Protein 5OY3 (pdb70)

Nearest PDB structures (foldseek):
  5oy3-assembly1_A  TM=1.002E+00  e=7.715E-104  Homo sapiens
  2xue-assembly1_A  TM=9.873E-01  e=1.152E-90  Homo sapiens
  2xue-assembly2_B  TM=9.806E-01  e=2.370E-90  Homo sapiens
  4ask-assembly1_A  TM=9.839E-01  e=1.200E-89  Homo sapiens
  5fp3-assembly2_B  TM=9.809E-01  e=2.420E-88  Homo sapiens

InterPro domains:
  IPR003347 JmjC domain [PF02373] (1377-1485)
  IPR003347 JmjC domain [PS51184] (1339-1502)
  IPR003347 JmjC domain [SM00558] (1339-1502)
  IPR046941 Lysine-specific demethylase 6, GATA-like domain superfamily [G3DSA:2.10.110.20] (1557-1623)
  IPR048560 Lysine-specific demethylase 6A/B-like, GATA-like [PF21326] (1564-1623)
  IPR048562 Lysine-specific demethylase 6A/B-like, C-terminal helical domain [PF21322] (1492-1547)
  IPR051630 Transcriptional Corepressor and Histone Demethylase [PTHR14017] (1-1637)

Secondary structure (DSSP, 8-state):
--S--GGG--PPP--SSSPPPHHHHSPPPPEEE--SHHHHT-HHHHHHHH-TT--EEEEETHHHHHT--GGGGSHHHHHHH--S-EEEEEEEE---TT--B-TTSSSB-SB---EEEEEEHHHHHHHHHHHHTT--EEEEEEEEE---TTTTHHHHHHGGGS-GGGSSS-TTBGGGGS-S-EETTTS-EEEEE-TT-EEEEEPPGGG-EEEEEE-SSS-EEEEEE-GGGHHHHHHHHHHTT--TTTS-B---HHHHHHTT---EEEEE-TTPEEEE-TT-EEEEEESSSEEEEEEEE-BS-HHHHHHHHHHHHHHHHHT---SS-HHHHHHHHHHH-----HHHHHHHHHHHHHHHHHHHHHHHHHHHTT---EE----TTPPP-B-TTT--B--SEEEEE----SSEEEEE-HHHHHHH-TT-TT-EEEESS-HHHHHHHHHH--PPP-/--EE--PPEE-------

B-factor: mean 42.0, std 16.37, range [16.26, 171.32]

Sequence (467 aa):
ESYLSPAQSVKPKINTEEKLPREKLNPPTPSSIYLESKRDAFSPVLLQFCTDPRNPITVIRGLAGSLRLNLGLFSTKTLVEASGEHTVEVRTQVQQPSDENWDLTGTRQIWPCESSRSHTTIAKYAQYQASSFQESHIIKFGTNIDLSDAKRWKPQLQELLKLPAFMRVTSTGNMLSHVGHTILGMNTVQLYMKVPGSRTPGHQENNNFCSVNINIGPGDCEWFAVHEHYWETISAFCDRHGVDYLTGSWWPILDDLYASNIPVYRFVQRPGDLVWINAGTVHWVQATGWCNNIAWNVGPLTAYQYQLALERYEWNEVKNVKSIVPMIHVSWNVARTVKISDPDLFKMIKFCLLQSMKHHCQVQRESLVRAGKKIAYQGRVKDEPAYYCNECDVEVFNILFVTSEGSRNTYLVHCEGCARRRSAGLQGVVVLEQYRTEELAQAYDAFTLAPARKQLMTKAARKSAPATG

Solvent-accessible surface area: 21462 Å² total; per-residue (Å²): 174,54,36,34,26,123,103,45,57,43,77,20,179,55,94,50,148,93,183,40,73,171,136,109,7,83,24,117,19,40,65,35,156,11,139,39,122,194,45,0,74,34,94,100,11,56,115,86,0,10,64,38,142,13,6,0,0,0,0,61,31,2,9,40,37,14,188,14,78,26,40,40,1,38,29,150,39,0,45,122,35,20,14,132,113,96,15,9,4,2,32,6,60,73,17,73,15,71,51,8,103,12,157,97,43,98,141,59,34,0,44,6,105,1,37,104,46,112,30,34,9,31,129,5,9,114,67,13,59,43,30,113,130,161,119,164,101,8,82,2,0,1,4,4,43,1,44,67,72,184,90,9,121,65,2,44,94,17,4,115,89,0,2,43,29,0,56,23,98,18,108,33,5,3,1,42,25,0,50,40,73,0,41,0,0,23,20,2,0,0,19,0,7,1,19,3,1,3,27,2,2,47,18,15,51,2,3,1,1,6,0,14,3,0,15,8,106,14,45,0,27,4,0,0,0,16,8,66,13,31,118,60,0,22,39,15,0,106,159,74,71,20,67,15,46,79,16,4,0,3,3,39,38,110,37,0,91,85,34,21,2,20,11,33,104,19,54,0,146,58,6,6,0,0,0,1,4,3,2,2,0,6,1,8,11,1,83,14,66,1,2,0,0,6,0,0,1,0,7,47,35,8,8,1,4,8,0,0,1,53,13,15,42,94,9,96,98,94,131,44,44,9,19,0,0,0,3,11,1,1,16,18,3,14,160,77,20,170,5,47,58,68,58,2,29,106,10,2,38,61,0,0,56,32,2,18,108,79,8,79,100,15,70,116,49,2,87,226,86,67,54,154,32,32,87,11,13,66,66,193,122,11,36,4,11,25,0,48,85,54,42,38,23,12,26,6,2,0,1,0,13,34,139,100,52,186,105,40,33,72,1,0,24,42,43,10,1,76,189,131,30,85,70,4,156,62,3,53,2,3,6,4,40,115,48,105,68,8,39,120,35,37,102,77,5,87,83,11,124,136,180,63,108,18,87,62,110,98,7,87,27,44,15,32,40,79,64

Radius of gyration: 23.14 Å; Cα contacts (8 Å, |Δi|>4): 969; chains: 2; bounding box: 72×55×53 Å

Organism: Homo sapiens (NCBI:txid9606)

Structure (mmCIF, N/CA/C/O backbone):
data_5OY3
#
_entry.id   5OY3
#
_cell.length_a   68.908
_cell.length_b   68.908
_cell.length_c   228.476
_cell.angle_alpha   90.00
_cell.angle_beta   90.00
_cell.angle_gamma   90.00
#
_symmetry.space_group_name_H-M   'P 41 21 2'
#
loop_
_entity.id
_entity.type
_entity.pdbx_description
1 polymer 'Lysine-specific demethylase 6B'
2 polymer 'Histone 3 peptide H3(17-33)A21M'
3 non-polymer 'FE (III) ION'
4 non-polymer 'ZINC ION'
5 non-polymer '2-OXOGLUTARIC ACID'
6 non-polymer 1,2-ETHANEDIOL
7 non-polymer 'TERTIARY-BUTYL ALCOHOL'
8 water water
#
loop_
_atom_site.group_PDB
_atom_site.id
_atom_site.type_symbol
_atom_site.label_atom_id
_atom_site.label_alt_id
_atom_site.label_comp_id
_atom_site.label_asym_id
_atom_site.label_entity_id
_atom_site.label_seq_id
_atom_site.pdbx_PDB_ins_code
_atom_site.Cartn_x
_atom_site.Cartn_y
_atom_site.Cartn_z
_atom_site.occupancy
_atom_site.B_iso_or_equiv
_atom_site.auth_seq_id
_atom_site.auth_comp_id
_atom_site.auth_asym_id
_atom_site.auth_atom_id
_atom_site.pdbx_PDB_model_num
ATOM 1 N N . GLU A 1 17 ? 108.258 5.918 19.371 1.00 51.61 1157 GLU A N 1
ATOM 2 C CA . GLU A 1 17 ? 107.983 4.524 19.735 1.00 59.50 1157 GLU A CA 1
ATOM 3 C C . GLU A 1 17 ? 106.558 4.058 19.318 1.00 57.88 1157 GLU A C 1
ATOM 4 O O . GLU A 1 17 ? 106.316 2.846 19.237 1.00 61.88 1157 GLU A O 1
ATOM 15 N N . SER A 1 18 ? 105.629 4.987 19.056 1.00 41.24 1158 SER A N 1
ATOM 16 C CA . SER A 1 18 ? 104.314 4.615 18.521 1.00 48.19 1158 SER A CA 1
ATOM 17 C C . SER A 1 18 ? 104.404 4.101 17.083 1.00 43.73 1158 SER A C 1
ATOM 18 O O . SER A 1 18 ? 105.201 4.592 16.278 1.00 42.04 1158 SER A O 1
ATOM 26 N N . TYR A 1 19 ? 103.560 3.111 16.750 1.00 38.62 1159 TYR A N 1
ATOM 27 C CA . TYR A 1 19 ? 103.498 2.595 15.388 1.00 34.31 1159 TYR A CA 1
ATOM 28 C C . TYR A 1 19 ? 102.624 3.454 14.474 1.00 31.62 1159 TYR A C 1
ATOM 29 O O . TYR A 1 19 ? 102.480 3.134 13.289 1.00 33.85 1159 TYR A O 1
ATOM 47 N N . LEU A 1 20 ? 102.066 4.548 14.981 1.00 34.31 1160 LEU A N 1
ATOM 48 C CA . LEU A 1 20 ? 101.167 5.406 14.226 1.00 36.52 1160 LEU A CA 1
ATOM 49 C C . LEU A 1 20 ? 101.754 6.807 14.107 1.00 35.61 1160 LEU A C 1
ATOM 50 O O . LEU A 1 20 ? 102.434 7.289 15.017 1.00 31.16 1160 LEU A O 1
ATOM 66 N N . SER A 1 21 ? 101.452 7.475 12.998 1.00 35.79 1161 SER A N 1
ATOM 67 C CA . SER A 1 21 ? 101.756 8.899 12.847 1.00 36.87 1161 SER A CA 1
ATOM 68 C C . SER A 1 21 ? 100.471 9.724 12.870 1.00 40.94 1161 SER A C 1
ATOM 69 O O . SER A 1 21 ? 99.636 9.592 11.957 1.00 35.77 1161 SER A O 1
ATOM 77 N N . PRO A 1 22 ? 100.252 10.562 13.890 1.00 41.51 1162 PRO A N 1
ATOM 78 C CA . PRO A 1 22 ? 99.012 11.361 13.939 1.00 40.30 1162 PRO A CA 1
ATOM 79 C C . PRO A 1 22 ? 98.765 12.204 12.709 1.00 40.25 1162 PRO A C 1
ATOM 80 O O . PRO A 1 22 ? 97.606 12.397 12.327 1.00 43.43 1162 PRO A O 1
ATOM 91 N N . ALA A 1 23 ? 99.814 12.726 12.078 1.00 36.75 1163 ALA A N 1
ATOM 92 C CA . ALA A 1 23 ? 99.637 13.454 10.829 1.00 40.79 1163 ALA A CA 1
ATOM 93 C C . ALA A 1 23 ? 98.902 12.649 9.778 1.00 41.47 1163 ALA A C 1
ATOM 94 O O . ALA A 1 23 ? 98.337 13.251 8.864 1.00 44.92 1163 ALA A O 1
ATOM 101 N N . GLN A 1 24 ? 98.900 11.312 9.870 1.00 38.01 1164 GLN A N 1
ATOM 102 C CA . GLN A 1 24 ? 98.312 10.491 8.823 1.00 29.25 1164 GLN A CA 1
ATOM 103 C C . GLN A 1 24 ? 96.848 10.155 9.059 1.00 30.91 1164 GLN A C 1
ATOM 104 O O . GLN A 1 24 ? 96.269 9.445 8.235 1.00 33.24 1164 GLN A O 1
ATOM 118 N N . SER A 1 25 ? 96.221 10.669 10.118 1.00 34.27 1165 SER A N 1
ATOM 119 C CA . SER A 1 25 ? 94.871 10.229 10.464 1.00 34.08 1165 SER A CA 1
ATOM 120 C C . SER A 1 25 ? 93.900 10.514 9.329 1.00 39.43 1165 SER A C 1
ATOM 121 O O . SER A 1 25 ? 94.008 11.528 8.640 1.00 34.82 1165 SER A O 1
ATOM 129 N N . VAL A 1 26 ? 92.956 9.588 9.119 1.00 40.38 1166 VAL A N 1
ATOM 130 C CA . VAL A 1 26 ? 91.876 9.759 8.160 1.00 29.40 1166 VAL A CA 1
ATOM 131 C C . VAL A 1 26 ? 90.518 9.751 8.840 1.00 32.72 1166 VAL A C 1
ATOM 132 O O . VAL A 1 26 ? 89.495 9.649 8.166 1.00 36.70 1166 VAL A O 1
ATOM 145 N N . LYS A 1 27 ? 90.484 9.880 10.167 1.00 33.06 1167 LYS A N 1
ATOM 146 C CA . LYS A 1 27 ? 89.203 9.905 10.860 1.00 34.38 1167 LYS A CA 1
ATOM 147 C C . LYS A 1 27 ? 88.379 11.091 10.369 1.00 32.05 1167 LYS A C 1
ATOM 148 O O . LYS A 1 27 ? 88.926 12.177 10.148 1.00 38.94 1167 LYS A O 1
ATOM 167 N N . PRO A 1 28 ? 87.075 10.919 10.169 1.00 29.17 1168 PRO A N 1
ATOM 168 C CA . PRO A 1 28 ? 86.237 12.059 9.787 1.00 41.67 1168 PRO A CA 1
ATOM 169 C C . PRO A 1 28 ? 86.140 13.083 10.914 1.00 42.74 1168 PRO A C 1
ATOM 170 O O . PRO A 1 28 ? 86.043 12.726 12.091 1.00 35.08 1168 PRO A O 1
ATOM 181 N N . LYS A 1 29 ? 86.163 14.370 10.554 1.00 46.82 1169 LYS A N 1
ATOM 182 C CA . LYS A 1 29 ? 86.019 15.425 11.554 1.00 49.73 1169 LYS A CA 1
ATOM 183 C C . LYS A 1 29 ? 84.542 15.610 11.897 1.00 53.76 1169 LYS A C 1
ATOM 184 O O . LYS A 1 29 ? 83.703 15.789 11.010 1.00 47.92 1169 LYS A O 1
ATOM 203 N N . ILE A 1 30 ? 84.231 15.515 13.187 1.00 48.79 1170 ILE A N 1
ATOM 204 C CA . ILE A 1 30 ? 82.879 15.609 13.716 1.00 50.18 1170 ILE A CA 1
ATOM 205 C C . ILE A 1 30 ? 82.941 16.569 14.899 1.00 58.42 1170 ILE A C 1
ATOM 206 O O . ILE A 1 30 ? 83.887 16.521 15.690 1.00 66.43 1170 ILE A O 1
ATOM 222 N N . ASN A 1 31 ? 81.932 17.435 15.026 1.00 69.74 1171 ASN A N 1
ATOM 223 C CA . ASN A 1 31 ? 81.972 18.537 15.992 1.00 71.68 1171 ASN A CA 1
ATOM 224 C C . ASN A 1 31 ? 81.734 18.064 17.431 1.00 73.82 1171 ASN A C 1
ATOM 225 O O . ASN A 1 31 ? 82.589 18.240 18.308 1.00 71.28 1171 ASN A O 1
ATOM 236 N N . THR A 1 32 ? 80.561 17.477 17.689 1.00 80.92 1172 THR A N 1
ATOM 237 C CA . THR A 1 32 ? 80.059 17.141 19.027 1.00 83.77 1172 THR A CA 1
ATOM 238 C C . THR A 1 32 ? 79.738 18.396 19.837 1.00 79.77 1172 THR A C 1
ATOM 239 O O . THR A 1 32 ? 78.828 18.368 20.672 1.00 76.45 1172 THR A O 1
ATOM 250 N N . GLU A 1 33 ? 80.472 19.495 19.612 1.00 78.63 1173 GLU A N 1
ATOM 251 C CA . GLU A 1 33 ? 80.097 20.769 20.216 1.00 78.07 1173 GLU A CA 1
ATOM 252 C C . GLU A 1 33 ? 78.804 21.301 19.612 1.00 64.42 1173 GLU A C 1
ATOM 253 O O . GLU A 1 33 ? 77.946 21.819 20.335 1.00 74.39 1173 GLU A O 1
ATOM 265 N N . GLU A 1 34 ? 78.631 21.165 18.302 1.00 57.20 1174 GLU A N 1
ATOM 266 C CA . GLU A 1 34 ? 77.347 21.479 17.692 1.00 59.84 1174 GLU A CA 1
ATOM 267 C C . GLU A 1 34 ? 76.238 20.638 18.322 1.00 62.38 1174 GLU A C 1
ATOM 268 O O . GLU A 1 34 ? 76.228 19.411 18.184 1.00 70.00 1174 GLU A O 1
ATOM 280 N N . LYS A 1 35 ? 75.293 21.297 18.990 1.00 55.19 1175 LYS A N 1
ATOM 281 C CA . LYS A 1 35 ? 74.105 20.612 19.480 1.00 59.61 1175 LYS A CA 1
ATOM 282 C C . LYS A 1 35 ? 73.276 20.079 18.322 1.00 58.62 1175 LYS A C 1
ATOM 283 O O . LYS A 1 35 ? 73.027 20.778 17.337 1.00 62.65 1175 LYS A O 1
ATOM 302 N N . LEU A 1 36 ? 72.841 18.817 18.452 1.00 57.19 1176 LEU A N 1
ATOM 303 C CA . LEU A 1 36 ? 72.085 18.156 17.399 1.00 63.79 1176 LEU A CA 1
ATOM 304 C C . LEU A 1 36 ? 70.599 18.188 17.722 1.00 49.17 1176 LEU A C 1
ATOM 305 O O . LEU A 1 36 ? 70.224 17.892 18.858 1.00 50.16 1176 LEU A O 1
ATOM 321 N N . PRO A 1 37 ? 69.727 18.518 16.775 1.00 46.73 1177 PRO A N 1
ATOM 322 C CA . PRO A 1 37 ? 68.290 18.331 16.996 1.00 55.02 1177 PRO A CA 1
ATOM 323 C C . PRO A 1 37 ? 67.935 16.863 17.148 1.00 52.45 1177 PRO A C 1
ATOM 324 O O . PRO A 1 37 ? 68.725 15.957 16.879 1.00 49.87 1177 PRO A O 1
ATOM 335 N N . ARG A 1 38 ? 66.687 16.641 17.549 1.00 46.53 1178 ARG A N 1
ATOM 336 C CA . ARG A 1 38 ? 66.233 15.298 17.894 1.00 56.02 1178 ARG A CA 1
ATOM 337 C C . ARG A 1 38 ? 66.440 14.316 16.747 1.00 52.41 1178 ARG A C 1
ATOM 338 O O . ARG A 1 38 ? 66.888 13.189 16.975 1.00 52.01 1178 ARG A O 1
ATOM 359 N N . GLU A 1 39 ? 66.098 14.713 15.513 1.00 55.50 1179 GLU A N 1
ATOM 360 C CA . GLU A 1 39 ? 66.105 13.774 14.391 1.00 51.57 1179 GLU A CA 1
ATOM 361 C C . GLU A 1 39 ? 67.516 13.333 14.032 1.00 50.54 1179 GLU A C 1
ATOM 362 O O . GLU A 1 39 ? 67.703 12.239 13.471 1.00 43.37 1179 GLU A O 1
ATOM 374 N N . LYS A 1 40 ? 68.515 14.167 14.333 1.00 48.28 1180 LYS A N 1
ATOM 375 C CA . LYS A 1 40 ? 69.893 13.779 14.099 1.00 40.55 1180 LYS A CA 1
ATOM 376 C C . LYS A 1 40 ? 70.420 12.863 15.194 1.00 32.79 1180 LYS A C 1
ATOM 377 O O . LYS A 1 40 ? 71.404 12.164 14.963 1.00 32.88 1180 LYS A O 1
ATOM 396 N N . LEU A 1 41 ? 69.754 12.802 16.342 1.00 29.71 1181 LEU A N 1
ATOM 397 C CA . LEU A 1 41 ? 70.110 11.852 17.384 1.00 31.97 1181 LEU A CA 1
ATOM 398 C C . LEU A 1 41 ? 69.496 10.474 17.153 1.00 28.82 1181 LEU A C 1
ATOM 399 O O . LEU A 1 41 ? 69.903 9.505 17.808 1.00 29.87 1181 LEU A O 1
ATOM 415 N N . ASN A 1 42 ? 68.570 10.357 16.208 1.00 27.02 1182 ASN A N 1
ATOM 416 C CA . ASN A 1 42 ? 67.955 9.082 15.835 1.00 32.61 1182 ASN A CA 1
ATOM 417 C C . ASN A 1 42 ? 68.097 8.927 14.329 1.00 34.04 1182 ASN A C 1
ATOM 418 O O . ASN A 1 42 ? 67.107 8.914 13.598 1.00 35.10 1182 ASN A O 1
ATOM 429 N N . PRO A 1 43 ? 69.333 8.858 13.826 1.00 32.82 1183 PRO A N 1
ATOM 430 C CA . PRO A 1 43 ? 69.539 8.795 12.382 1.00 32.79 1183 PRO A CA 1
ATOM 431 C C . PRO A 1 43 ? 69.010 7.485 11.833 1.00 35.82 1183 PRO A C 1
ATOM 432 O O . PRO A 1 43 ? 68.823 6.512 12.582 1.00 33.83 1183 PRO A O 1
ATOM 443 N N . PRO A 1 44 ? 68.696 7.440 10.551 1.00 33.85 1184 PRO A N 1
ATOM 444 C CA . PRO A 1 44 ? 68.244 6.192 9.952 1.00 33.44 1184 PRO A CA 1
ATOM 445 C C . PRO A 1 44 ? 69.420 5.315 9.572 1.00 27.59 1184 PRO A C 1
ATOM 446 O O . PRO A 1 44 ? 70.520 5.798 9.291 1.00 28.92 1184 PRO A O 1
ATOM 457 N N . THR A 1 45 ? 69.168 4.022 9.527 1.00 25.67 1185 THR A N 1
ATOM 458 C CA . THR A 1 45 ? 70.277 3.114 9.200 1.00 28.04 1185 THR A CA 1
ATOM 459 C C . THR A 1 45 ? 70.288 2.855 7.695 1.00 27.77 1185 THR A C 1
ATOM 460 O O . THR A 1 45 ? 69.234 2.567 7.117 1.00 30.41 1185 THR A O 1
ATOM 471 N N . PRO A 1 46 ? 71.427 3.001 7.021 1.00 26.95 1186 PRO A N 1
ATOM 472 C CA . PRO A 1 46 ? 71.464 2.655 5.603 1.00 29.45 1186 PRO A CA 1
ATOM 473 C C . PRO A 1 46 ? 71.011 1.238 5.404 1.00 35.66 1186 PRO A C 1
ATOM 474 O O . PRO A 1 46 ? 71.588 0.292 5.960 1.00 27.89 1186 PRO A O 1
ATOM 485 N N A SER A 1 47 ? 70.018 1.092 4.532 0.42 28.22 1187 SER A N 1
ATOM 486 N N B SER A 1 47 ? 69.951 1.094 4.615 0.58 28.11 1187 SER A N 1
ATOM 487 C CA A SER A 1 47 ? 69.270 -0.142 4.332 0.42 29.79 1187 SER A CA 1
ATOM 488 C CA B SER A 1 47 ? 69.308 -0.183 4.341 0.58 29.68 1187 SER A CA 1
ATOM 489 C C A SER A 1 47 ? 69.238 -0.424 2.826 0.42 31.15 1187 SER A C 1
ATOM 490 C C B SER A 1 47 ? 69.285 -0.404 2.833 0.58 31.14 1187 SER A C 1
ATOM 491 O O A SER A 1 47 ? 68.491 0.222 2.083 0.42 32.14 1187 SER A O 1
ATOM 492 O O B SER A 1 47 ? 68.567 0.293 2.104 0.58 32.14 1187 SER A O 1
ATOM 507 N N . ILE A 1 48 ? 70.037 -1.401 2.389 1.00 27.82 1188 ILE A N 1
ATOM 508 C CA . ILE A 1 48 ? 70.321 -1.671 0.982 1.00 28.74 1188 ILE A CA 1
ATOM 509 C C . ILE A 1 48 ? 69.626 -2.942 0.553 1.00 29.93 1188 ILE A C 1
ATOM 510 O O . ILE A 1 48 ? 69.586 -3.925 1.292 1.00 25.77 1188 ILE A O 1
ATOM 526 N N . TYR A 1 49 ? 69.206 -2.967 -0.700 1.00 28.72 1189 TYR A N 1
ATOM 527 C CA . TYR A 1 49 ? 68.602 -4.138 -1.326 1.00 32.21 1189 TYR A CA 1
ATOM 528 C C . TYR A 1 49 ? 69.416 -4.492 -2.563 1.00 37.15 1189 TYR A C 1
ATOM 529 O O . TYR A 1 49 ? 69.722 -3.612 -3.373 1.00 34.19 1189 TYR A O 1
ATOM 547 N N . LEU A 1 50 ? 69.766 -5.767 -2.709 1.00 29.61 1190 LEU A N 1
ATOM 548 C CA . LEU A 1 50 ? 70.600 -6.237 -3.805 1.00 35.23 1190 LEU A CA 1
ATOM 549 C C . LEU A 1 50 ? 69.749 -6.994 -4.816 1.00 40.78 1190 LEU A C 1
ATOM 550 O O . LEU A 1 50 ? 69.127 -8.011 -4.485 1.00 36.63 1190 LEU A O 1
ATOM 566 N N . GLU A 1 51 ? 69.733 -6.502 -6.049 1.00 46.68 1191 GLU A N 1
ATOM 567 C CA . GLU A 1 51 ? 68.894 -7.095 -7.076 1.00 56.64 1191 GLU A CA 1
ATOM 568 C C . GLU A 1 51 ? 69.553 -8.261 -7.803 1.00 60.93 1191 GLU A C 1
ATOM 569 O O . GLU A 1 51 ? 68.846 -9.058 -8.428 1.00 67.66 1191 GLU A O 1
ATOM 581 N N . SER A 1 52 ? 70.872 -8.400 -7.720 1.00 59.50 1192 SER A N 1
ATOM 582 C CA . SER A 1 52 ? 71.599 -9.351 -8.548 1.00 59.59 1192 SER A CA 1
ATOM 583 C C . SER A 1 52 ? 72.901 -9.705 -7.854 1.00 50.46 1192 SER A C 1
ATOM 584 O O . SER A 1 52 ? 73.429 -8.923 -7.066 1.00 41.65 1192 SER A O 1
ATOM 592 N N . LYS A 1 53 ? 73.427 -10.884 -8.179 1.00 48.95 1193 LYS A N 1
ATOM 593 C CA . LYS A 1 53 ? 74.800 -11.190 -7.805 1.00 57.36 1193 LYS A CA 1
ATOM 594 C C . LYS A 1 53 ? 75.739 -10.078 -8.258 1.00 47.41 1193 LYS A C 1
ATOM 595 O O . LYS A 1 53 ? 76.601 -9.636 -7.491 1.00 48.78 1193 LYS A O 1
ATOM 614 N N . ARG A 1 54 ? 75.569 -9.597 -9.496 1.00 52.11 1194 ARG A N 1
ATOM 615 C CA . ARG A 1 54 ? 76.421 -8.535 -10.036 1.00 48.45 1194 ARG A CA 1
ATOM 616 C C . ARG A 1 54 ? 76.510 -7.359 -9.072 1.00 51.56 1194 ARG A C 1
ATOM 617 O O . ARG A 1 54 ? 77.603 -6.849 -8.794 1.00 48.40 1194 ARG A O 1
ATOM 638 N N . ASP A 1 55 ? 75.358 -6.904 -8.564 1.00 48.91 1195 ASP A N 1
ATOM 639 C CA . ASP A 1 55 ? 75.357 -5.799 -7.611 1.00 45.33 1195 ASP A CA 1
ATOM 640 C C . ASP A 1 55 ? 76.054 -6.193 -6.305 1.00 38.96 1195 ASP A C 1
ATOM 641 O O . ASP A 1 55 ? 76.766 -5.380 -5.698 1.00 40.20 1195 ASP A O 1
ATOM 650 N N . ALA A 1 56 ? 75.901 -7.443 -5.871 1.00 38.22 1196 ALA A N 1
ATOM 651 C CA . ALA A 1 56 ? 76.530 -7.864 -4.627 1.00 41.88 1196 ALA A CA 1
ATOM 652 C C . ALA A 1 56 ? 78.050 -7.839 -4.713 1.00 40.29 1196 ALA A C 1
ATOM 653 O O . ALA A 1 56 ? 78.714 -7.600 -3.699 1.00 40.92 1196 ALA A O 1
ATOM 660 N N . PHE A 1 57 ? 78.620 -8.102 -5.890 1.00 37.76 1197 PHE A N 1
ATOM 661 C CA . PHE A 1 57 ? 80.064 -8.289 -6.036 1.00 44.25 1197 PHE A CA 1
ATOM 662 C C . PHE A 1 57 ? 80.761 -7.037 -6.557 1.00 37.42 1197 PHE A C 1
ATOM 663 O O . PHE A 1 57 ? 81.973 -7.064 -6.787 1.00 39.44 1197 PHE A O 1
ATOM 680 N N . SER A 1 58 ? 80.030 -5.948 -6.714 1.00 34.40 1198 SER A N 1
ATOM 681 C CA . SER A 1 58 ? 80.596 -4.686 -7.175 1.00 36.89 1198 SER A CA 1
ATOM 682 C C . SER A 1 58 ? 81.529 -4.072 -6.132 1.00 35.70 1198 SER A C 1
ATOM 683 O O . SER A 1 58 ? 81.218 -4.093 -4.941 1.00 36.81 1198 SER A O 1
ATOM 691 N N . PRO A 1 59 ? 82.666 -3.496 -6.551 1.00 36.70 1199 PRO A N 1
ATOM 692 C CA . PRO A 1 59 ? 83.481 -2.694 -5.614 1.00 37.40 1199 PRO A CA 1
ATOM 693 C C . PRO A 1 59 ? 82.737 -1.500 -5.010 1.00 34.90 1199 PRO A C 1
ATOM 694 O O . PRO A 1 59 ? 83.165 -0.976 -3.973 1.00 29.44 1199 PRO A O 1
ATOM 705 N N . VAL A 1 60 ? 81.619 -1.089 -5.603 1.00 32.82 1200 VAL A N 1
ATOM 706 C CA . VAL A 1 60 ? 80.868 0.037 -5.084 1.00 28.72 1200 VAL A CA 1
ATOM 707 C C . VAL A 1 60 ? 80.233 -0.312 -3.744 1.00 29.72 1200 VAL A C 1
ATOM 708 O O . VAL A 1 60 ? 80.126 0.552 -2.855 1.00 29.16 1200 VAL A O 1
ATOM 721 N N . LEU A 1 61 ? 79.822 -1.570 -3.559 1.00 30.28 1201 LEU A N 1
ATOM 722 C CA . LEU A 1 61 ? 79.246 -1.972 -2.276 1.00 31.47 1201 LEU A CA 1
ATOM 723 C C . LEU A 1 61 ? 80.320 -1.983 -1.202 1.00 29.18 1201 LEU A C 1
ATOM 724 O O . LEU A 1 61 ? 80.093 -1.528 -0.069 1.00 27.11 1201 LEU A O 1
ATOM 740 N N . LEU A 1 62 ? 81.514 -2.441 -1.561 1.00 28.51 1202 LEU A N 1
ATOM 741 C CA . LEU A 1 62 ? 82.633 -2.387 -0.627 1.00 28.92 1202 LEU A CA 1
ATOM 742 C C . LEU A 1 62 ? 82.912 -0.948 -0.185 1.00 28.12 1202 LEU A C 1
ATOM 743 O O . LEU A 1 62 ? 83.069 -0.682 1.009 1.00 27.04 1202 LEU A O 1
ATOM 759 N N . GLN A 1 63 ? 82.978 -0.006 -1.141 1.00 28.90 1203 GLN A N 1
ATOM 760 C CA . GLN A 1 63 ? 83.216 1.402 -0.811 1.00 29.39 1203 GLN A CA 1
ATOM 761 C C . GLN A 1 63 ? 82.140 1.946 0.111 1.00 27.73 1203 GLN A C 1
ATOM 762 O O . GLN A 1 63 ? 82.444 2.650 1.077 1.00 31.81 1203 GLN A O 1
ATOM 776 N N . PHE A 1 64 ? 80.870 1.644 -0.193 1.00 29.30 1204 PHE A N 1
ATOM 777 C CA . PHE A 1 64 ? 79.757 2.116 0.622 1.00 26.89 1204 PHE A CA 1
ATOM 778 C C . PHE A 1 64 ? 79.856 1.609 2.061 1.00 31.94 1204 PHE A C 1
ATOM 779 O O . PHE A 1 64 ? 79.702 2.381 3.008 1.00 28.30 1204 PHE A O 1
ATOM 796 N N . CYS A 1 65 ? 80.083 0.301 2.240 1.00 26.26 1205 CYS A N 1
ATOM 797 C CA . CYS A 1 65 ? 80.051 -0.298 3.578 1.00 26.16 1205 CYS A CA 1
ATOM 798 C C . CYS A 1 65 ? 81.229 0.157 4.445 1.00 29.38 1205 CYS A C 1
ATOM 799 O O . CYS A 1 65 ? 81.071 0.310 5.664 1.00 27.32 1205 CYS A O 1
ATOM 807 N N . THR A 1 66 ? 82.411 0.384 3.859 1.00 27.15 1206 THR A N 1
ATOM 808 C CA . THR A 1 66 ? 83.570 0.784 4.649 1.00 25.56 1206 THR A CA 1
ATOM 809 C C . THR A 1 66 ? 83.781 2.299 4.716 1.00 30.89 1206 THR A C 1
ATOM 810 O O . THR A 1 66 ? 84.763 2.747 5.318 1.00 29.77 1206 THR A O 1
ATOM 821 N N . ASP A 1 67 ? 82.906 3.094 4.126 1.00 22.74 1207 ASP A N 1
ATOM 822 C CA . ASP A 1 67 ? 83.037 4.546 4.207 1.00 27.47 1207 ASP A CA 1
ATOM 823 C C . ASP A 1 67 ? 83.076 4.973 5.678 1.00 25.07 1207 ASP A C 1
ATOM 824 O O . ASP A 1 67 ? 82.180 4.601 6.442 1.00 29.19 1207 ASP A O 1
ATOM 833 N N . PRO A 1 68 ? 84.068 5.758 6.102 1.00 25.95 1208 PRO A N 1
ATOM 834 C CA . PRO A 1 68 ? 84.188 6.090 7.535 1.00 23.43 1208 PRO A CA 1
ATOM 835 C C . PRO A 1 68 ? 83.021 6.857 8.107 1.00 29.77 1208 PRO A C 1
ATOM 836 O O . PRO A 1 68 ? 82.896 6.927 9.338 1.00 29.91 1208 PRO A O 1
ATOM 847 N N . ARG A 1 69 ? 82.166 7.428 7.267 1.00 34.60 1209 ARG A N 1
ATOM 848 C CA . ARG A 1 69 ? 80.975 8.133 7.714 1.00 38.09 1209 ARG A CA 1
ATOM 849 C C . ARG A 1 69 ? 79.783 7.207 7.845 1.00 37.80 1209 ARG A C 1
ATOM 850 O O . ARG A 1 69 ? 78.681 7.666 8.182 1.00 34.36 1209 ARG A O 1
ATOM 871 N N . ASN A 1 70 ? 79.985 5.916 7.584 1.00 34.78 1210 ASN A N 1
ATOM 872 C CA . ASN A 1 70 ? 78.929 4.911 7.577 1.00 27.18 1210 ASN A CA 1
ATOM 873 C C . ASN A 1 70 ? 79.221 3.831 8.617 1.00 34.35 1210 ASN A C 1
ATOM 874 O O . ASN A 1 70 ? 79.833 2.797 8.288 1.00 24.95 1210 ASN A O 1
ATOM 885 N N . PRO A 1 71 ? 78.754 3.997 9.872 1.00 23.30 1211 PRO A N 1
ATOM 886 C CA . PRO A 1 71 ? 79.158 3.052 10.938 1.00 25.22 1211 PRO A CA 1
ATOM 887 C C . PRO A 1 71 ? 78.539 1.674 10.807 1.00 26.14 1211 PRO A C 1
ATOM 888 O O . PRO A 1 71 ? 79.148 0.696 11.235 1.00 21.51 1211 PRO A O 1
ATOM 899 N N . ILE A 1 72 ? 77.354 1.555 10.228 1.00 22.78 1212 ILE A N 1
ATOM 900 C CA . ILE A 1 72 ? 76.652 0.286 10.214 1.00 22.96 1212 ILE A CA 1
ATOM 901 C C . ILE A 1 72 ? 75.706 0.283 9.012 1.00 27.38 1212 ILE A C 1
ATOM 902 O O . ILE A 1 72 ? 75.138 1.316 8.653 1.00 29.41 1212 ILE A O 1
ATOM 918 N N . THR A 1 73 ? 75.584 -0.877 8.360 1.00 21.43 1213 THR A N 1
ATOM 919 C CA . THR A 1 73 ? 74.768 -1.011 7.155 1.00 26.41 1213 THR A CA 1
ATOM 920 C C . THR A 1 73 ? 74.016 -2.325 7.201 1.00 30.55 1213 THR A C 1
ATOM 921 O O . THR A 1 73 ? 74.608 -3.358 7.540 1.00 26.34 1213 THR A O 1
ATOM 932 N N . VAL A 1 74 ? 72.727 -2.305 6.843 1.00 25.15 1214 VAL A N 1
ATOM 933 C CA . VAL A 1 74 ? 71.941 -3.538 6.739 1.00 21.15 1214 VAL A CA 1
ATOM 934 C C . VAL A 1 74 ? 71.594 -3.811 5.286 1.00 24.33 1214 VAL A C 1
ATOM 935 O O . VAL A 1 74 ? 71.129 -2.924 4.566 1.00 28.46 1214 VAL A O 1
ATOM 948 N N . ILE A 1 75 ? 71.891 -5.033 4.840 1.00 28.79 1215 ILE A N 1
ATOM 949 C CA . ILE A 1 75 ? 71.682 -5.465 3.467 1.00 24.54 1215 ILE A CA 1
ATOM 950 C C . ILE A 1 75 ? 70.517 -6.454 3.490 1.00 35.03 1215 ILE A C 1
ATOM 951 O O . ILE A 1 75 ? 70.663 -7.607 3.941 1.00 25.86 1215 ILE A O 1
ATOM 967 N N . ARG A 1 76 ? 69.351 -5.965 3.041 1.00 33.26 1216 ARG A N 1
ATOM 968 C CA . ARG A 1 76 ? 68.059 -6.628 3.226 1.00 43.69 1216 ARG A CA 1
ATOM 969 C C . ARG A 1 76 ? 67.925 -7.781 2.236 1.00 43.98 1216 ARG A C 1
ATOM 970 O O . ARG A 1 76 ? 68.451 -7.723 1.121 1.00 39.37 1216 ARG A O 1
ATOM 991 N N . GLY A 1 77 ? 67.276 -8.861 2.683 1.00 47.26 1217 GLY A N 1
ATOM 992 C CA . GLY A 1 77 ? 67.216 -10.114 1.941 1.00 44.60 1217 GLY A CA 1
ATOM 993 C C . GLY A 1 77 ? 68.466 -10.537 1.172 1.00 45.07 1217 GLY A C 1
ATOM 994 O O . GLY A 1 77 ? 68.348 -11.110 0.092 1.00 48.77 1217 GLY A O 1
ATOM 998 N N . LEU A 1 78 ? 69.669 -10.305 1.707 1.00 51.92 1218 LEU A N 1
ATOM 999 C CA . LEU A 1 78 ? 70.875 -10.774 1.023 1.00 54.72 1218 LEU A CA 1
ATOM 1000 C C . LEU A 1 78 ? 70.864 -12.294 0.836 1.00 48.13 1218 LEU A C 1
ATOM 1001 O O . LEU A 1 78 ? 71.338 -12.812 -0.184 1.00 44.71 1218 LEU A O 1
ATOM 1017 N N . ALA A 1 79 ? 70.333 -13.029 1.815 1.00 54.94 1219 ALA A N 1
ATOM 1018 C CA . ALA A 1 79 ? 70.330 -14.489 1.730 1.00 54.42 1219 ALA A CA 1
ATOM 1019 C C . ALA A 1 79 ? 69.662 -14.960 0.444 1.00 46.05 1219 ALA A C 1
ATOM 1020 O O . ALA A 1 79 ? 70.254 -15.710 -0.344 1.00 48.13 1219 ALA A O 1
ATOM 1027 N N . GLY A 1 80 ? 68.413 -14.535 0.227 1.00 55.03 1220 GLY A N 1
ATOM 1028 C CA . GLY A 1 80 ? 67.720 -14.861 -1.013 1.00 57.01 1220 GLY A CA 1
ATOM 1029 C C . GLY A 1 80 ? 68.490 -14.428 -2.238 1.00 44.26 1220 GLY A C 1
ATOM 1030 O O . GLY A 1 80 ? 68.640 -15.185 -3.193 1.00 52.90 1220 GLY A O 1
ATOM 1034 N N . SER A 1 81 ? 69.018 -13.205 -2.213 1.00 60.36 1221 SER A N 1
ATOM 1035 C CA . SER A 1 81 ? 69.719 -12.661 -3.374 1.00 63.03 1221 SER A CA 1
ATOM 1036 C C . SER A 1 81 ? 70.761 -13.624 -3.944 1.00 62.04 1221 SER A C 1
ATOM 1037 O O . SER A 1 81 ? 70.771 -13.883 -5.153 1.00 52.97 1221 SER A O 1
ATOM 1045 N N . LEU A 1 82 ? 71.673 -14.137 -3.100 1.00 56.88 1222 LEU A N 1
ATOM 1046 C CA . LEU A 1 82 ? 72.788 -14.970 -3.566 1.00 56.84 1222 LEU A CA 1
ATOM 1047 C C . LEU A 1 82 ? 72.521 -16.473 -3.429 1.00 55.10 1222 LEU A C 1
ATOM 1048 O O . LEU A 1 82 ? 73.441 -17.285 -3.617 1.00 46.06 1222 LEU A O 1
ATOM 1064 N N . ARG A 1 83 ? 71.285 -16.864 -3.097 1.00 57.78 1223 ARG A N 1
ATOM 1065 C CA . ARG A 1 83 ? 70.902 -18.276 -3.052 1.00 55.18 1223 ARG A CA 1
ATOM 1066 C C . ARG A 1 83 ? 71.697 -19.004 -1.975 1.00 49.76 1223 ARG A C 1
ATOM 1067 O O . ARG A 1 83 ? 72.253 -20.084 -2.188 1.00 39.95 1223 ARG A O 1
ATOM 1088 N N . LEU A 1 84 ? 71.746 -18.379 -0.803 1.00 42.69 1224 LEU A N 1
ATOM 1089 C CA . LEU A 1 84 ? 72.310 -18.997 0.372 1.00 38.86 1224 LEU A CA 1
ATOM 1090 C C . LEU A 1 84 ? 71.231 -19.833 1.013 1.00 43.10 1224 LEU A C 1
ATOM 1091 O O . LEU A 1 84 ? 70.149 -19.323 1.338 1.00 38.39 1224 LEU A O 1
ATOM 1107 N N . ASN A 1 85 ? 71.548 -21.098 1.243 1.00 35.63 1225 ASN A N 1
ATOM 1108 C CA . ASN A 1 85 ? 70.653 -21.958 1.996 1.00 33.54 1225 ASN A CA 1
ATOM 1109 C C . ASN A 1 85 ? 70.874 -21.730 3.494 1.00 40.37 1225 ASN A C 1
ATOM 1110 O O . ASN A 1 85 ? 71.658 -22.423 4.146 1.00 33.38 1225 ASN A O 1
ATOM 1121 N N . LEU A 1 86 ? 70.145 -20.764 4.062 1.00 37.75 1226 LEU A N 1
ATOM 1122 C CA . LEU A 1 86 ? 70.185 -20.543 5.505 1.00 38.54 1226 LEU A CA 1
ATOM 1123 C C . LEU A 1 86 ? 69.592 -21.698 6.296 1.00 41.03 1226 LEU A C 1
ATOM 1124 O O . LEU A 1 86 ? 69.814 -21.778 7.512 1.00 38.65 1226 LEU A O 1
ATOM 1140 N N . GLY A 1 87 ? 68.838 -22.583 5.645 1.00 34.26 1227 GLY A N 1
ATOM 1141 C CA . GLY A 1 87 ? 68.307 -23.754 6.334 1.00 38.44 1227 GLY A CA 1
ATOM 1142 C C . GLY A 1 87 ? 69.391 -24.668 6.868 1.00 29.79 1227 GLY A C 1
ATOM 1143 O O . GLY A 1 87 ? 69.169 -25.402 7.829 1.00 32.68 1227 GLY A O 1
ATOM 1147 N N . LEU A 1 88 ? 70.585 -24.618 6.267 1.00 34.90 1228 LEU A N 1
ATOM 1148 C CA . LEU A 1 88 ? 71.714 -25.352 6.808 1.00 32.20 1228 LEU A CA 1
ATOM 1149 C C . LEU A 1 88 ? 72.161 -24.827 8.163 1.00 34.43 1228 LEU A C 1
ATOM 1150 O O . LEU A 1 88 ? 73.019 -25.462 8.780 1.00 31.96 1228 LEU A O 1
ATOM 1166 N N . PHE A 1 89 ? 71.617 -23.697 8.633 1.00 26.12 1229 PHE A N 1
ATOM 1167 C CA . PHE A 1 89 ? 71.903 -23.195 9.970 1.00 23.96 1229 PHE A CA 1
ATOM 1168 C C . PHE A 1 89 ? 70.687 -23.211 10.892 1.00 33.34 1229 PHE A C 1
ATOM 1169 O O . PHE A 1 89 ? 70.725 -22.565 11.949 1.00 36.84 1229 PHE A O 1
ATOM 1186 N N . SER A 1 90 ? 69.589 -23.869 10.508 1.00 24.05 1230 SER A N 1
ATOM 1187 C CA . SER A 1 90 ? 68.479 -24.064 11.427 1.00 28.49 1230 SER A CA 1
ATOM 1188 C C . SER A 1 90 ? 68.946 -24.850 12.642 1.00 28.47 1230 SER A C 1
ATOM 1189 O O . SER A 1 90 ? 69.862 -25.661 12.557 1.00 22.14 1230 SER A O 1
ATOM 1197 N N . THR A 1 91 ? 68.261 -24.656 13.774 1.00 26.80 1231 THR A N 1
ATOM 1198 C CA . THR A 1 91 ? 68.625 -25.433 14.955 1.00 31.78 1231 THR A CA 1
ATOM 1199 C C . THR A 1 91 ? 68.550 -26.935 14.659 1.00 36.02 1231 THR A C 1
ATOM 1200 O O . THR A 1 91 ? 69.446 -27.694 15.050 1.00 29.60 1231 THR A O 1
ATOM 1211 N N . LYS A 1 92 ? 67.541 -27.369 13.892 1.00 34.38 1232 LYS A N 1
ATOM 1212 C CA . LYS A 1 92 ? 67.418 -28.787 13.545 1.00 37.27 1232 LYS A CA 1
ATOM 1213 C C . LYS A 1 92 ? 68.638 -29.306 12.783 1.00 35.05 1232 LYS A C 1
ATOM 1214 O O . LYS A 1 92 ? 69.220 -30.334 13.142 1.00 28.57 1232 LYS A O 1
ATOM 1233 N N . THR A 1 93 ? 68.999 -28.657 11.681 1.00 29.86 1233 THR A N 1
ATOM 1234 C CA . THR A 1 93 ? 70.154 -29.124 10.927 1.00 34.41 1233 THR A CA 1
ATOM 1235 C C . THR A 1 93 ? 71.428 -29.108 11.784 1.00 40.26 1233 THR A C 1
ATOM 1236 O O . THR A 1 93 ? 72.238 -30.041 11.712 1.00 34.00 1233 THR A O 1
ATOM 1247 N N . LEU A 1 94 ? 71.608 -28.079 12.629 1.00 33.97 1234 LEU A N 1
ATOM 1248 C CA . LEU A 1 94 ? 72.847 -27.954 13.404 1.00 28.38 1234 LEU A CA 1
ATOM 1249 C C . LEU A 1 94 ? 72.950 -29.057 14.446 1.00 31.65 1234 LEU A C 1
ATOM 1250 O O . LEU A 1 94 ? 74.034 -29.617 14.665 1.00 30.48 1234 LEU A O 1
ATOM 1266 N N . VAL A 1 95 ? 71.824 -29.393 15.081 1.00 31.50 1235 VAL A N 1
ATOM 1267 C CA . VAL A 1 95 ? 71.805 -30.489 16.045 1.00 29.77 1235 VAL A CA 1
ATOM 1268 C C . VAL A 1 95 ? 72.164 -31.795 15.352 1.00 36.41 1235 VAL A C 1
ATOM 1269 O O . VAL A 1 95 ? 73.031 -32.539 15.818 1.00 37.28 1235 VAL A O 1
ATOM 1282 N N . GLU A 1 96 ? 71.536 -32.073 14.203 1.00 39.39 1236 GLU A N 1
ATOM 1283 C CA . GLU A 1 96 ? 71.814 -33.324 13.507 1.00 38.68 1236 GLU A CA 1
ATOM 1284 C C . GLU A 1 96 ? 73.287 -33.469 13.206 1.00 35.43 1236 GLU A C 1
ATOM 1285 O O . GLU A 1 96 ? 73.818 -34.576 13.272 1.00 36.86 1236 GLU A O 1
ATOM 1297 N N . ALA A 1 97 ? 73.975 -32.363 12.914 1.00 38.72 1237 ALA A N 1
ATOM 1298 C CA . ALA A 1 97 ? 75.381 -32.430 12.562 1.00 31.61 1237 ALA A CA 1
ATOM 1299 C C . ALA A 1 97 ? 76.334 -32.320 13.755 1.00 36.42 1237 ALA A C 1
ATOM 1300 O O . ALA A 1 97 ? 77.504 -32.669 13.616 1.00 42.50 1237 ALA A O 1
ATOM 1307 N N . SER A 1 98 ? 75.872 -31.863 14.914 1.00 37.76 1238 SER A N 1
ATOM 1308 C CA . SER A 1 98 ? 76.772 -31.540 16.015 1.00 37.40 1238 SER A CA 1
ATOM 1309 C C . SER A 1 98 ? 77.388 -32.788 16.628 1.00 43.69 1238 SER A C 1
ATOM 1310 O O . SER A 1 98 ? 76.843 -33.893 16.545 1.00 59.15 1238 SER A O 1
ATOM 1318 N N . GLY A 1 99 ? 78.537 -32.588 17.270 1.00 58.59 1239 GLY A N 1
ATOM 1319 C CA . GLY A 1 99 ? 79.047 -33.514 18.261 1.00 57.53 1239 GLY A CA 1
ATOM 1320 C C . GLY A 1 99 ? 78.588 -33.115 19.653 1.00 59.42 1239 GLY A C 1
ATOM 1321 O O . GLY A 1 99 ? 77.769 -32.211 19.842 1.00 55.81 1239 GLY A O 1
ATOM 1325 N N . GLU A 1 100 ? 79.131 -33.807 20.652 1.00 59.39 1240 GLU A N 1
ATOM 1326 C CA . GLU A 1 100 ? 78.867 -33.439 22.038 1.00 59.29 1240 GLU A CA 1
ATOM 1327 C C . GLU A 1 100 ? 79.827 -32.353 22.553 1.00 45.62 1240 GLU A C 1
ATOM 1328 O O . GLU A 1 100 ? 79.972 -32.194 23.772 1.00 52.54 1240 GLU A O 1
ATOM 1340 N N . HIS A 1 101 ? 80.465 -31.596 21.655 1.00 48.74 1241 HIS A N 1
ATOM 1341 C CA . HIS A 1 101 ? 81.446 -30.608 22.077 1.00 48.22 1241 HIS A CA 1
ATOM 1342 C C . HIS A 1 101 ? 80.774 -29.575 22.960 1.00 48.53 1241 HIS A C 1
ATOM 1343 O O . HIS A 1 101 ? 79.658 -29.116 22.690 1.00 31.22 1241 HIS A O 1
ATOM 1357 N N . THR A 1 102 ? 81.460 -29.240 24.040 1.00 36.79 1242 THR A N 1
ATOM 1358 C CA . THR A 1 102 ? 80.934 -28.277 24.982 1.00 34.22 1242 THR A CA 1
ATOM 1359 C C . THR A 1 102 ? 80.768 -26.917 24.314 1.00 32.66 1242 THR A C 1
ATOM 1360 O O . THR A 1 102 ? 81.661 -26.457 23.598 1.00 30.51 1242 THR A O 1
ATOM 1371 N N . VAL A 1 103 ? 79.636 -26.243 24.572 1.00 29.30 1243 VAL A N 1
ATOM 1372 C CA . VAL A 1 103 ? 79.495 -24.851 24.154 1.00 28.90 1243 VAL A CA 1
ATOM 1373 C C . VAL A 1 103 ? 79.116 -23.975 25.344 1.00 28.59 1243 VAL A C 1
ATOM 1374 O O . VAL A 1 103 ? 78.651 -24.458 26.379 1.00 30.05 1243 VAL A O 1
ATOM 1387 N N . GLU A 1 104 ? 79.366 -22.667 25.211 1.00 27.92 1244 GLU A N 1
ATOM 1388 C CA . GLU A 1 104 ? 79.099 -21.757 26.316 1.00 26.49 1244 GLU A CA 1
ATOM 1389 C C . GLU A 1 104 ? 77.749 -21.039 26.193 1.00 28.31 1244 GLU A C 1
ATOM 1390 O O . GLU A 1 104 ? 77.178 -20.876 25.099 1.00 20.83 1244 GLU A O 1
ATOM 1402 N N . VAL A 1 105 ? 77.216 -20.693 27.377 1.00 22.96 1245 VAL A N 1
ATOM 1403 C CA . VAL A 1 105 ? 75.907 -20.091 27.585 1.00 25.00 1245 VAL A CA 1
ATOM 1404 C C . VAL A 1 105 ? 76.057 -18.834 28.440 1.00 23.64 1245 VAL A C 1
ATOM 1405 O O . VAL A 1 105 ? 76.969 -18.714 29.265 1.00 27.15 1245 VAL A O 1
ATOM 1418 N N . ARG A 1 106 ? 75.161 -17.880 28.231 1.00 21.51 1246 ARG A N 1
ATOM 1419 C CA . ARG A 1 106 ? 74.991 -16.754 29.136 1.00 24.17 1246 ARG A CA 1
ATOM 1420 C C . ARG A 1 106 ? 73.572 -16.795 29.673 1.00 26.90 1246 ARG A C 1
ATOM 1421 O O . ARG A 1 106 ? 72.610 -16.972 28.908 1.00 26.09 1246 ARG A O 1
ATOM 1442 N N . THR A 1 107 ? 73.446 -16.589 30.975 1.00 26.49 1247 THR A N 1
ATOM 1443 C CA . THR A 1 107 ? 72.169 -16.499 31.661 1.00 28.02 1247 THR A CA 1
ATOM 1444 C C . THR A 1 107 ? 71.922 -15.027 31.972 1.00 32.59 1247 THR A C 1
ATOM 1445 O O . THR A 1 107 ? 72.814 -14.354 32.486 1.00 21.08 1247 THR A O 1
ATOM 1456 N N . GLN A 1 108 ? 70.720 -14.533 31.656 1.00 26.07 1248 GLN A N 1
ATOM 1457 C CA . GLN A 1 108 ? 70.434 -13.109 31.694 1.00 27.73 1248 GLN A CA 1
ATOM 1458 C C . GLN A 1 108 ? 68.986 -12.910 32.121 1.00 32.95 1248 GLN A C 1
ATOM 1459 O O . GLN A 1 108 ? 68.171 -13.822 32.057 1.00 28.24 1248 GLN A O 1
ATOM 1473 N N . VAL A 1 109 ? 68.664 -11.695 32.519 1.00 34.68 1249 VAL A N 1
ATOM 1474 C CA . VAL A 1 109 ? 67.293 -11.329 32.839 1.00 36.49 1249 VAL A CA 1
ATOM 1475 C C . VAL A 1 109 ? 66.594 -10.911 31.555 1.00 30.81 1249 VAL A C 1
ATOM 1476 O O . VAL A 1 109 ? 67.145 -10.131 30.762 1.00 28.89 1249 VAL A O 1
ATOM 1489 N N . GLN A 1 110 ? 65.384 -11.431 31.338 1.00 33.16 1250 GLN A N 1
ATOM 1490 C CA . GLN A 1 110 ? 64.630 -11.098 30.137 1.00 33.23 1250 GLN A CA 1
ATOM 1491 C C . GLN A 1 110 ? 63.963 -9.760 30.344 1.00 35.19 1250 GLN A C 1
ATOM 1492 O O . GLN A 1 110 ? 63.167 -9.593 31.269 1.00 32.95 1250 GLN A O 1
ATOM 1506 N N . GLN A 1 111 ? 64.323 -8.791 29.516 1.00 31.78 1251 GLN A N 1
ATOM 1507 C CA . GLN A 1 111 ? 63.751 -7.465 29.640 1.00 32.87 1251 GLN A CA 1
ATOM 1508 C C . GLN A 1 111 ? 63.709 -6.823 28.266 1.00 36.89 1251 GLN A C 1
ATOM 1509 O O . GLN A 1 111 ? 64.418 -7.260 27.349 1.00 32.86 1251 GLN A O 1
ATOM 1523 N N . PRO A 1 112 ? 62.856 -5.813 28.082 1.00 35.44 1252 PRO A N 1
ATOM 1524 C CA . PRO A 1 112 ? 62.790 -5.114 26.791 1.00 37.36 1252 PRO A CA 1
ATOM 1525 C C . PRO A 1 112 ? 64.137 -4.526 26.367 1.00 40.66 1252 PRO A C 1
ATOM 1526 O O . PRO A 1 112 ? 64.994 -4.171 27.189 1.00 32.24 1252 PRO A O 1
ATOM 1537 N N . SER A 1 113 ? 64.312 -4.427 25.047 1.00 28.32 1253 SER A N 1
ATOM 1538 C CA . SER A 1 113 ? 65.623 -4.111 24.489 1.00 36.84 1253 SER A CA 1
ATOM 1539 C C . SER A 1 113 ? 66.123 -2.737 24.917 1.00 33.47 1253 SER A C 1
ATOM 1540 O O . SER A 1 113 ? 67.333 -2.480 24.874 1.00 27.85 1253 SER A O 1
ATOM 1548 N N . ASP A 1 114 ? 65.233 -1.834 25.300 1.00 32.78 1254 ASP A N 1
ATOM 1549 C CA . ASP A 1 114 ? 65.652 -0.494 25.684 1.00 35.43 1254 ASP A CA 1
ATOM 1550 C C . ASP A 1 114 ? 65.724 -0.326 27.190 1.00 37.58 1254 ASP A C 1
ATOM 1551 O O . ASP A 1 114 ? 65.866 0.803 27.662 1.00 31.53 1254 ASP A O 1
ATOM 1560 N N . GLU A 1 115 ? 65.672 -1.431 27.949 1.00 30.60 1255 GLU A N 1
ATOM 1561 C CA . GLU A 1 115 ? 65.678 -1.396 29.404 1.00 36.38 1255 GLU A CA 1
ATOM 1562 C C . GLU A 1 115 ? 66.790 -2.281 29.965 1.00 39.47 1255 GLU A C 1
ATOM 1563 O O . GLU A 1 115 ? 67.207 -3.258 29.340 1.00 29.59 1255 GLU A O 1
ATOM 1575 N N . ASN A 1 116 ? 67.280 -1.905 31.146 1.00 33.38 1256 ASN A N 1
ATOM 1576 C CA . ASN A 1 116 ? 68.206 -2.721 31.923 1.00 31.07 1256 ASN A CA 1
ATOM 1577 C C . ASN A 1 116 ? 67.999 -2.331 33.393 1.00 40.41 1256 ASN A C 1
ATOM 1578 O O . ASN A 1 116 ? 68.523 -1.315 33.856 1.00 33.84 1256 ASN A O 1
ATOM 1589 N N . TRP A 1 117 ? 67.241 -3.134 34.125 1.00 41.28 1257 TRP A N 1
ATOM 1590 C CA . TRP A 1 117 ? 66.805 -2.743 35.462 1.00 51.34 1257 TRP A CA 1
ATOM 1591 C C . TRP A 1 117 ? 67.800 -3.167 36.535 1.00 45.74 1257 TRP A C 1
ATOM 1592 O O . TRP A 1 117 ? 68.461 -4.198 36.426 1.00 38.62 1257 TRP A O 1
ATOM 1613 N N . ASP A 1 118 ? 67.895 -2.352 37.581 1.00 46.99 1258 ASP A N 1
ATOM 1614 C CA . ASP A 1 118 ? 68.621 -2.748 38.778 1.00 53.88 1258 ASP A CA 1
ATOM 1615 C C . ASP A 1 118 ? 67.856 -3.853 39.525 1.00 58.84 1258 ASP A C 1
ATOM 1616 O O . ASP A 1 118 ? 66.694 -4.165 39.224 1.00 51.55 1258 ASP A O 1
ATOM 1625 N N . LEU A 1 119 ? 68.524 -4.431 40.534 1.00 53.22 1259 LEU A N 1
ATOM 1626 C CA . LEU A 1 119 ? 67.949 -5.535 41.307 1.00 58.06 1259 LEU A CA 1
ATOM 1627 C C . LEU A 1 119 ? 66.602 -5.167 41.924 1.00 55.58 1259 LEU A C 1
ATOM 1628 O O . LEU A 1 119 ? 65.732 -6.028 42.070 1.00 58.70 1259 LEU A O 1
ATOM 1644 N N . THR A 1 120 ? 66.416 -3.900 42.284 1.00 57.44 1260 THR A N 1
ATOM 1645 C CA . THR A 1 120 ? 65.158 -3.446 42.869 1.00 51.32 1260 THR A CA 1
ATOM 1646 C C . THR A 1 120 ? 64.018 -3.434 41.855 1.00 61.57 1260 THR A C 1
ATOM 1647 O O . THR A 1 120 ? 62.862 -3.686 42.217 1.00 62.13 1260 THR A O 1
ATOM 1658 N N . GLY A 1 121 ? 64.306 -3.103 40.597 1.00 64.72 1261 GLY A N 1
ATOM 1659 C CA . GLY A 1 121 ? 63.246 -2.898 39.623 1.00 52.59 1261 GLY A CA 1
ATOM 1660 C C .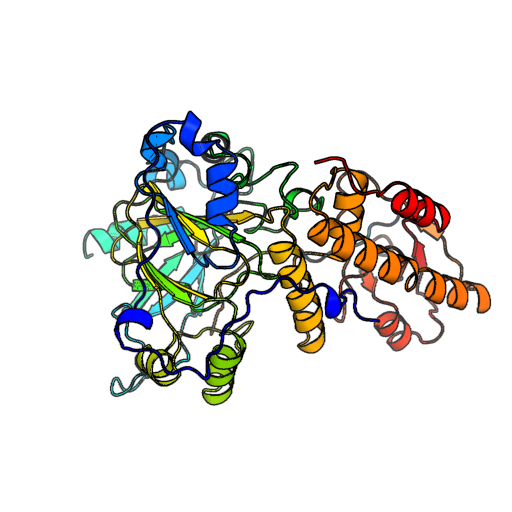 GLY A 1 121 ? 62.675 -1.506 39.661 1.00 52.07 1261 GLY A C 1
ATOM 1661 O O . GLY A 1 121 ? 61.494 -1.313 39.360 1.00 59.46 1261 GLY A O 1
ATOM 1665 N N . THR A 1 122 ? 63.483 -0.520 40.034 1.00 50.54 1262 THR A N 1
ATOM 1666 C CA . THR A 1 122 ? 63.017 0.848 40.138 1.00 57.02 1262 THR A CA 1
ATOM 1667 C C . THR A 1 122 ? 63.830 1.846 39.321 1.00 58.87 1262 THR A C 1
ATOM 1668 O O . THR A 1 122 ? 63.335 2.953 39.076 1.00 49.98 1262 THR A O 1
ATOM 1679 N N . ARG A 1 123 ? 65.027 1.485 38.848 1.00 56.61 1263 ARG A N 1
ATOM 1680 C CA . ARG A 1 123 ? 65.768 2.397 37.982 1.00 60.81 1263 ARG A CA 1
ATOM 1681 C C . ARG A 1 123 ? 66.562 1.647 36.910 1.00 47.79 1263 ARG A C 1
ATOM 1682 O O . ARG A 1 123 ? 66.812 0.438 36.999 1.00 41.01 1263 ARG A O 1
ATOM 1703 N N . GLN A 1 124 ? 66.937 2.407 35.881 1.00 36.09 1264 GLN A N 1
ATOM 1704 C CA . GLN A 1 124 ? 67.851 1.948 34.844 1.00 43.17 1264 GLN A CA 1
ATOM 1705 C C . GLN A 1 124 ? 69.302 2.078 35.301 1.00 40.88 1264 GLN A C 1
ATOM 1706 O O . GLN A 1 124 ? 69.664 3.036 35.994 1.00 39.53 1264 GLN A O 1
ATOM 1720 N N . ILE A 1 125 ? 70.132 1.092 34.915 1.00 36.20 1265 ILE A N 1
ATOM 1721 C CA . ILE A 1 125 ? 71.562 1.068 35.221 1.00 26.51 1265 ILE A CA 1
ATOM 1722 C C . ILE A 1 125 ? 72.342 0.594 33.992 1.00 35.54 1265 ILE A C 1
ATOM 1723 O O . ILE A 1 125 ? 71.776 0.057 33.031 1.00 28.58 1265 ILE A O 1
ATOM 1739 N N . TRP A 1 126 ? 73.682 0.770 34.050 1.00 34.20 1266 TRP A N 1
ATOM 1740 C CA . TRP A 1 126 ? 74.581 0.439 32.945 1.00 27.62 1266 TRP A CA 1
ATOM 1741 C C . TRP A 1 126 ? 75.086 -1.002 33.065 1.00 28.71 1266 TRP A C 1
ATOM 1742 O O . TRP A 1 126 ? 74.982 -1.746 32.092 1.00 28.30 1266 TRP A O 1
ATOM 1763 N N . PRO A 1 127 ? 75.595 -1.459 34.212 1.00 35.20 1267 PRO A N 1
ATOM 1764 C CA . PRO A 1 127 ? 76.039 -2.866 34.293 1.00 33.74 1267 PRO A CA 1
ATOM 1765 C C . PRO A 1 127 ? 74.902 -3.847 34.037 1.00 28.65 1267 PRO A C 1
ATOM 1766 O O . PRO A 1 127 ? 73.757 -3.627 34.441 1.00 30.13 1267 PRO A O 1
ATOM 1777 N N . CYS A 1 128 ? 75.237 -4.949 33.355 1.00 28.09 1268 CYS A N 1
ATOM 1778 C CA . CYS A 1 128 ? 74.248 -5.893 32.836 1.00 33.70 1268 CYS A CA 1
ATOM 1779 C C . CYS A 1 128 ? 74.680 -7.307 33.163 1.00 38.17 1268 CYS A C 1
ATOM 1780 O O . CYS A 1 128 ? 75.732 -7.770 32.686 1.00 33.48 1268 CYS A O 1
ATOM 1788 N N . GLU A 1 129 ? 73.868 -7.987 33.964 1.00 34.61 1269 GLU A N 1
ATOM 1789 C CA . GLU A 1 129 ? 74.236 -9.316 34.447 1.00 41.75 1269 GLU A CA 1
ATOM 1790 C C . GLU A 1 129 ? 74.120 -10.331 33.323 1.00 31.33 1269 GLU A C 1
ATOM 1791 O O . GLU A 1 129 ? 73.136 -10.341 32.579 1.00 28.14 1269 GLU A O 1
ATOM 1803 N N . SER A 1 130 ? 75.163 -11.144 33.177 1.00 26.77 1270 SER A N 1
ATOM 1804 C CA . SER A 1 130 ? 75.278 -12.082 32.065 1.00 31.28 1270 SER A CA 1
ATOM 1805 C C . SER A 1 130 ? 76.324 -13.122 32.494 1.00 28.09 1270 SER A C 1
ATOM 1806 O O . SER A 1 130 ? 77.519 -12.915 32.295 1.00 32.96 1270 SER A O 1
ATOM 1814 N N . SER A 1 131 ? 75.871 -14.223 33.087 1.00 28.54 1271 SER A N 1
ATOM 1815 C CA . SER A 1 131 ? 76.804 -15.187 33.688 1.00 33.46 1271 SER A CA 1
ATOM 1816 C C . SER A 1 131 ? 77.053 -16.417 32.828 1.00 32.30 1271 SER A C 1
ATOM 1817 O O . SER A 1 131 ? 76.169 -16.902 32.118 1.00 26.36 1271 SER A O 1
ATOM 1825 N N . ARG A 1 132 ? 78.247 -16.975 32.980 1.00 30.82 1272 ARG A N 1
ATOM 1826 C CA . ARG A 1 132 ? 78.699 -18.063 32.133 1.00 30.66 1272 ARG A CA 1
ATOM 1827 C C . ARG A 1 132 ? 78.349 -19.450 32.675 1.00 27.99 1272 ARG A C 1
ATOM 1828 O O . ARG A 1 132 ? 78.477 -19.722 33.863 1.00 32.62 1272 ARG A O 1
ATOM 1849 N N . SER A 1 133 ? 77.946 -20.332 31.767 1.00 29.06 1273 SER A N 1
ATOM 1850 C CA . SER A 1 133 ? 77.870 -21.758 32.018 1.00 27.87 1273 SER A CA 1
ATOM 1851 C C . SER A 1 133 ? 78.033 -22.480 30.687 1.00 24.06 1273 SER A C 1
ATOM 1852 O O . SER A 1 133 ? 78.265 -21.863 29.637 1.00 26.70 1273 SER A O 1
ATOM 1860 N N . HIS A 1 134 ? 77.912 -23.799 30.726 1.00 28.40 1274 HIS A N 1
ATOM 1861 C CA . HIS A 1 134 ? 78.227 -24.631 29.568 1.00 26.70 1274 HIS A CA 1
ATOM 1862 C C . HIS A 1 134 ? 77.140 -25.662 29.329 1.00 27.16 1274 HIS A C 1
ATOM 1863 O O . HIS A 1 134 ? 76.429 -26.060 30.250 1.00 29.29 1274 HIS A O 1
ATOM 1877 N N . THR A 1 135 ? 77.016 -26.076 28.069 1.00 22.92 1275 THR A N 1
ATOM 1878 C CA . THR A 1 135 ? 76.059 -27.093 27.667 1.00 29.52 1275 THR A CA 1
ATOM 1879 C C . THR A 1 135 ? 76.574 -27.715 26.368 1.00 24.99 1275 THR A C 1
ATOM 1880 O O . THR A 1 135 ? 77.762 -27.619 26.054 1.00 24.74 1275 THR A O 1
ATOM 1891 N N . THR A 1 136 ? 75.693 -28.368 25.628 1.00 29.54 1276 THR A N 1
ATOM 1892 C CA . THR A 1 136 ? 75.976 -28.852 24.282 1.00 27.42 1276 THR A CA 1
ATOM 1893 C C . THR A 1 136 ? 75.001 -28.177 23.325 1.00 25.40 1276 THR A C 1
ATOM 1894 O O . THR A 1 136 ? 73.962 -27.667 23.743 1.00 29.08 1276 THR A O 1
ATOM 1905 N N . ILE A 1 137 ? 75.312 -28.213 22.026 1.00 22.43 1277 ILE A N 1
ATOM 1906 C CA . ILE A 1 137 ? 74.351 -27.745 21.024 1.00 30.40 1277 ILE A CA 1
ATOM 1907 C C . ILE A 1 137 ? 73.000 -28.432 21.214 1.00 35.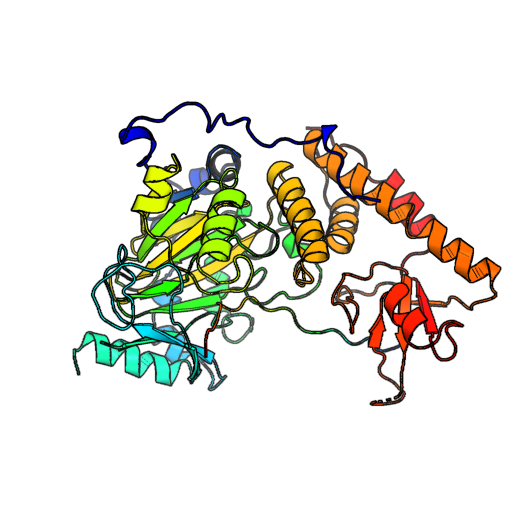16 1277 ILE A C 1
ATOM 1908 O O . ILE A 1 137 ? 71.959 -27.770 21.248 1.00 29.56 1277 ILE A O 1
ATOM 1924 N N . ALA A 1 138 ? 72.994 -29.773 21.326 1.00 31.83 1278 ALA A N 1
ATOM 1925 C CA . ALA A 1 138 ? 71.726 -30.505 21.379 1.00 35.00 1278 ALA A CA 1
ATOM 1926 C C . ALA A 1 138 ? 70.946 -30.123 22.614 1.00 36.09 1278 ALA A C 1
ATOM 1927 O O . ALA A 1 138 ? 69.720 -29.957 22.560 1.00 27.73 1278 ALA A O 1
ATOM 1934 N N . LYS A 1 139 ? 71.639 -29.900 23.724 1.00 28.49 1279 LYS A N 1
ATOM 1935 C CA . LYS A 1 139 ? 70.890 -29.552 24.924 1.00 32.33 1279 LYS A CA 1
ATOM 1936 C C . LYS A 1 139 ? 70.420 -28.091 24.897 1.00 27.14 1279 LYS A C 1
ATOM 1937 O O . LYS A 1 139 ? 69.304 -27.782 25.352 1.00 30.12 1279 LYS A O 1
ATOM 1956 N N . TYR A 1 140 ? 71.188 -27.172 24.320 1.00 30.75 1280 TYR A N 1
ATOM 1957 C CA . TYR A 1 140 ? 70.633 -25.815 24.200 1.00 26.66 1280 TYR A CA 1
ATOM 1958 C C . TYR A 1 140 ? 69.436 -25.824 23.233 1.00 24.32 1280 TYR A C 1
ATOM 1959 O O . TYR A 1 140 ? 68.421 -25.173 23.481 1.00 24.80 1280 TYR A O 1
ATOM 1977 N N . ALA A 1 141 ? 69.499 -26.636 22.167 1.00 27.40 1281 ALA A N 1
ATOM 1978 C CA . ALA A 1 141 ? 68.381 -26.700 21.218 1.00 25.30 1281 ALA A CA 1
ATOM 1979 C C . ALA A 1 141 ? 67.074 -27.097 21.903 1.00 27.53 1281 ALA A C 1
ATOM 1980 O O . ALA A 1 141 ? 66.021 -26.503 21.628 1.00 25.62 1281 ALA A O 1
ATOM 1987 N N . GLN A 1 142 ? 67.112 -28.106 22.794 1.00 31.86 1282 GLN A N 1
ATOM 1988 C CA . GLN A 1 142 ? 65.901 -28.494 23.523 1.00 31.56 1282 GLN A CA 1
ATOM 1989 C C . GLN A 1 142 ? 65.357 -27.336 24.344 1.00 32.73 1282 GLN A C 1
ATOM 1990 O O . GLN A 1 142 ? 64.131 -27.126 24.414 1.00 36.25 1282 GLN A O 1
ATOM 2004 N N . TYR A 1 143 ? 66.251 -26.585 25.004 1.00 28.46 1283 TYR A N 1
ATOM 2005 C CA . TYR A 1 143 ? 65.796 -25.394 25.713 1.00 28.77 1283 TYR A CA 1
ATOM 2006 C C . TYR A 1 143 ? 65.140 -24.404 24.745 1.00 30.07 1283 TYR A C 1
ATOM 2007 O O . TYR A 1 143 ? 64.107 -23.804 25.063 1.00 29.25 1283 TYR A O 1
ATOM 2025 N N . GLN A 1 144 ? 65.738 -24.202 23.563 1.00 31.18 1284 GLN A N 1
ATOM 2026 C CA . GLN A 1 144 ? 65.237 -23.179 22.643 1.00 33.58 1284 GLN A CA 1
ATOM 2027 C C . GLN A 1 144 ? 63.867 -23.572 22.093 1.00 27.60 1284 GLN A C 1
ATOM 2028 O O . GLN A 1 144 ? 62.951 -22.748 22.014 1.00 27.21 1284 GLN A O 1
ATOM 2042 N N . ALA A 1 145 ? 63.726 -24.824 21.687 1.00 28.82 1285 ALA A N 1
ATOM 2043 C CA . ALA A 1 145 ? 62.454 -25.304 21.157 1.00 36.52 1285 ALA A CA 1
ATOM 2044 C C . ALA A 1 145 ? 61.374 -25.373 22.237 1.00 39.41 1285 ALA A C 1
ATOM 2045 O O . ALA A 1 145 ? 60.192 -25.142 21.949 1.00 43.03 1285 ALA A O 1
ATOM 2052 N N . SER A 1 146 ? 61.752 -25.692 23.473 1.00 37.35 1286 SER A N 1
ATOM 2053 C CA . SER A 1 146 ? 60.775 -25.770 24.553 1.00 37.50 1286 SER A CA 1
ATOM 2054 C C . SER A 1 146 ? 60.329 -24.387 25.008 1.00 45.11 1286 SER A C 1
ATOM 2055 O O . SER A 1 146 ? 59.179 -24.208 25.414 1.00 48.65 1286 SER A O 1
ATOM 2063 N N . SER A 1 147 ? 61.233 -23.412 24.973 1.00 38.03 1287 SER A N 1
ATOM 2064 C CA . SER A 1 147 ? 60.857 -22.014 25.167 1.00 41.81 1287 SER A CA 1
ATOM 2065 C C . SER A 1 147 ? 59.835 -21.569 24.127 1.00 40.95 1287 SER A C 1
ATOM 2066 O O . SER A 1 147 ? 58.911 -20.801 24.415 1.00 39.56 1287 SER A O 1
ATOM 2074 N N . PHE A 1 148 ? 60.012 -22.020 22.900 1.00 36.84 1288 PHE A N 1
ATOM 2075 C CA . PHE A 1 148 ? 59.160 -21.578 21.813 1.00 44.26 1288 PHE A CA 1
ATOM 2076 C C . PHE A 1 148 ? 57.749 -22.123 21.973 1.00 53.07 1288 PHE A C 1
ATOM 2077 O O . PHE A 1 148 ? 56.792 -21.494 21.516 1.00 48.53 1288 PHE A O 1
ATOM 2094 N N . GLN A 1 149 ? 57.613 -23.271 22.645 1.00 49.92 1289 GLN A N 1
ATOM 2095 C CA . GLN A 1 149 ? 56.340 -23.907 22.965 1.00 58.69 1289 GLN A CA 1
ATOM 2096 C C . GLN A 1 149 ? 55.783 -23.476 24.309 1.00 56.84 1289 GLN A C 1
ATOM 2097 O O . GLN A 1 149 ? 54.737 -23.980 24.712 1.00 55.16 1289 GLN A O 1
ATOM 2111 N N . GLU A 1 150 ? 56.467 -22.595 25.027 1.00 51.10 1290 GLU A N 1
ATOM 2112 C CA . GLU A 1 150 ? 56.028 -22.168 26.346 1.00 52.09 1290 GLU A CA 1
ATOM 2113 C C . GLU A 1 150 ? 55.774 -23.385 27.240 1.00 60.04 1290 GLU A C 1
ATOM 2114 O O . GLU A 1 150 ? 54.644 -23.708 27.608 1.00 61.54 1290 GLU A O 1
ATOM 2126 N N . SER A 1 151 ? 56.877 -24.052 27.583 1.00 71.04 1291 SER A N 1
ATOM 2127 C CA . SER A 1 151 ? 56.828 -25.264 28.417 1.00 68.06 1291 SER A CA 1
ATOM 2128 C C . SER A 1 151 ? 58.130 -25.495 29.183 1.00 51.21 1291 SER A C 1
ATOM 2129 O O . SER A 1 151 ? 58.797 -24.535 29.602 1.00 64.14 1291 SER A O 1
ATOM 2137 N N . HIS A 1 184 ? 62.132 -12.609 35.265 1.00 46.72 1324 HIS A N 1
ATOM 2138 C CA . HIS A 1 184 ? 62.207 -13.765 34.347 1.00 49.10 1324 HIS A CA 1
ATOM 2139 C C . HIS A 1 184 ? 63.611 -13.964 33.720 1.00 46.82 1324 HIS A C 1
ATOM 2140 O O . HIS A 1 184 ? 64.225 -13.007 33.282 1.00 44.08 1324 HIS A O 1
ATOM 2154 N N . ILE A 1 185 ? 64.073 -15.216 33.647 1.00 42.52 1325 ILE A N 1
ATOM 2155 C CA . ILE A 1 185 ? 65.460 -15.581 33.349 1.00 42.39 1325 ILE A CA 1
ATOM 2156 C C . ILE A 1 185 ? 65.511 -16.366 32.042 1.00 36.77 1325 ILE A C 1
ATOM 2157 O O . ILE A 1 185 ? 64.642 -17.200 31.783 1.00 35.84 1325 ILE A O 1
ATOM 2173 N N . ILE A 1 186 ? 66.557 -16.140 31.235 1.00 36.09 1326 ILE A N 1
ATOM 2174 C CA . ILE A 1 186 ? 66.701 -16.801 29.940 1.00 33.14 1326 ILE A CA 1
ATOM 2175 C C . ILE A 1 186 ? 68.151 -17.191 29.722 1.00 29.28 1326 ILE A C 1
ATOM 2176 O O . ILE A 1 186 ? 69.065 -16.621 30.322 1.00 28.85 1326 ILE A O 1
ATOM 2192 N N . LYS A 1 187 ? 68.353 -18.137 28.803 1.00 29.84 1327 LYS A N 1
ATOM 2193 C CA . LYS A 1 187 ? 69.669 -18.630 28.440 1.00 32.16 1327 LYS A CA 1
ATOM 2194 C C . LYS A 1 187 ? 69.922 -18.374 26.954 1.00 27.91 1327 LYS A C 1
ATOM 2195 O O . LYS A 1 187 ? 69.034 -18.573 26.126 1.00 30.86 1327 LYS A O 1
ATOM 2214 N N . PHE A 1 188 ? 71.160 -17.967 26.650 1.00 27.46 1328 PHE A N 1
ATOM 2215 C CA . PHE A 1 188 ? 71.660 -17.557 25.338 1.00 25.05 1328 PHE A CA 1
ATOM 2216 C C . PHE A 1 188 ? 72.891 -18.408 25.048 1.00 24.24 1328 PHE A C 1
ATOM 2217 O O . PHE A 1 188 ? 73.893 -18.302 25.756 1.00 26.22 1328 PHE A O 1
ATOM 2234 N N . GLY A 1 189 ? 72.837 -19.238 24.012 1.00 26.11 1329 GLY A N 1
ATOM 2235 C CA . GLY A 1 189 ? 74.038 -19.960 23.597 1.00 24.30 1329 GLY A CA 1
ATOM 2236 C C . GLY A 1 189 ? 74.902 -19.106 22.686 1.00 30.44 1329 GLY A C 1
ATOM 2237 O O . GLY A 1 189 ? 74.426 -18.666 21.632 1.00 25.27 1329 GLY A O 1
ATOM 2241 N N . THR A 1 190 ? 76.167 -18.852 23.048 1.00 25.74 1330 THR A N 1
ATOM 2242 C CA . THR A 1 190 ? 76.889 -17.771 22.412 1.00 23.20 1330 THR A CA 1
ATOM 2243 C C . THR A 1 190 ? 78.278 -18.234 21.986 1.00 23.98 1330 THR A C 1
ATOM 2244 O O . THR A 1 190 ? 78.853 -19.159 22.557 1.00 27.65 1330 THR A O 1
ATOM 2255 N N . ASN A 1 191 ? 78.801 -17.592 20.946 1.00 26.79 1331 ASN A N 1
ATOM 2256 C CA . ASN A 1 191 ? 80.183 -17.824 20.494 1.00 28.26 1331 ASN A CA 1
ATOM 2257 C C . ASN A 1 191 ? 80.466 -19.299 20.196 1.00 27.04 1331 ASN A C 1
ATOM 2258 O O . ASN A 1 191 ? 81.558 -19.803 20.473 1.00 24.87 1331 ASN A O 1
ATOM 2269 N N . ILE A 1 192 ? 79.475 -19.990 19.631 1.00 27.63 1332 ILE A N 1
ATOM 2270 C CA . ILE A 1 192 ? 79.570 -21.409 19.300 1.00 23.77 1332 ILE A CA 1
ATOM 2271 C C . ILE A 1 192 ? 80.435 -21.566 18.061 1.00 21.76 1332 ILE A C 1
ATOM 2272 O O . ILE A 1 192 ? 80.104 -21.052 16.989 1.00 22.09 1332 ILE A O 1
ATOM 2288 N N . ASP A 1 193 ? 81.545 -22.284 18.195 1.00 26.50 1333 ASP A N 1
ATOM 2289 C CA . ASP A 1 193 ? 82.563 -22.299 17.142 1.00 25.82 1333 ASP A CA 1
ATOM 2290 C C . ASP A 1 193 ? 82.190 -23.297 16.049 1.00 30.1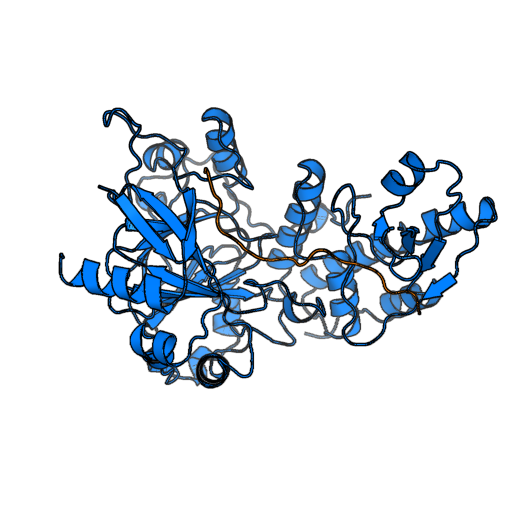6 1333 ASP A C 1
ATOM 2291 O O . ASP A 1 193 ? 82.047 -24.492 16.316 1.00 34.78 1333 ASP A O 1
ATOM 2300 N N . LEU A 1 194 ? 82.024 -22.791 14.829 1.00 24.53 1334 LEU A N 1
ATOM 2301 C CA . LEU A 1 194 ? 81.840 -23.583 13.614 1.00 27.86 1334 LEU A CA 1
ATOM 2302 C C . LEU A 1 194 ? 83.129 -23.571 12.806 1.00 22.68 1334 LEU A C 1
ATOM 2303 O O . LEU A 1 194 ? 83.170 -23.238 11.623 1.00 31.23 1334 LEU A O 1
ATOM 2319 N N . SER A 1 195 ? 84.219 -23.943 13.483 1.00 31.23 1335 SER A N 1
ATOM 2320 C CA . SER A 1 195 ? 85.561 -23.890 12.916 1.00 31.08 1335 SER A CA 1
ATOM 2321 C C . SER A 1 195 ? 86.017 -25.218 12.324 1.00 26.87 1335 SER A C 1
ATOM 2322 O O . SER A 1 195 ? 86.864 -25.210 11.431 1.00 34.35 1335 SER A O 1
ATOM 2330 N N . ASP A 1 196 ? 85.471 -26.339 12.790 1.00 31.20 1336 ASP A N 1
ATOM 2331 C CA . ASP A 1 196 ? 85.753 -27.682 12.257 1.00 37.19 1336 ASP A CA 1
ATOM 2332 C C . ASP A 1 196 ? 85.308 -27.805 10.792 1.00 36.80 1336 ASP A C 1
ATOM 2333 O O . ASP A 1 196 ? 84.114 -27.982 10.492 1.00 35.29 1336 ASP A O 1
ATOM 2342 N N . ALA A 1 197 ? 86.281 -27.735 9.874 1.00 35.28 1337 ALA A N 1
ATOM 2343 C CA . ALA A 1 197 ? 85.995 -27.708 8.434 1.00 41.29 1337 ALA A CA 1
ATOM 2344 C C . ALA A 1 197 ? 85.248 -28.946 7.945 1.00 39.24 1337 ALA A C 1
ATOM 2345 O O . ALA A 1 197 ? 84.429 -28.846 7.025 1.00 47.10 1337 ALA A O 1
ATOM 2352 N N . LYS A 1 198 ? 85.537 -30.123 8.503 1.00 39.56 1338 LYS A N 1
ATOM 2353 C CA . LYS A 1 198 ? 84.848 -31.330 8.058 1.00 41.68 1338 LYS A CA 1
ATOM 2354 C C . LYS A 1 198 ? 83.421 -31.381 8.595 1.00 33.74 1338 LYS A C 1
ATOM 2355 O O . LYS A 1 198 ? 82.462 -31.548 7.833 1.00 33.66 1338 LYS A O 1
ATOM 2374 N N . ARG A 1 199 ? 83.263 -31.209 9.905 1.00 33.84 1339 ARG A N 1
ATOM 2375 C CA . ARG A 1 199 ? 81.950 -31.320 10.523 1.00 30.51 1339 ARG A CA 1
ATOM 2376 C C . ARG A 1 199 ? 80.965 -30.318 9.946 1.00 32.84 1339 ARG A C 1
ATOM 2377 O O . ARG A 1 199 ? 79.768 -30.609 9.825 1.00 40.41 1339 ARG A O 1
ATOM 2398 N N . TRP A 1 200 ? 81.435 -29.119 9.609 1.00 30.44 1340 TRP A N 1
ATOM 2399 C CA . TRP A 1 200 ? 80.558 -28.024 9.198 1.00 38.12 1340 TRP A CA 1
ATOM 2400 C C . TRP A 1 200 ? 80.697 -27.676 7.717 1.00 36.91 1340 TRP A C 1
ATOM 2401 O O . TRP A 1 200 ? 80.355 -26.561 7.305 1.00 31.78 1340 TRP A O 1
ATOM 2422 N N . LYS A 1 201 ? 81.166 -28.618 6.908 1.00 34.05 1341 LYS A N 1
ATOM 2423 C CA . LYS A 1 201 ? 81.483 -28.316 5.518 1.00 32.55 1341 LYS A CA 1
ATOM 2424 C C . LYS A 1 201 ? 80.295 -27.735 4.764 1.00 32.73 1341 LYS A C 1
ATOM 2425 O O . LYS A 1 201 ? 80.452 -26.684 4.123 1.00 30.57 1341 LYS A O 1
ATOM 2444 N N . PRO A 1 202 ? 79.111 -28.343 4.768 1.00 35.37 1342 PRO A N 1
ATOM 2445 C CA . PRO A 1 202 ? 78.016 -27.722 4.001 1.00 41.79 1342 PRO A CA 1
ATOM 2446 C C . PRO A 1 202 ? 77.715 -26.304 4.454 1.00 37.44 1342 PRO A C 1
ATOM 2447 O O . PRO A 1 202 ? 77.505 -25.422 3.605 1.00 36.94 1342 PRO A O 1
ATOM 2458 N N . GLN A 1 203 ? 77.692 -26.053 5.766 1.00 32.16 1343 GLN A N 1
ATOM 2459 C CA . GLN A 1 203 ? 77.411 -24.700 6.239 1.00 31.40 1343 GLN A CA 1
ATOM 2460 C C . GLN A 1 203 ? 78.428 -23.728 5.668 1.00 28.05 1343 GLN A C 1
ATOM 2461 O O . GLN A 1 203 ? 78.068 -22.738 5.035 1.00 28.59 1343 GLN A O 1
ATOM 2475 N N . LEU A 1 204 ? 79.714 -24.043 5.845 1.00 30.49 1344 LEU A N 1
ATOM 2476 C CA . LEU A 1 204 ? 80.800 -23.160 5.459 1.00 30.38 1344 LEU A CA 1
ATOM 2477 C C . LEU A 1 204 ? 80.876 -22.965 3.943 1.00 36.49 1344 LEU A C 1
ATOM 2478 O O . LEU A 1 204 ? 81.304 -21.900 3.477 1.00 33.80 1344 LEU A O 1
ATOM 2494 N N . GLN A 1 205 ? 80.483 -23.973 3.161 1.00 34.99 1345 GLN A N 1
ATOM 2495 C CA . GLN A 1 205 ? 80.498 -23.839 1.704 1.00 39.96 1345 GLN A CA 1
ATOM 2496 C C . GLN A 1 205 ? 79.497 -22.790 1.251 1.00 28.02 1345 GLN A C 1
ATOM 2497 O O . GLN A 1 205 ? 79.746 -22.060 0.297 1.00 30.74 1345 GLN A O 1
ATOM 2511 N N . GLU A 1 206 ? 78.349 -22.717 1.917 1.00 27.86 1346 GLU A N 1
ATOM 2512 C CA . GLU A 1 206 ? 77.344 -21.720 1.588 1.00 37.67 1346 GLU A CA 1
ATOM 2513 C C . GLU A 1 206 ? 77.898 -20.292 1.698 1.00 34.59 1346 GLU A C 1
ATOM 2514 O O . GLU A 1 206 ? 77.539 -19.417 0.894 1.00 33.87 1346 GLU A O 1
ATOM 2526 N N . LEU A 1 207 ? 78.801 -20.046 2.648 1.00 31.77 1347 LEU A N 1
ATOM 2527 C CA . LEU A 1 207 ? 79.332 -18.701 2.888 1.00 28.95 1347 LEU A CA 1
ATOM 2528 C C . LEU A 1 207 ? 80.396 -18.299 1.884 1.00 32.17 1347 LEU A C 1
ATOM 2529 O O . LEU A 1 207 ? 80.779 -17.126 1.860 1.00 31.89 1347 LEU A O 1
ATOM 2545 N N . LEU A 1 208 ? 80.911 -19.242 1.090 1.00 42.62 1348 LEU A N 1
ATOM 2546 C CA . LEU A 1 208 ? 81.754 -18.895 -0.057 1.00 43.21 1348 LEU A CA 1
ATOM 2547 C C . LEU A 1 208 ? 80.992 -18.143 -1.145 1.00 32.05 1348 LEU A C 1
ATOM 2548 O O . LEU A 1 208 ? 81.619 -17.528 -2.005 1.00 35.87 1348 LEU A O 1
ATOM 2564 N N . LYS A 1 209 ? 79.664 -18.167 -1.124 1.00 31.95 1349 LYS A N 1
ATOM 2565 C CA . LYS A 1 209 ? 78.876 -17.429 -2.098 1.00 36.89 1349 LYS A CA 1
ATOM 2566 C C . LYS A 1 209 ? 78.837 -15.928 -1.837 1.00 35.29 1349 LYS A C 1
ATOM 2567 O O . LYS A 1 209 ? 78.421 -15.172 -2.717 1.00 29.39 1349 LYS A O 1
ATOM 2586 N N . LEU A 1 210 ? 79.284 -15.478 -0.681 1.00 37.56 1350 LEU A N 1
ATOM 2587 C CA . LEU A 1 210 ? 79.226 -14.066 -0.354 1.00 32.79 1350 LEU A CA 1
ATOM 2588 C C . LEU A 1 210 ? 80.213 -13.268 -1.203 1.00 34.38 1350 LEU A C 1
ATOM 2589 O O . LEU A 1 210 ? 81.216 -13.812 -1.654 1.00 26.75 1350 LEU A O 1
ATOM 2605 N N . PRO A 1 211 ? 80.002 -11.951 -1.362 1.00 31.09 1351 PRO A N 1
ATOM 2606 C CA . PRO A 1 211 ? 81.081 -11.118 -1.911 1.00 33.27 1351 PRO A CA 1
ATOM 2607 C C . PRO A 1 211 ? 82.365 -11.320 -1.117 1.00 41.53 1351 PRO A C 1
ATOM 2608 O O . PRO A 1 211 ? 82.348 -11.598 0.086 1.00 29.02 1351 PRO A O 1
ATOM 2619 N N . ALA A 1 212 ? 83.483 -11.198 -1.833 1.00 33.93 1352 ALA A N 1
ATOM 2620 C CA . ALA A 1 212 ? 84.786 -11.485 -1.275 1.00 29.75 1352 ALA A CA 1
ATOM 2621 C C . ALA A 1 212 ? 85.078 -10.661 -0.026 1.00 34.12 1352 ALA A C 1
ATOM 2622 O O . ALA A 1 212 ? 85.643 -11.186 0.942 1.00 32.18 1352 ALA A O 1
ATOM 2629 N N . PHE A 1 213 ? 84.760 -9.354 -0.034 1.00 26.44 1353 PHE A N 1
ATOM 2630 C CA . PHE A 1 213 ? 85.082 -8.562 1.143 1.00 34.24 1353 PHE A CA 1
ATOM 2631 C C . PHE A 1 213 ? 84.258 -8.972 2.350 1.00 29.05 1353 PHE A C 1
ATOM 2632 O O . PHE A 1 213 ? 84.639 -8.628 3.466 1.00 29.01 1353 PHE A O 1
ATOM 2649 N N . MET A 1 214 ? 83.162 -9.708 2.167 1.00 25.48 1354 MET A N 1
ATOM 2650 C CA . MET A 1 214 ? 82.425 -10.251 3.308 1.00 29.94 1354 MET A CA 1
ATOM 2651 C C . MET A 1 214 ? 82.865 -11.642 3.760 1.00 24.47 1354 MET A C 1
ATOM 2652 O O . MET A 1 214 ? 82.450 -12.092 4.843 1.00 31.44 1354 MET A O 1
ATOM 2666 N N . ARG A 1 215 ? 83.679 -12.340 2.992 1.00 29.79 1355 ARG A N 1
ATOM 2667 C CA . ARG A 1 215 ? 83.952 -13.739 3.283 1.00 30.71 1355 ARG A CA 1
ATOM 2668 C C . ARG A 1 215 ? 84.877 -13.900 4.488 1.00 27.79 1355 ARG A C 1
ATOM 2669 O O . ARG A 1 215 ? 85.661 -13.016 4.840 1.00 32.76 1355 ARG A O 1
ATOM 2690 N N . VAL A 1 216 ? 84.789 -15.083 5.095 1.00 28.82 1356 VAL A N 1
ATOM 2691 C CA . VAL A 1 216 ? 85.624 -15.433 6.242 1.00 30.26 1356 VAL A CA 1
ATOM 2692 C C . VAL A 1 216 ? 87.087 -15.361 5.864 1.00 31.49 1356 VAL A C 1
ATOM 2693 O O . VAL A 1 216 ? 87.921 -14.910 6.656 1.00 28.54 1356 VAL A O 1
ATOM 2706 N N . THR A 1 217 ? 87.421 -15.792 4.643 1.00 33.68 1357 THR A N 1
ATOM 2707 C CA . THR A 1 217 ? 88.798 -15.871 4.163 1.00 34.11 1357 THR A CA 1
ATOM 2708 C C . THR A 1 217 ? 88.931 -15.158 2.822 1.00 34.91 1357 THR A C 1
ATOM 2709 O O . THR A 1 217 ? 88.184 -15.451 1.884 1.00 33.41 1357 THR A O 1
ATOM 2720 N N . SER A 1 218 ? 89.892 -14.243 2.717 1.00 38.56 1358 SER A N 1
ATOM 2721 C CA . SER A 1 218 ? 90.100 -13.542 1.454 1.00 33.12 1358 SER A CA 1
ATOM 2722 C C . SER A 1 218 ? 91.467 -12.866 1.439 1.00 34.44 1358 SER A C 1
ATOM 2723 O O . SER A 1 218 ? 91.998 -12.466 2.483 1.00 36.11 1358 SER A O 1
ATOM 2731 N N . THR A 1 219 ? 92.045 -12.769 0.240 1.00 44.00 1359 THR A N 1
ATOM 2732 C CA . THR A 1 219 ? 93.352 -12.128 0.087 1.00 43.39 1359 THR A CA 1
ATOM 2733 C C . THR A 1 219 ? 93.293 -10.638 0.424 1.00 39.84 1359 THR A C 1
ATOM 2734 O O . THR A 1 219 ? 94.289 -10.067 0.887 1.00 37.65 1359 THR A O 1
ATOM 2745 N N . GLY A 1 220 ? 92.138 -10.002 0.241 1.00 33.30 1360 GLY A N 1
ATOM 2746 C CA . GLY A 1 220 ? 91.907 -8.647 0.694 1.00 33.03 1360 GLY A CA 1
ATOM 2747 C C . GLY A 1 220 ? 91.508 -8.479 2.144 1.00 33.13 1360 GLY A C 1
ATOM 2748 O O . GLY A 1 220 ? 91.109 -7.383 2.534 1.00 36.08 1360 GLY A O 1
ATOM 2752 N N . ASN A 1 221 ? 91.611 -9.515 2.963 1.00 34.55 1361 ASN A N 1
ATOM 2753 C CA . ASN A 1 221 ? 91.182 -9.496 4.355 1.00 26.91 1361 ASN A CA 1
ATOM 2754 C C . ASN A 1 221 ? 92.400 -9.588 5.260 1.00 25.31 1361 ASN A C 1
ATOM 2755 O O . ASN A 1 221 ? 93.116 -10.590 5.230 1.00 30.25 1361 ASN A O 1
ATOM 2766 N N . MET A 1 222 ? 92.591 -8.588 6.132 1.00 28.18 1362 MET A N 1
ATOM 2767 C CA . MET A 1 222 ? 93.793 -8.591 6.965 1.00 29.23 1362 MET A CA 1
ATOM 2768 C C . MET A 1 222 ? 93.838 -9.815 7.866 1.00 32.15 1362 MET A C 1
ATOM 2769 O O . MET A 1 222 ? 94.927 -10.301 8.207 1.00 31.41 1362 MET A O 1
ATOM 2783 N N . LEU A 1 223 ? 92.665 -10.317 8.273 1.00 35.79 1363 LEU A N 1
ATOM 2784 C CA . LEU A 1 223 ? 92.598 -11.444 9.187 1.00 25.32 1363 LEU A CA 1
ATOM 2785 C C . LEU A 1 223 ? 92.994 -12.749 8.517 1.00 24.89 1363 LEU A C 1
ATOM 2786 O O . LEU A 1 223 ? 93.353 -13.703 9.213 1.00 31.04 1363 LEU A O 1
ATOM 2802 N N . SER A 1 224 ? 92.991 -12.793 7.189 1.00 24.43 1364 SER A N 1
ATOM 2803 C CA . SER A 1 224 ? 93.509 -13.930 6.448 1.00 33.60 1364 SER A CA 1
ATOM 2804 C C . SER A 1 224 ? 95.031 -13.918 6.351 1.00 38.25 1364 SER A C 1
ATOM 2805 O O . SER A 1 224 ? 95.597 -14.821 5.738 1.00 31.72 1364 SER A O 1
ATOM 2813 N N . HIS A 1 225 ? 95.695 -12.915 6.932 1.00 33.45 1365 HIS A N 1
ATOM 2814 C CA . HIS A 1 225 ? 97.145 -12.781 6.895 1.00 31.16 1365 HIS A CA 1
ATOM 2815 C C . HIS A 1 225 ? 97.759 -12.888 8.278 1.00 38.98 1365 HIS A C 1
ATOM 2816 O O . HIS A 1 225 ? 98.926 -12.538 8.454 1.00 34.22 1365 HIS A O 1
ATOM 2830 N N . VAL A 1 226 ? 96.981 -13.305 9.272 1.00 36.22 1366 VAL A N 1
ATOM 2831 C CA . VAL A 1 226 ? 97.536 -13.694 10.560 1.00 31.26 1366 VAL A CA 1
ATOM 2832 C C . VAL A 1 226 ? 98.331 -14.983 10.418 1.00 40.50 1366 VAL A C 1
ATOM 2833 O O . VAL A 1 226 ? 99.342 -15.175 11.092 1.00 39.39 1366 VAL A O 1
ATOM 2846 N N . GLY A 1 227 ? 97.881 -15.891 9.557 1.00 37.66 1367 GLY A N 1
ATOM 2847 C CA . GLY A 1 227 ? 98.450 -17.221 9.497 1.00 47.52 1367 GLY A CA 1
ATOM 2848 C C . GLY A 1 227 ? 98.100 -18.169 10.635 1.00 56.98 1367 GLY A C 1
ATOM 2849 O O . GLY A 1 227 ? 98.591 -19.306 10.625 1.00 56.40 1367 GLY A O 1
ATOM 2853 N N . HIS A 1 228 ? 97.297 -17.758 11.625 1.00 49.88 1368 HIS A N 1
ATOM 2854 C CA . HIS A 1 228 ? 96.766 -18.694 12.615 1.00 44.13 1368 HIS A CA 1
ATOM 2855 C C . HIS A 1 228 ? 95.313 -18.362 12.943 1.00 50.71 1368 HIS A C 1
ATOM 2856 O O . HIS A 1 228 ? 94.776 -17.319 12.556 1.00 36.25 1368 HIS A O 1
ATOM 2870 N N . THR A 1 229 ? 94.677 -19.275 13.677 1.00 36.17 1369 THR A N 1
ATOM 2871 C CA . THR A 1 229 ? 93.252 -19.178 13.924 1.00 33.98 1369 THR A CA 1
ATOM 2872 C C . THR A 1 229 ? 92.973 -18.252 15.097 1.00 34.00 1369 THR A C 1
ATOM 2873 O O . THR A 1 229 ? 93.641 -18.302 16.134 1.00 36.67 1369 THR A O 1
ATOM 2884 N N . ILE A 1 230 ? 91.975 -17.403 14.925 1.00 29.37 1370 ILE A N 1
ATOM 2885 C CA . ILE A 1 230 ? 91.448 -16.580 16.004 1.00 27.41 1370 ILE A CA 1
ATOM 2886 C C . ILE A 1 230 ? 89.966 -16.896 16.005 1.00 27.98 1370 ILE A C 1
ATOM 2887 O O . ILE A 1 230 ? 89.210 -16.311 15.214 1.00 31.41 1370 ILE A O 1
ATOM 2903 N N . LEU A 1 231 ? 89.558 -17.833 16.861 1.00 22.18 1371 LEU A N 1
ATOM 2904 C CA . LEU A 1 231 ? 88.211 -18.372 16.817 1.00 28.61 1371 LEU A CA 1
ATOM 2905 C C . LEU A 1 231 ? 87.190 -17.255 16.990 1.00 27.65 1371 LEU A C 1
ATOM 2906 O O . LEU A 1 231 ? 87.284 -16.462 17.926 1.00 25.29 1371 LEU A O 1
ATOM 2922 N N . GLY A 1 232 ? 86.243 -17.170 16.044 1.00 30.39 1372 GLY A N 1
ATOM 2923 C CA . GLY A 1 232 ? 85.204 -16.163 16.056 1.00 30.09 1372 GLY A CA 1
ATOM 2924 C C . GLY A 1 232 ? 85.538 -14.911 15.264 1.00 28.73 1372 GLY A C 1
ATOM 2925 O O . GLY A 1 232 ? 84.643 -14.095 15.005 1.00 25.97 1372 GLY A O 1
ATOM 2929 N N . MET A 1 233 ? 86.788 -14.735 14.845 1.00 22.14 1373 MET A N 1
ATOM 2930 C CA . MET A 1 233 ? 87.152 -13.577 14.050 1.00 28.55 1373 MET A CA 1
ATOM 2931 C C . MET A 1 233 ? 87.456 -14.014 12.620 1.00 30.44 1373 MET A C 1
ATOM 2932 O O . MET A 1 233 ? 86.758 -13.595 11.684 1.00 24.30 1373 MET A O 1
ATOM 2946 N N . ASN A 1 234 ? 88.459 -14.874 12.427 1.00 19.13 1374 ASN A N 1
ATOM 2947 C CA . ASN A 1 234 ? 88.658 -15.475 11.111 1.00 23.14 1374 ASN A CA 1
ATOM 2948 C C . ASN A 1 234 ? 88.133 -16.910 11.040 1.00 22.02 1374 ASN A C 1
ATOM 2949 O O . ASN A 1 234 ? 88.513 -17.656 10.138 1.00 21.70 1374 ASN A O 1
ATOM 2960 N N . THR A 1 235 ? 87.267 -17.298 11.974 1.00 26.38 1375 THR A N 1
ATOM 2961 C CA . THR A 1 235 ? 86.364 -18.446 11.862 1.00 23.15 1375 THR A CA 1
ATOM 2962 C C . THR A 1 235 ? 84.955 -18.011 12.276 1.00 25.14 1375 THR A C 1
ATOM 2963 O O . THR A 1 235 ? 84.765 -16.992 12.951 1.00 23.05 1375 THR A O 1
ATOM 2974 N N . VAL A 1 236 ? 83.974 -18.826 11.912 1.00 22.20 1376 VAL A N 1
ATOM 2975 C CA . VAL A 1 236 ? 82.572 -18.494 12.112 1.00 27.74 1376 VAL A CA 1
ATOM 2976 C C . VAL A 1 236 ? 82.140 -18.884 13.503 1.00 22.83 1376 VAL A C 1
ATOM 2977 O O . VAL A 1 236 ? 82.381 -20.006 13.945 1.00 22.30 1376 VAL A O 1
ATOM 2990 N N . GLN A 1 237 ? 81.408 -17.991 14.154 1.00 22.06 1377 GLN A N 1
ATOM 2991 C CA . GLN A 1 237 ? 80.684 -18.344 15.359 1.00 17.34 1377 GLN A CA 1
ATOM 2992 C C . GLN A 1 237 ? 79.187 -18.225 15.131 1.00 27.11 1377 GLN A C 1
ATOM 2993 O O . GLN A 1 237 ? 78.712 -17.414 14.321 1.00 21.11 1377 GLN A O 1
ATOM 3007 N N . LEU A 1 238 ? 78.479 -19.072 15.874 1.00 21.59 1378 LEU A N 1
ATOM 3008 C CA . LEU A 1 238 ? 77.037 -19.223 15.873 1.00 21.47 1378 LEU A CA 1
ATOM 3009 C C . LEU A 1 238 ? 76.466 -18.759 17.214 1.00 22.51 1378 LEU A C 1
ATOM 3010 O O . LEU A 1 238 ? 77.092 -18.937 18.272 1.00 20.64 1378 LEU A O 1
ATOM 3026 N N . TYR A 1 239 ? 75.274 -18.158 17.151 1.00 23.60 1379 TYR A N 1
ATOM 3027 C CA . TYR A 1 239 ? 74.553 -17.587 18.292 1.00 18.30 1379 TYR A CA 1
ATOM 3028 C C . TYR A 1 239 ? 73.144 -18.154 18.237 1.00 24.65 1379 TYR A C 1
ATOM 3029 O O . TYR A 1 239 ? 72.410 -17.902 17.276 1.00 26.56 1379 TYR A O 1
ATOM 3047 N N . MET A 1 240 ? 72.788 -18.966 19.232 1.00 24.12 1380 MET A N 1
ATOM 3048 C CA . MET A 1 240 ? 71.456 -19.548 19.349 1.00 25.25 1380 MET A CA 1
ATOM 3049 C C . MET A 1 240 ? 70.702 -18.787 20.429 1.00 24.14 1380 MET A C 1
ATOM 3050 O O . MET A 1 240 ? 7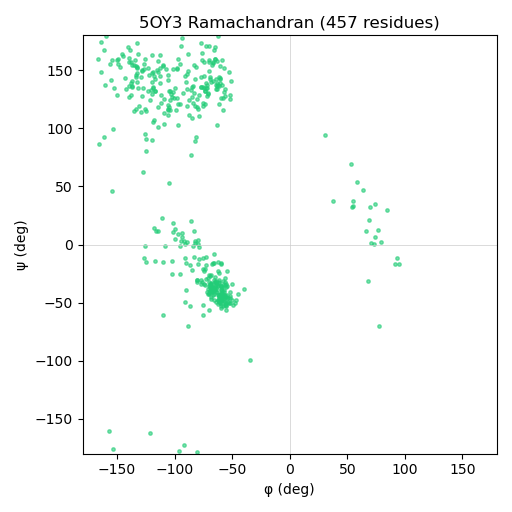1.190 -18.678 21.555 1.00 22.98 1380 MET A O 1
ATOM 3064 N N . LYS A 1 241 ? 69.516 -18.247 20.083 1.00 25.77 1381 LYS A N 1
ATOM 3065 C CA . LYS A 1 241 ? 68.860 -17.232 20.894 1.00 21.94 1381 LYS A CA 1
ATOM 3066 C C . LYS A 1 241 ? 67.403 -17.575 21.210 1.00 27.96 1381 LYS A C 1
ATOM 3067 O O . LYS A 1 241 ? 66.707 -18.219 20.422 1.00 21.39 1381 LYS A O 1
ATOM 3086 N N . VAL A 1 242 ? 66.964 -17.111 22.384 1.00 22.37 1382 VAL A N 1
ATOM 3087 C CA . VAL A 1 242 ? 65.563 -16.923 22.753 1.00 24.75 1382 VAL A CA 1
ATOM 3088 C C . VAL A 1 242 ? 65.302 -15.433 22.907 1.00 27.12 1382 VAL A C 1
ATOM 3089 O O . VAL A 1 242 ? 66.249 -14.646 23.050 1.00 25.62 1382 VAL A O 1
ATOM 3102 N N . PRO A 1 243 ? 64.048 -14.995 22.912 1.00 24.82 1383 PRO A N 1
ATOM 3103 C CA . PRO A 1 243 ? 63.791 -13.564 23.047 1.00 25.32 1383 PRO A CA 1
ATOM 3104 C C . PRO A 1 243 ? 64.376 -13.017 24.337 1.00 30.77 1383 PRO A C 1
ATOM 3105 O O . PRO A 1 243 ? 64.285 -13.636 25.399 1.00 25.66 1383 PRO A O 1
ATOM 3116 N N . GLY A 1 244 ? 64.993 -11.844 24.234 1.00 25.46 1384 GLY A N 1
ATOM 3117 C CA . GLY A 1 244 ? 65.732 -11.274 25.321 1.00 28.67 1384 GLY A CA 1
ATOM 3118 C C . GLY A 1 244 ? 67.227 -11.552 25.301 1.00 28.86 1384 GLY A C 1
ATOM 3119 O O . GLY A 1 244 ? 67.966 -10.865 26.008 1.00 32.22 1384 GLY A O 1
ATOM 3123 N N . SER A 1 245 ? 67.702 -12.538 24.530 1.00 30.30 1385 SER A N 1
ATOM 3124 C CA . SER A 1 245 ? 69.144 -12.818 24.496 1.00 26.65 1385 SER A CA 1
ATOM 3125 C C . SER A 1 245 ? 69.952 -11.596 24.023 1.00 25.68 1385 SER A C 1
ATOM 3126 O O . SER A 1 245 ? 69.753 -11.078 22.921 1.00 22.06 1385 SER A O 1
ATOM 3134 N N . ARG A 1 246 ? 70.933 -11.194 24.829 1.00 22.08 1386 ARG A N 1
ATOM 3135 C CA . ARG A 1 246 ? 71.673 -9.944 24.645 1.00 24.72 1386 ARG A CA 1
ATOM 3136 C C . ARG A 1 246 ? 73.155 -10.193 24.427 1.00 21.47 1386 ARG A C 1
ATOM 3137 O O . ARG A 1 246 ? 73.772 -10.980 25.146 1.00 27.97 1386 ARG A O 1
ATOM 3158 N N . THR A 1 247 ? 73.712 -9.495 23.441 1.00 24.49 1387 THR A N 1
ATOM 3159 C CA . THR A 1 247 ? 75.146 -9.281 23.311 1.00 21.73 1387 THR A CA 1
ATOM 3160 C C . THR A 1 247 ? 75.400 -7.828 23.723 1.00 26.15 1387 THR A C 1
ATOM 3161 O O . THR A 1 247 ? 74.977 -6.916 23.007 1.00 23.76 1387 THR A O 1
ATOM 3172 N N . PRO A 1 248 ? 76.058 -7.556 24.855 1.00 24.03 1388 PRO A N 1
ATOM 3173 C CA . PRO A 1 248 ? 76.121 -6.188 25.401 1.00 26.10 1388 PRO A CA 1
ATOM 3174 C C . PRO A 1 248 ? 77.178 -5.344 24.692 1.00 21.76 1388 PRO A C 1
ATOM 3175 O O . PRO A 1 248 ? 77.846 -5.789 23.767 1.00 21.83 1388 PRO A O 1
ATOM 3186 N N . GLY A 1 249 ? 77.310 -4.102 25.146 1.00 25.16 1389 GLY A N 1
ATOM 3187 C CA . GLY A 1 249 ? 77.990 -3.090 24.351 1.00 17.49 1389 GLY A CA 1
ATOM 3188 C C . GLY A 1 249 ? 79.456 -3.437 24.123 1.00 25.20 1389 GLY A C 1
ATOM 3189 O O . GLY A 1 249 ? 80.138 -3.921 25.022 1.00 23.44 1389 GLY A O 1
ATOM 3193 N N . HIS A 1 250 ? 79.933 -3.191 22.901 1.00 25.90 1390 HIS A N 1
ATOM 3194 C CA . HIS A 1 250 ? 81.343 -3.389 22.578 1.00 25.59 1390 HIS A CA 1
ATOM 3195 C C . HIS A 1 250 ? 81.700 -2.742 21.248 1.00 26.72 1390 HIS A C 1
ATOM 3196 O O . HIS A 1 250 ? 80.842 -2.434 20.409 1.00 19.71 1390 HIS A O 1
ATOM 3210 N N . GLN A 1 251 ? 82.995 -2.512 21.093 1.00 22.24 1391 GLN A N 1
ATOM 3211 C CA . GLN A 1 251 ? 83.662 -2.506 19.808 1.00 18.92 1391 GLN A CA 1
ATOM 3212 C C . GLN A 1 251 ? 84.253 -3.894 19.582 1.00 20.66 1391 GLN A C 1
ATOM 3213 O O . GLN A 1 251 ? 84.511 -4.632 20.536 1.00 22.24 1391 GLN A O 1
ATOM 3227 N N . GLU A 1 252 ? 84.451 -4.252 18.321 1.00 24.87 1392 GLU A N 1
ATOM 3228 C CA . GLU A 1 252 ? 85.081 -5.530 18.021 1.00 23.96 1392 GLU A CA 1
ATOM 3229 C C . GLU A 1 252 ? 86.512 -5.536 18.532 1.00 25.95 1392 GLU A C 1
ATOM 3230 O O . GLU A 1 252 ? 87.113 -4.489 18.774 1.00 22.33 1392 GLU A O 1
ATOM 3242 N N . ASN A 1 253 ? 87.051 -6.743 18.703 1.00 23.51 1393 ASN A N 1
ATOM 3243 C CA . ASN A 1 253 ? 88.486 -6.892 18.956 1.00 22.53 1393 ASN A CA 1
ATOM 3244 C C . ASN A 1 253 ? 89.287 -6.146 17.898 1.00 22.03 1393 ASN A C 1
ATOM 3245 O O . ASN A 1 253 ? 89.096 -6.344 16.692 1.00 19.49 1393 ASN A O 1
ATOM 3256 N N . ASN A 1 254 ? 90.158 -5.252 18.379 1.00 24.77 1394 ASN A N 1
ATOM 3257 C CA . ASN A 1 254 ? 91.058 -4.453 17.564 1.00 22.66 1394 ASN A CA 1
ATOM 3258 C C . ASN A 1 254 ? 90.302 -3.686 16.482 1.00 20.99 1394 ASN A C 1
ATOM 3259 O O . ASN A 1 254 ? 90.819 -3.418 15.399 1.00 23.87 1394 ASN A O 1
ATOM 3270 N N . ASN A 1 255 ? 89.077 -3.300 16.806 1.00 21.59 1395 ASN A N 1
ATOM 3271 C CA . ASN A 1 255 ? 88.228 -2.451 15.962 1.00 22.80 1395 ASN A CA 1
ATOM 3272 C C . ASN A 1 255 ? 88.021 -2.993 14.544 1.00 22.23 1395 ASN A C 1
ATOM 3273 O O . ASN A 1 255 ? 87.828 -2.201 13.602 1.00 24.14 1395 ASN A O 1
ATOM 3284 N N . PHE A 1 256 ? 87.972 -4.319 14.375 1.00 24.93 1396 PHE A N 1
ATOM 3285 C CA . PHE A 1 256 ? 87.770 -4.915 13.052 1.00 17.90 1396 PHE A CA 1
ATOM 3286 C C . PHE A 1 256 ? 86.292 -4.915 12.686 1.00 23.45 1396 PHE A C 1
ATOM 3287 O O . PHE A 1 256 ? 85.413 -4.868 13.547 1.00 24.07 1396 PHE A O 1
ATOM 3304 N N . CYS A 1 257 ? 86.030 -4.878 11.392 1.00 30.20 1397 CYS A N 1
ATOM 3305 C CA . CYS A 1 257 ? 84.664 -4.938 10.923 1.00 23.82 1397 CYS A CA 1
ATOM 3306 C C . CYS A 1 257 ? 84.053 -6.282 11.281 1.00 25.63 1397 CYS A C 1
ATOM 3307 O O . CYS A 1 257 ? 84.751 -7.252 11.580 1.00 21.60 1397 CYS A O 1
ATOM 3315 N N . SER A 1 258 ? 82.724 -6.316 11.294 1.00 27.25 1398 SER A N 1
ATOM 3316 C CA . SER A 1 258 ? 81.991 -7.521 11.618 1.00 23.52 1398 SER A CA 1
ATOM 3317 C C . SER A 1 258 ? 80.878 -7.744 10.607 1.00 22.55 1398 SER A C 1
ATOM 3318 O O . SER A 1 258 ? 80.278 -6.792 10.106 1.00 17.67 1398 SER A O 1
ATOM 3326 N N . VAL A 1 259 ? 80.631 -9.025 10.329 1.00 19.40 1399 VAL A N 1
ATOM 3327 C CA . VAL A 1 259 ? 79.572 -9.521 9.446 1.00 18.21 1399 VAL A CA 1
ATOM 3328 C C . VAL A 1 259 ? 78.671 -10.420 10.293 1.00 21.08 1399 VAL A C 1
ATOM 3329 O O . VAL A 1 259 ? 79.163 -11.316 10.993 1.00 21.31 1399 VAL A O 1
ATOM 3342 N N . ASN A 1 260 ? 77.360 -10.183 10.233 1.00 20.69 1400 ASN A N 1
ATOM 3343 C CA . ASN A 1 260 ? 76.383 -10.954 10.999 1.00 17.86 1400 ASN A CA 1
ATOM 3344 C C . ASN A 1 260 ? 75.144 -11.233 10.145 1.00 24.84 1400 ASN A C 1
ATOM 3345 O O . ASN A 1 260 ? 74.563 -10.311 9.568 1.00 22.21 1400 ASN A O 1
ATOM 3356 N N . ILE A 1 261 ? 74.751 -12.505 10.050 1.00 20.50 1401 ILE A N 1
ATOM 3357 C CA . ILE A 1 261 ? 73.566 -12.921 9.303 1.00 25.33 1401 ILE A CA 1
ATOM 3358 C C . ILE A 1 261 ? 72.590 -13.533 10.295 1.00 27.16 1401 ILE A C 1
ATOM 3359 O O . ILE A 1 261 ? 72.978 -14.368 11.118 1.00 19.76 1401 ILE A O 1
ATOM 3375 N N . ASN A 1 262 ? 71.335 -13.107 10.224 1.00 24.27 1402 ASN A N 1
ATOM 3376 C CA . ASN A 1 262 ? 70.264 -13.677 11.033 1.00 23.38 1402 ASN A CA 1
ATOM 3377 C C . ASN A 1 262 ? 69.632 -14.853 10.295 1.00 25.49 1402 ASN A C 1
ATOM 3378 O O . ASN A 1 262 ? 69.145 -14.704 9.176 1.00 25.05 1402 ASN A O 1
ATOM 3389 N N . ILE A 1 263 ? 69.702 -16.021 10.904 1.00 31.04 1403 ILE A N 1
ATOM 3390 C CA . ILE A 1 263 ? 69.113 -17.241 10.374 1.00 33.99 1403 ILE A CA 1
ATOM 3391 C C . ILE A 1 263 ? 67.666 -17.393 10.832 1.00 42.56 1403 ILE A C 1
ATOM 3392 O O . ILE A 1 263 ? 66.750 -17.358 10.003 1.00 36.75 1403 ILE A O 1
ATOM 3408 N N . GLY A 1 264 ? 67.493 -17.663 12.162 1.00 55.34 1404 GLY A N 1
ATOM 3409 C CA . GLY A 1 264 ? 66.370 -18.400 12.755 1.00 21.24 1404 GLY A CA 1
ATOM 3410 C C . GLY A 1 264 ? 65.200 -17.571 12.421 1.00 30.30 1404 GLY A C 1
ATOM 3411 O O . GLY A 1 264 ? 65.372 -16.501 11.807 1.00 39.03 1404 GLY A O 1
ATOM 3415 N N . PRO A 1 265 ? 64.000 -18.002 12.818 1.00 29.60 1405 PRO A N 1
ATOM 3416 C CA . PRO A 1 265 ? 62.785 -17.379 12.260 1.00 34.67 1405 PRO A CA 1
ATOM 3417 C C . PRO A 1 265 ? 62.492 -15.994 12.793 1.00 29.75 1405 PRO A C 1
ATOM 3418 O O . PRO A 1 265 ? 61.759 -15.245 12.134 1.00 32.26 1405 PRO A O 1
ATOM 3429 N N . GLY A 1 266 ? 63.027 -15.612 13.950 1.00 29.75 1406 GLY A N 1
ATOM 3430 C CA . GLY A 1 266 ? 62.704 -14.337 14.550 1.00 21.63 1406 GLY A CA 1
ATOM 3431 C C . GLY A 1 266 ? 63.713 -13.257 14.160 1.00 30.18 1406 GLY A C 1
ATOM 3432 O O . GLY A 1 266 ? 64.669 -13.495 13.427 1.00 23.25 1406 GLY A O 1
ATOM 3436 N N . ASP A 1 267 ? 63.437 -12.047 14.641 1.00 25.65 1407 ASP A N 1
ATOM 3437 C CA . ASP A 1 267 ? 64.206 -10.837 14.400 1.00 31.18 1407 ASP A CA 1
ATOM 3438 C C . ASP A 1 267 ? 65.174 -10.559 15.554 1.00 23.96 1407 ASP A C 1
ATOM 3439 O O . ASP A 1 267 ? 64.942 -10.970 16.687 1.00 25.53 1407 ASP A O 1
ATOM 3448 N N . CYS A 1 268 ? 66.203 -9.745 15.266 1.00 23.09 1408 CYS A N 1
ATOM 3449 C CA . CYS A 1 268 ? 67.045 -9.113 16.279 1.00 24.57 1408 CYS A CA 1
ATOM 3450 C C . CYS A 1 268 ? 66.960 -7.610 16.146 1.00 27.19 1408 CYS A C 1
ATOM 3451 O O . CYS A 1 268 ? 66.835 -7.082 15.045 1.00 27.66 1408 CYS A O 1
ATOM 3459 N N . GLU A 1 269 ? 67.063 -6.934 17.280 1.00 26.08 1409 GLU A N 1
ATOM 3460 C CA . GLU A 1 269 ? 67.147 -5.488 17.326 1.00 27.69 1409 GLU A CA 1
ATOM 3461 C C . GLU A 1 269 ? 68.576 -5.058 17.615 1.00 20.26 1409 GLU A C 1
ATOM 3462 O O . GLU A 1 269 ? 69.184 -5.544 18.568 1.00 22.37 1409 GLU A O 1
ATOM 3474 N N . TRP A 1 270 ? 69.074 -4.107 16.829 1.00 19.68 1410 TRP A N 1
ATOM 3475 C CA . TRP A 1 270 ? 70.423 -3.595 16.926 1.00 27.42 1410 TRP A CA 1
ATOM 3476 C C . TRP A 1 270 ? 70.422 -2.139 17.356 1.00 20.88 1410 TRP A C 1
ATOM 3477 O O . TRP A 1 270 ? 69.577 -1.358 16.925 1.00 22.43 1410 TRP A O 1
ATOM 3498 N N . PHE A 1 271 ? 71.486 -1.776 18.078 1.00 17.07 1411 PHE A N 1
ATOM 3499 C CA . PHE A 1 271 ? 71.788 -0.423 18.518 1.00 16.26 1411 PHE A CA 1
ATOM 3500 C C . PHE A 1 271 ? 73.245 -0.137 18.180 1.00 23.78 1411 PHE A C 1
ATOM 3501 O O . PHE A 1 271 ? 74.095 -0.982 18.448 1.00 21.76 1411 PHE A O 1
ATOM 3518 N N . ALA A 1 272 ? 73.547 1.038 17.613 1.00 22.11 1412 ALA A N 1
ATOM 3519 C CA . ALA A 1 272 ? 74.929 1.370 17.263 1.00 23.06 1412 ALA A CA 1
ATOM 3520 C C . ALA A 1 272 ? 75.252 2.867 17.384 1.00 22.50 1412 ALA A C 1
ATOM 3521 O O . ALA A 1 272 ? 74.387 3.734 17.203 1.00 26.11 1412 ALA A O 1
ATOM 3528 N N . VAL A 1 273 ? 76.535 3.154 17.647 1.00 23.34 1413 VAL A N 1
ATOM 3529 C CA . VAL A 1 273 ? 77.075 4.517 17.808 1.00 27.36 1413 VAL A CA 1
ATOM 3530 C C . VAL A 1 273 ? 78.409 4.624 17.062 1.00 20.97 1413 VAL A C 1
ATOM 3531 O O . VAL A 1 273 ? 79.215 3.697 17.081 1.00 21.44 1413 VAL A O 1
ATOM 3544 N N . HIS A 1 274 ? 78.646 5.767 16.416 1.00 23.99 1414 HIS A N 1
ATOM 3545 C CA . HIS A 1 274 ? 79.857 5.968 15.621 1.00 25.82 1414 HIS A CA 1
ATOM 3546 C C . HIS A 1 274 ? 81.105 5.917 16.499 1.00 23.12 1414 HIS A C 1
ATOM 3547 O O . HIS A 1 274 ? 81.099 6.384 17.638 1.00 23.30 1414 HIS A O 1
ATOM 3561 N N . GLU A 1 275 ? 82.176 5.325 15.961 1.00 20.78 1415 GLU A N 1
ATOM 3562 C CA . GLU A 1 275 ? 83.481 5.245 16.622 1.00 25.05 1415 GLU A CA 1
ATOM 3563 C C . GLU A 1 275 ? 83.870 6.528 17.361 1.00 27.38 1415 GLU A C 1
ATOM 3564 O O . GLU A 1 275 ? 84.480 6.485 18.432 1.00 23.66 1415 GLU A O 1
ATOM 3576 N N . HIS A 1 276 ? 83.538 7.675 16.769 1.00 26.59 1416 HIS A N 1
ATOM 3577 C CA . HIS A 1 276 ? 83.872 8.992 17.322 1.00 31.70 1416 HIS A CA 1
ATOM 3578 C C . HIS A 1 276 ? 83.485 9.157 18.793 1.00 31.91 1416 HIS A C 1
ATOM 3579 O O . HIS A 1 276 ? 84.175 9.856 19.540 1.00 28.21 1416 HIS A O 1
ATOM 3593 N N . TYR A 1 277 ? 82.386 8.544 19.228 1.00 25.31 1417 TYR A N 1
ATOM 3594 C CA . TYR A 1 277 ? 81.861 8.753 20.565 1.00 23.64 1417 TYR A CA 1
ATOM 3595 C C . TYR A 1 277 ? 82.335 7.726 21.594 1.00 26.92 1417 TYR A C 1
ATOM 3596 O O . TYR A 1 277 ? 81.823 7.732 22.727 1.00 26.99 1417 TYR A O 1
ATOM 3614 N N . TRP A 1 278 ? 83.314 6.864 21.268 1.00 21.64 1418 TRP A N 1
ATOM 3615 C CA . TRP A 1 278 ? 83.566 5.739 22.172 1.00 26.23 1418 TRP A CA 1
ATOM 3616 C C . TRP A 1 278 ? 84.155 6.178 23.512 1.00 25.99 1418 TRP A C 1
ATOM 3617 O O . TRP A 1 278 ? 83.875 5.546 24.526 1.00 24.24 1418 TRP A O 1
ATOM 3638 N N . GLU A 1 279 ? 84.972 7.231 23.549 1.00 27.98 1419 GLU A N 1
ATOM 3639 C CA . GLU A 1 279 ? 85.553 7.655 24.821 1.00 32.66 1419 GLU A CA 1
ATOM 3640 C C . GLU A 1 279 ? 84.471 8.135 25.782 1.00 24.67 1419 GLU A C 1
ATOM 3641 O O . GLU A 1 279 ? 84.491 7.806 26.972 1.00 30.89 1419 GLU A O 1
ATOM 3653 N N . THR A 1 280 ? 83.468 8.851 25.273 1.00 22.77 1420 THR A N 1
ATOM 3654 C CA . THR A 1 280 ? 82.351 9.237 26.125 1.00 24.90 1420 THR A CA 1
ATOM 3655 C C . THR A 1 280 ? 81.588 8.020 26.652 1.00 24.83 1420 THR A C 1
ATOM 3656 O O . THR A 1 280 ? 81.180 7.988 27.821 1.00 25.08 1420 THR A O 1
ATOM 3667 N N . ILE A 1 281 ? 81.372 7.006 25.816 1.00 27.93 1421 ILE A N 1
ATOM 3668 C CA . ILE A 1 281 ? 80.692 5.812 26.325 1.00 29.12 1421 ILE A CA 1
ATOM 3669 C C . ILE A 1 281 ? 81.561 5.118 27.361 1.00 25.49 1421 ILE A C 1
ATOM 3670 O O . ILE A 1 281 ? 81.082 4.709 28.429 1.00 23.67 1421 ILE A O 1
ATOM 3686 N N . SER A 1 282 ? 82.856 5.020 27.082 1.00 25.85 1422 SER A N 1
ATOM 3687 C CA . SER A 1 282 ? 83.796 4.460 28.042 1.00 30.05 1422 SER A CA 1
ATOM 3688 C C . SER A 1 282 ? 83.749 5.194 29.378 1.00 30.98 1422 SER A C 1
ATOM 3689 O O . SER A 1 282 ? 84.067 4.602 30.414 1.00 33.14 1422 SER A O 1
ATOM 3697 N N . ALA A 1 283 ? 83.406 6.487 29.376 1.00 32.07 1423 ALA A N 1
ATOM 3698 C CA . ALA A 1 283 ? 83.368 7.246 30.631 1.00 33.70 1423 ALA A CA 1
ATOM 3699 C C . ALA A 1 283 ? 82.083 6.999 31.399 1.00 31.92 1423 ALA A C 1
ATOM 3700 O O . ALA A 1 283 ? 82.091 7.006 32.632 1.00 32.82 1423 ALA A O 1
ATOM 3707 N N . PHE A 1 284 ? 80.975 6.722 30.719 1.00 30.21 1424 PHE A N 1
ATOM 3708 C CA . PHE A 1 284 ? 79.810 6.267 31.470 1.00 27.58 1424 PHE A CA 1
ATOM 3709 C C . PHE A 1 284 ? 80.108 4.966 32.165 1.00 33.93 1424 PHE A C 1
ATOM 3710 O O . PHE A 1 284 ? 79.622 4.722 33.269 1.00 40.10 1424 PHE A O 1
ATOM 3727 N N . CYS A 1 285 ? 80.910 4.113 31.519 1.00 33.00 1425 CYS A N 1
ATOM 3728 C CA . CYS A 1 285 ? 81.226 2.808 32.066 1.00 32.31 1425 CYS A CA 1
ATOM 3729 C C . CYS A 1 285 ? 82.050 2.943 33.345 1.00 39.45 1425 CYS A C 1
ATOM 3730 O O . CYS A 1 285 ? 81.763 2.286 34.359 1.00 34.78 1425 CYS A O 1
ATOM 3738 N N . ASP A 1 286 ? 83.098 3.769 33.305 1.00 31.75 1426 ASP A N 1
ATOM 3739 C CA . ASP A 1 286 ? 83.837 4.097 34.524 1.00 41.77 1426 ASP A CA 1
ATOM 3740 C C . ASP A 1 286 ? 82.902 4.650 35.600 1.00 32.50 1426 ASP A C 1
ATOM 3741 O O . ASP A 1 286 ? 82.858 4.129 36.716 1.00 42.82 1426 ASP A O 1
ATOM 3750 N N . ARG A 1 287 ? 82.112 5.672 35.265 1.00 29.27 1427 ARG A N 1
ATOM 3751 C CA . ARG A 1 287 ? 81.147 6.294 36.186 1.00 38.05 1427 ARG A CA 1
ATOM 3752 C C . ARG A 1 287 ? 80.362 5.244 36.953 1.00 44.74 1427 ARG A C 1
ATOM 3753 O O . ARG A 1 287 ? 80.164 5.362 38.162 1.00 38.18 1427 ARG A O 1
ATOM 3774 N N . HIS A 1 288 ? 79.938 4.194 36.262 1.00 36.18 1428 HIS A N 1
ATOM 3775 C CA . HIS A 1 288 ? 79.038 3.208 36.824 1.00 34.38 1428 HIS A CA 1
ATOM 3776 C C . HIS A 1 288 ? 79.753 1.934 37.250 1.00 41.51 1428 HIS A C 1
ATOM 3777 O O . HIS A 1 288 ? 79.098 0.949 37.606 1.00 42.59 1428 HIS A O 1
ATOM 3791 N N . GLY A 1 289 ? 81.077 1.945 37.273 1.00 31.97 1429 GLY A N 1
ATOM 3792 C CA . GLY A 1 289 ? 81.797 0.826 37.846 1.00 36.31 1429 GLY A CA 1
ATOM 3793 C C . GLY A 1 289 ? 81.842 -0.449 37.013 1.00 34.79 1429 GLY A C 1
ATOM 3794 O O . GLY A 1 289 ? 81.842 -1.545 37.574 1.00 34.65 1429 GLY A O 1
ATOM 3798 N N . VAL A 1 290 ? 81.896 -0.343 35.694 1.00 32.36 1430 VAL A N 1
ATOM 3799 C CA . VAL A 1 290 ? 81.941 -1.526 34.831 1.00 28.66 1430 VAL A CA 1
ATOM 3800 C C . VAL A 1 290 ? 82.978 -1.266 33.742 1.00 27.44 1430 VAL A C 1
ATOM 3801 O O . VAL A 1 290 ? 83.065 -0.155 33.204 1.00 25.99 1430 VAL A O 1
ATOM 3814 N N . ASP A 1 291 ? 83.806 -2.271 33.458 1.00 31.78 1431 ASP A N 1
ATOM 3815 C CA . ASP A 1 291 ? 84.898 -2.070 32.517 1.00 27.65 1431 ASP A CA 1
ATOM 3816 C C . ASP A 1 291 ? 84.417 -1.955 31.062 1.00 32.52 1431 ASP A C 1
ATOM 3817 O O . ASP A 1 291 ? 83.723 -2.838 30.542 1.00 29.12 1431 ASP A O 1
ATOM 3826 N N . TYR A 1 292 ? 84.847 -0.883 30.386 1.00 27.32 1432 TYR A N 1
ATOM 3827 C CA . TYR A 1 292 ? 84.415 -0.636 29.012 1.00 28.20 1432 TYR A CA 1
ATOM 3828 C C . TYR A 1 292 ? 84.852 -1.761 28.075 1.00 27.47 1432 TYR A C 1
ATOM 3829 O O . TYR A 1 292 ? 84.043 -2.310 27.303 1.00 23.26 1432 TYR A O 1
ATOM 3847 N N . LEU A 1 293 ? 86.125 -2.131 28.147 1.00 26.72 1433 LEU A N 1
ATOM 3848 C CA . LEU A 1 293 ? 86.735 -3.010 27.160 1.00 23.67 1433 LEU A CA 1
ATOM 3849 C C . LEU A 1 293 ? 86.425 -4.474 27.395 1.00 29.27 1433 LEU A C 1
ATOM 3850 O O . LEU A 1 293 ? 86.362 -5.229 26.437 1.00 27.03 1433 LEU A O 1
ATOM 3866 N N . THR A 1 294 ? 86.265 -4.899 28.646 1.00 33.31 1434 THR A N 1
ATOM 3867 C CA . THR A 1 294 ? 86.085 -6.299 28.965 1.00 27.65 1434 THR A CA 1
ATOM 3868 C C . THR A 1 294 ? 84.838 -6.585 29.776 1.00 29.54 1434 THR A C 1
ATOM 3869 O O . THR A 1 294 ? 84.599 -7.743 30.100 1.00 27.58 1434 THR A O 1
ATOM 3880 N N . GLY A 1 295 ? 84.049 -5.578 30.133 1.00 28.11 1435 GLY A N 1
ATOM 3881 C CA . GLY A 1 295 ? 82.916 -5.771 30.995 1.00 28.26 1435 GLY A CA 1
ATOM 3882 C C . GLY A 1 295 ? 81.616 -5.930 30.218 1.00 31.75 1435 GLY A C 1
ATOM 3883 O O . GLY A 1 295 ? 81.571 -5.895 28.994 1.00 26.66 1435 GLY A O 1
ATOM 3887 N N . SER A 1 296 ? 80.541 -6.062 30.983 1.00 22.29 1436 SER A N 1
ATOM 3888 C CA . SER A 1 296 ? 79.196 -6.306 30.486 1.00 28.01 1436 SER A CA 1
ATOM 3889 C C . SER A 1 296 ? 78.302 -5.134 30.880 1.00 31.80 1436 SER A C 1
ATOM 3890 O O . SER A 1 296 ? 77.913 -5.011 32.054 1.00 23.68 1436 SER A O 1
ATOM 3898 N N . TRP A 1 297 ? 77.949 -4.308 29.883 1.00 20.20 1437 TRP A N 1
ATOM 3899 C CA . TRP A 1 297 ? 77.138 -3.120 30.074 1.00 24.53 1437 TRP A CA 1
ATOM 3900 C C . TRP A 1 297 ? 76.107 -2.993 28.958 1.00 27.59 1437 TRP A C 1
ATOM 3901 O O . TRP A 1 297 ? 76.268 -3.488 27.844 1.00 22.89 1437 TRP A O 1
ATOM 3922 N N . TRP A 1 298 ? 75.074 -2.268 29.272 1.00 20.38 1438 TRP A N 1
ATOM 3923 C CA . TRP A 1 298 ? 73.969 -1.974 28.403 1.00 23.64 1438 TRP A CA 1
ATOM 3924 C C . TRP A 1 298 ? 73.682 -0.493 28.566 1.00 23.83 1438 TRP A C 1
ATOM 3925 O O . TRP A 1 298 ? 73.269 -0.066 29.654 1.00 26.74 1438 TRP A O 1
ATOM 3946 N N . PRO A 1 299 ? 73.862 0.322 27.536 1.00 24.79 1439 PRO A N 1
ATOM 3947 C CA . PRO A 1 299 ? 73.668 1.767 27.714 1.00 30.51 1439 PRO A CA 1
ATOM 3948 C C . PRO A 1 299 ? 72.258 2.146 28.125 1.00 26.15 1439 PRO A C 1
ATOM 3949 O O . PRO A 1 299 ? 71.264 1.575 27.665 1.00 26.78 1439 PRO A O 1
ATOM 3960 N N . ILE A 1 300 ? 72.182 3.172 28.961 1.00 25.72 1440 ILE A N 1
ATOM 3961 C CA . ILE A 1 300 ? 70.934 3.902 29.155 1.00 32.98 1440 ILE A CA 1
ATOM 3962 C C . ILE A 1 300 ? 70.796 4.853 27.977 1.00 30.90 1440 ILE A C 1
ATOM 3963 O O . ILE A 1 300 ? 71.610 5.768 27.805 1.00 31.95 1440 ILE A O 1
ATOM 3979 N N . LEU A 1 301 ? 69.747 4.655 27.173 1.00 27.07 1441 LEU A N 1
ATOM 3980 C CA . LEU A 1 301 ? 69.651 5.381 25.906 1.00 33.05 1441 LEU A CA 1
ATOM 3981 C C . LEU A 1 301 ? 69.563 6.881 26.126 1.00 36.48 1441 LEU A C 1
ATOM 3982 O O . LEU A 1 301 ? 70.093 7.664 25.321 1.00 27.33 1441 LEU A O 1
ATOM 3998 N N . ASP A 1 302 ? 68.884 7.310 27.201 1.00 34.22 1442 ASP A N 1
ATOM 3999 C CA . ASP A 1 302 ? 68.712 8.749 27.409 1.00 35.13 1442 ASP A CA 1
ATOM 4000 C C . ASP A 1 302 ? 69.990 9.409 27.880 1.00 34.91 1442 ASP A C 1
ATOM 4001 O O . ASP A 1 302 ? 70.147 10.619 27.687 1.00 35.60 1442 ASP A O 1
ATOM 4010 N N . ASP A 1 303 ? 70.905 8.642 28.477 1.00 36.02 1443 ASP A N 1
ATOM 4011 C CA . ASP A 1 303 ? 72.252 9.160 28.734 1.00 33.26 1443 ASP A CA 1
ATOM 4012 C C . ASP A 1 303 ? 72.956 9.548 27.437 1.00 31.89 1443 ASP A C 1
ATOM 4013 O O . ASP A 1 303 ? 73.569 10.616 27.347 1.00 29.68 1443 ASP A O 1
ATOM 4022 N N . LEU A 1 304 ? 72.915 8.669 26.430 1.00 25.80 1444 LEU A N 1
ATOM 4023 C CA . LEU A 1 304 ? 73.599 8.957 25.177 1.00 29.43 1444 LEU A CA 1
ATOM 4024 C C . LEU A 1 304 ? 72.944 10.125 24.471 1.00 27.83 1444 LEU A C 1
ATOM 4025 O O . LEU A 1 304 ? 73.623 11.008 23.937 1.00 25.76 1444 LEU A O 1
ATOM 4041 N N . TYR A 1 305 ? 71.615 10.135 24.453 1.00 29.34 1445 TYR A N 1
ATOM 4042 C CA . TYR A 1 305 ? 70.903 11.265 23.891 1.00 30.54 1445 TYR A CA 1
ATOM 4043 C C . TYR A 1 305 ? 71.270 12.555 24.627 1.00 30.59 1445 TYR A C 1
ATOM 4044 O O . TYR A 1 305 ? 71.618 13.562 23.996 1.00 33.28 1445 TYR A O 1
ATOM 4062 N N . ALA A 1 306 ? 71.246 12.529 25.965 1.00 33.47 1446 ALA A N 1
ATOM 4063 C CA . ALA A 1 306 ? 71.654 13.703 26.748 1.00 36.85 1446 ALA A CA 1
ATOM 4064 C C . ALA A 1 306 ? 73.076 14.124 26.427 1.00 35.74 1446 ALA A C 1
ATOM 4065 O O . ALA A 1 306 ? 73.392 15.316 26.441 1.00 39.22 1446 ALA A O 1
ATOM 4072 N N . SER A 1 307 ? 73.925 13.169 26.090 1.00 33.03 1447 SER A N 1
ATOM 4073 C CA . SER A 1 307 ? 75.299 13.433 25.699 1.00 31.40 1447 SER A CA 1
ATOM 4074 C C . SER A 1 307 ? 75.444 13.892 24.258 1.00 28.46 1447 SER A C 1
ATOM 4075 O O . SER A 1 307 ? 76.575 14.031 23.797 1.00 32.66 1447 SER A O 1
ATOM 4083 N N . ASN A 1 308 ? 74.357 14.083 23.513 1.00 31.28 1448 ASN A N 1
ATOM 4084 C CA . ASN A 1 308 ? 74.459 14.531 22.122 1.00 35.65 1448 ASN A CA 1
ATOM 4085 C C . ASN A 1 308 ? 75.048 13.446 21.205 1.00 37.80 1448 ASN A C 1
ATOM 4086 O O . ASN A 1 308 ? 75.736 13.753 20.231 1.00 29.19 1448 ASN A O 1
ATOM 4097 N N . ILE A 1 309 ? 74.787 12.176 21.503 1.00 35.92 1449 ILE A N 1
ATOM 4098 C CA . ILE A 1 309 ? 75.336 11.046 20.760 1.00 31.62 1449 ILE A CA 1
ATOM 4099 C C . ILE A 1 309 ? 74.224 10.471 19.888 1.00 28.54 1449 ILE A C 1
ATOM 4100 O O . ILE A 1 309 ? 73.217 9.998 20.422 1.00 27.75 1449 ILE A O 1
ATOM 4116 N N . PRO A 1 310 ? 74.358 10.467 18.569 1.00 29.23 1450 PRO A N 1
ATOM 4117 C CA . PRO A 1 310 ? 73.347 9.781 17.762 1.00 27.58 1450 PRO A CA 1
ATOM 4118 C C . PRO A 1 310 ? 73.427 8.271 17.948 1.00 31.16 1450 PRO A C 1
ATOM 4119 O O . PRO A 1 310 ? 74.518 7.688 18.030 1.00 25.76 1450 PRO A O 1
ATOM 4130 N N . VAL A 1 311 ? 72.250 7.640 17.968 1.00 24.22 1451 VAL A N 1
ATOM 4131 C CA . VAL A 1 311 ? 72.107 6.188 18.165 1.00 23.12 1451 VAL A CA 1
ATOM 4132 C C . VAL A 1 311 ? 71.298 5.620 16.992 1.00 31.27 1451 VAL A C 1
ATOM 4133 O O . VAL A 1 311 ? 70.118 5.965 16.809 1.00 26.71 1451 VAL A O 1
ATOM 4146 N N . TYR A 1 312 ? 71.944 4.776 16.187 1.00 25.48 1452 TYR A N 1
ATOM 4147 C CA . TYR A 1 312 ? 71.271 3.975 15.180 1.00 27.72 1452 TYR A CA 1
ATOM 4148 C C . TYR A 1 312 ? 70.525 2.847 15.873 1.00 28.02 1452 TYR A C 1
ATOM 4149 O O . TYR A 1 312 ? 71.070 2.209 16.779 1.00 28.27 1452 TYR A O 1
ATOM 4167 N N . ARG A 1 313 ? 69.274 2.622 15.460 1.00 24.19 1453 ARG A N 1
ATOM 4168 C CA . ARG A 1 313 ? 68.410 1.571 15.987 1.00 29.51 1453 ARG A CA 1
ATOM 4169 C C . ARG A 1 313 ? 67.684 0.942 14.818 1.00 24.85 1453 ARG A C 1
ATOM 4170 O O . ARG A 1 313 ? 67.050 1.668 14.063 1.00 27.89 1453 ARG A O 1
ATOM 4191 N N . PHE A 1 314 ? 67.709 -0.382 14.676 1.00 25.59 1454 PHE A N 1
ATOM 4192 C CA . PHE A 1 314 ? 67.003 -0.977 13.541 1.00 27.53 1454 PHE A CA 1
ATOM 4193 C C . PHE A 1 314 ? 66.827 -2.462 13.803 1.00 27.98 1454 PHE A C 1
ATOM 4194 O O . PHE A 1 314 ? 67.346 -3.018 14.780 1.00 29.26 1454 PHE A O 1
ATOM 4211 N N . VAL A 1 315 ? 66.097 -3.106 12.898 1.00 24.24 1455 VAL A N 1
ATOM 4212 C CA . VAL A 1 315 ? 65.692 -4.496 13.059 1.00 22.40 1455 VAL A CA 1
ATOM 4213 C C . VAL A 1 315 ? 66.328 -5.298 11.940 1.00 32.55 1455 VAL A C 1
ATOM 4214 O O . VAL A 1 315 ? 66.275 -4.904 10.769 1.00 29.67 1455 VAL A O 1
ATOM 4227 N N . GLN A 1 316 ? 66.933 -6.411 12.311 1.00 24.44 1456 GLN A N 1
ATOM 4228 C CA . GLN A 1 316 ? 67.540 -7.340 11.388 1.00 18.01 1456 GLN A CA 1
ATOM 4229 C C . GLN A 1 316 ? 66.614 -8.548 11.311 1.00 24.64 1456 GLN A C 1
ATOM 4230 O O . GLN A 1 316 ? 66.430 -9.252 12.308 1.00 24.50 1456 GLN A O 1
ATOM 4244 N N . ARG A 1 317 ? 66.058 -8.799 10.140 1.00 22.03 1457 ARG A N 1
ATOM 4245 C CA . ARG A 1 317 ? 65.136 -9.903 9.919 1.00 26.42 1457 ARG A CA 1
ATOM 4246 C C . ARG A 1 317 ? 65.859 -11.116 9.390 1.00 28.69 1457 ARG A C 1
ATOM 4247 O O . ARG A 1 317 ? 67.037 -11.044 9.031 1.00 25.03 1457 ARG A O 1
ATOM 4268 N N . PRO A 1 318 ? 65.180 -12.267 9.309 1.00 23.31 1458 PRO A N 1
ATOM 4269 C CA . PRO A 1 318 ? 65.840 -13.450 8.744 1.00 31.65 1458 PRO A CA 1
ATOM 4270 C C . PRO A 1 318 ? 66.327 -13.154 7.336 1.00 23.59 1458 PRO A C 1
ATOM 4271 O O . PRO A 1 318 ? 65.601 -12.601 6.525 1.00 26.29 1458 PRO A O 1
ATOM 4282 N N . GLY A 1 319 ? 67.593 -13.489 7.069 1.00 24.58 1459 GLY A N 1
ATOM 4283 C CA . GLY A 1 319 ? 68.208 -13.246 5.777 1.00 22.09 1459 GLY A CA 1
ATOM 4284 C C . GLY A 1 319 ? 68.924 -11.916 5.639 1.00 26.07 1459 GLY A C 1
ATOM 4285 O O . GLY A 1 319 ? 69.690 -11.743 4.700 1.00 26.04 1459 GLY A O 1
ATOM 4289 N N . ASP A 1 320 ? 68.672 -10.965 6.525 1.00 22.93 1460 ASP A N 1
ATOM 4290 C CA . ASP A 1 320 ? 69.392 -9.700 6.512 1.00 25.00 1460 ASP A CA 1
ATOM 4291 C C . ASP A 1 320 ? 70.819 -9.894 7.012 1.00 25.59 1460 ASP A C 1
ATOM 4292 O O . ASP A 1 320 ? 71.047 -10.545 8.038 1.00 23.65 1460 ASP A O 1
ATOM 4301 N N . LEU A 1 321 ? 71.769 -9.313 6.297 1.00 21.55 1461 LEU A N 1
ATOM 4302 C CA . LEU A 1 321 ? 73.161 -9.257 6.705 1.00 22.12 1461 LEU A CA 1
ATOM 4303 C C . LEU A 1 321 ? 73.449 -7.870 7.236 1.00 23.17 1461 LEU A C 1
ATOM 4304 O O . LEU A 1 321 ? 73.111 -6.878 6.584 1.00 21.98 1461 LEU A O 1
ATOM 4320 N N . VAL A 1 322 ? 74.044 -7.805 8.430 1.00 21.76 1462 VAL A N 1
ATOM 4321 C CA . VAL A 1 322 ? 74.463 -6.552 9.034 1.00 17.89 1462 VAL A CA 1
ATOM 4322 C C . VAL A 1 322 ? 75.964 -6.432 8.853 1.00 21.52 1462 VAL A C 1
ATOM 4323 O O . VAL A 1 322 ? 76.707 -7.361 9.190 1.00 23.43 1462 VAL A O 1
ATOM 4336 N N . TRP A 1 323 ? 76.403 -5.305 8.296 1.00 21.34 1463 TRP A N 1
ATOM 4337 C CA . TRP A 1 323 ? 77.818 -4.965 8.170 1.00 26.60 1463 TRP A CA 1
ATOM 4338 C C . TRP A 1 323 ? 78.155 -3.920 9.232 1.00 28.29 1463 TRP A C 1
ATOM 4339 O O . TRP A 1 323 ? 77.628 -2.802 9.205 1.00 22.40 1463 TRP A O 1
ATOM 4360 N N . ILE A 1 324 ? 79.022 -4.277 10.170 1.00 27.67 1464 ILE A N 1
ATOM 4361 C CA . ILE A 1 324 ? 79.455 -3.345 11.207 1.00 25.32 1464 ILE A CA 1
ATOM 4362 C C . ILE A 1 324 ? 80.809 -2.784 10.793 1.00 23.28 1464 ILE A C 1
ATOM 4363 O O . ILE A 1 324 ? 81.804 -3.510 10.720 1.00 24.85 1464 ILE A O 1
ATOM 4379 N N . ASN A 1 325 ? 80.861 -1.488 10.546 1.00 23.33 1465 ASN A N 1
ATOM 4380 C CA . ASN A 1 325 ? 82.101 -0.886 10.095 1.00 24.99 1465 ASN A CA 1
ATOM 4381 C C . ASN A 1 325 ? 83.101 -0.715 11.253 1.00 24.59 1465 ASN A C 1
ATOM 4382 O O . ASN A 1 325 ? 82.769 -0.836 12.434 1.00 23.11 1465 ASN A O 1
ATOM 4393 N N . ALA A 1 326 ? 84.355 -0.469 10.885 1.00 22.90 1466 ALA A N 1
ATOM 4394 C CA . ALA A 1 326 ? 85.448 -0.397 11.852 1.00 24.89 1466 ALA A CA 1
ATOM 4395 C C . ALA A 1 326 ? 85.133 0.568 12.995 1.00 23.08 1466 ALA A C 1
ATOM 4396 O O . ALA A 1 326 ? 84.757 1.715 12.766 1.00 26.63 1466 ALA A O 1
ATOM 4403 N N . GLY A 1 327 ? 85.288 0.076 14.237 1.00 24.97 1467 GLY A N 1
ATOM 4404 C CA . GLY A 1 327 ? 85.170 0.872 15.452 1.00 25.91 1467 GLY A CA 1
ATOM 4405 C C . GLY A 1 327 ? 83.761 1.190 15.943 1.00 26.32 1467 GLY A C 1
ATOM 4406 O O . GLY A 1 327 ? 83.621 1.923 16.934 1.00 21.67 1467 GLY A O 1
ATOM 4410 N N . THR A 1 328 ? 82.713 0.700 15.278 1.00 22.52 1468 THR A N 1
ATOM 4411 C CA . THR A 1 328 ? 81.359 1.061 15.664 1.00 25.06 1468 THR A CA 1
ATOM 4412 C C . THR A 1 328 ? 80.985 0.397 16.983 1.00 26.20 1468 THR A C 1
ATOM 4413 O O . THR A 1 328 ? 81.192 -0.806 17.157 1.00 20.61 1468 THR A O 1
ATOM 4424 N N . VAL A 1 329 ? 80.472 1.194 17.934 1.00 20.65 1469 VAL A N 1
ATOM 4425 C CA . VAL A 1 329 ? 80.038 0.639 19.208 1.00 20.83 1469 VAL A CA 1
ATOM 4426 C C . VAL A 1 329 ? 78.624 0.101 19.015 1.00 21.15 1469 VAL A C 1
ATOM 4427 O O . VAL A 1 329 ? 77.758 0.798 18.479 1.00 18.97 1469 VAL A O 1
ATOM 4440 N N . HIS A 1 330 ? 78.375 -1.136 19.427 1.00 22.21 1470 HIS A N 1
ATOM 4441 C CA . HIS A 1 330 ? 77.055 -1.698 19.176 1.00 21.97 1470 HIS A CA 1
ATOM 4442 C C . HIS A 1 330 ? 76.668 -2.686 20.260 1.00 21.79 1470 HIS A C 1
ATOM 4443 O O . HIS A 1 330 ? 77.516 -3.207 20.975 1.00 21.84 1470 HIS A O 1
ATOM 4457 N N . TRP A 1 331 ? 75.357 -2.932 20.362 1.00 22.99 1471 TRP A N 1
ATOM 4458 C CA . TRP A 1 331 ? 74.779 -3.946 21.228 1.00 19.43 1471 TRP A CA 1
ATOM 4459 C C . TRP A 1 331 ? 73.496 -4.447 20.565 1.00 25.82 1471 TRP A C 1
ATOM 4460 O O . TRP A 1 331 ? 72.887 -3.753 19.729 1.00 21.87 1471 TRP A O 1
ATOM 4481 N N . VAL A 1 332 ? 73.106 -5.682 20.919 1.00 19.97 1472 VAL A N 1
ATOM 4482 C CA . VAL A 1 332 ? 72.130 -6.462 20.162 1.00 23.27 1472 VAL A CA 1
ATOM 4483 C C . VAL A 1 332 ? 71.249 -7.267 21.122 1.00 25.71 1472 VAL A C 1
ATOM 4484 O O . VAL A 1 332 ? 71.738 -7.812 22.116 1.00 24.90 1472 VAL A O 1
ATOM 4497 N N . GLN A 1 333 ? 69.964 -7.398 20.791 1.00 28.18 1473 GLN A N 1
ATOM 4498 C CA . GLN A 1 333 ? 69.036 -8.256 21.540 1.00 27.46 1473 GLN A CA 1
ATOM 4499 C C . GLN A 1 333 ? 68.060 -8.962 20.609 1.00 26.05 1473 GLN A C 1
ATOM 4500 O O . GLN A 1 333 ? 67.459 -8.328 19.736 1.00 23.62 1473 GLN A O 1
ATOM 4514 N N . ALA A 1 334 ? 67.864 -10.259 20.817 1.00 26.13 1474 ALA A N 1
ATOM 4515 C CA . ALA A 1 334 ? 66.852 -10.975 20.054 1.00 28.49 1474 ALA A CA 1
ATOM 4516 C C . ALA A 1 334 ? 65.458 -10.563 20.504 1.00 26.26 1474 ALA A C 1
ATOM 4517 O O . ALA A 1 334 ? 65.180 -10.489 21.705 1.00 29.96 1474 ALA A O 1
ATOM 4524 N N . THR A 1 335 ? 64.591 -10.309 19.524 1.00 27.56 1475 THR A N 1
ATOM 4525 C CA . THR A 1 335 ? 63.169 -10.002 19.689 1.00 29.22 1475 THR A CA 1
ATOM 4526 C C . THR A 1 335 ? 62.354 -11.287 19.651 1.00 30.69 1475 THR A C 1
ATOM 4527 O O . THR A 1 335 ? 61.391 -11.424 20.388 1.00 26.70 1475 THR A O 1
ATOM 4538 N N . GLY A 1 336 ? 62.734 -12.225 18.779 1.00 29.73 1476 GLY A N 1
ATOM 4539 C CA . GLY A 1 336 ? 62.116 -13.538 18.683 1.00 26.92 1476 GLY A CA 1
ATOM 4540 C C . GLY A 1 336 ? 63.102 -14.684 18.905 1.00 30.34 1476 GLY A C 1
ATOM 4541 O O . GLY A 1 336 ? 64.184 -14.504 19.477 1.00 32.29 1476 GLY A O 1
ATOM 4545 N N . TRP A 1 337 ? 62.716 -15.875 18.475 1.00 28.82 1477 TRP A N 1
ATOM 4546 C CA . TRP A 1 337 ? 63.560 -17.061 18.500 1.00 25.82 1477 TRP A CA 1
ATOM 4547 C C . TRP A 1 337 ? 64.357 -17.066 17.202 1.00 29.87 1477 TRP A C 1
ATOM 4548 O O . TRP A 1 337 ? 63.771 -17.002 16.114 1.00 31.77 1477 TRP A O 1
ATOM 4569 N N . CYS A 1 338 ? 65.676 -17.118 17.296 1.00 23.90 1478 CYS A N 1
ATOM 4570 C CA . CYS A 1 338 ? 66.484 -17.101 16.081 1.00 29.30 1478 CYS A CA 1
ATOM 4571 C C . CYS A 1 338 ? 67.886 -17.616 16.359 1.00 27.24 1478 CYS A C 1
ATOM 4572 O O . CYS A 1 338 ? 68.312 -17.719 17.509 1.00 19.87 1478 CYS A O 1
ATOM 4580 N N . ASN A 1 339 ? 68.614 -17.889 15.260 1.00 29.88 1479 ASN A N 1
ATOM 4581 C CA . ASN A 1 339 ? 70.058 -18.073 15.261 1.00 24.97 1479 ASN A CA 1
ATOM 4582 C C . ASN A 1 339 ? 70.693 -16.998 14.386 1.00 29.87 1479 ASN A C 1
ATOM 4583 O O . ASN A 1 339 ? 70.103 -16.558 13.391 1.00 22.88 1479 ASN A O 1
ATOM 4594 N N . ASN A 1 340 ? 71.882 -16.550 14.793 1.00 20.52 1480 ASN A N 1
ATOM 4595 C CA . ASN A 1 340 ? 72.748 -15.687 14.000 1.00 21.65 1480 ASN A CA 1
ATOM 4596 C C . ASN A 1 340 ? 74.109 -16.358 13.828 1.00 25.52 1480 ASN A C 1
ATOM 4597 O O . ASN A 1 340 ? 74.530 -17.182 14.656 1.00 25.72 1480 ASN A O 1
ATOM 4608 N N . ILE A 1 341 ? 74.771 -16.040 12.725 1.00 21.47 1481 ILE A N 1
ATOM 4609 C CA . ILE A 1 341 ? 76.172 -16.383 12.527 1.00 21.52 1481 ILE A CA 1
ATOM 4610 C C . ILE A 1 341 ? 76.918 -15.083 12.280 1.00 24.93 1481 ILE A C 1
ATOM 4611 O O . ILE A 1 341 ? 76.385 -14.165 11.652 1.00 21.01 1481 ILE A O 1
ATOM 4627 N N . ALA A 1 342 ? 78.171 -15.016 12.747 1.00 20.98 1482 ALA A N 1
ATOM 4628 C CA . ALA A 1 342 ? 78.975 -13.807 12.586 1.00 26.70 1482 ALA A CA 1
ATOM 4629 C C . ALA A 1 342 ? 80.468 -14.140 12.602 1.00 25.30 1482 ALA A C 1
ATOM 4630 O O . ALA A 1 342 ? 80.910 -15.156 13.149 1.00 23.56 1482 ALA A O 1
ATOM 4637 N N . TRP A 1 343 ? 81.242 -13.226 12.039 1.00 22.85 1483 TRP A N 1
ATOM 4638 C CA . TRP A 1 343 ? 82.695 -13.289 12.067 1.00 16.69 1483 TRP A CA 1
ATOM 4639 C C . TRP A 1 343 ? 83.192 -11.879 11.794 1.00 23.27 1483 TRP A C 1
ATOM 4640 O O . TRP A 1 343 ? 82.399 -10.954 11.586 1.00 21.49 1483 TRP A O 1
ATOM 4661 N N . ASN A 1 344 ? 84.507 -11.715 11.796 1.00 19.99 1484 ASN A N 1
ATOM 4662 C CA . ASN A 1 344 ? 85.144 -10.431 11.543 1.00 21.80 1484 ASN A CA 1
ATOM 4663 C C . ASN A 1 344 ? 85.842 -10.494 10.197 1.00 21.99 1484 ASN A C 1
ATOM 4664 O O . ASN A 1 344 ? 86.159 -11.574 9.692 1.00 21.60 1484 ASN A O 1
ATOM 4675 N N . VAL A 1 345 ? 85.987 -9.327 9.587 1.00 26.34 1485 VAL A N 1
ATOM 4676 C CA . VAL A 1 345 ? 86.848 -9.124 8.428 1.00 22.77 1485 VAL A CA 1
ATOM 4677 C C . VAL A 1 345 ? 87.602 -7.821 8.633 1.00 24.43 1485 VAL A C 1
ATOM 4678 O O . VAL A 1 345 ? 87.145 -6.920 9.349 1.00 22.64 1485 VAL A O 1
ATOM 4691 N N . GLY A 1 346 ? 88.774 -7.736 7.999 1.00 25.17 1486 GLY A N 1
ATOM 4692 C CA . GLY A 1 346 ? 89.620 -6.566 8.052 1.00 28.04 1486 GLY A CA 1
ATOM 4693 C C . GLY A 1 346 ? 89.921 -6.081 6.643 1.00 25.45 1486 GLY A C 1
ATOM 4694 O O . GLY A 1 346 ? 90.959 -6.402 6.055 1.00 32.41 1486 GLY A O 1
ATOM 4698 N N . PRO A 1 347 ? 88.991 -5.352 6.045 1.00 25.87 1487 PRO A N 1
ATOM 4699 C CA . PRO A 1 347 ? 89.217 -4.883 4.679 1.00 29.51 1487 PRO A CA 1
ATOM 4700 C C . PRO A 1 347 ? 90.366 -3.881 4.631 1.00 29.62 1487 PRO A C 1
ATOM 4701 O O . PRO A 1 347 ? 90.731 -3.245 5.624 1.00 28.55 1487 PRO A O 1
ATOM 4712 N N . LEU A 1 348 ? 90.969 -3.779 3.450 1.00 33.91 1488 LEU A N 1
ATOM 4713 C CA . LEU A 1 348 ? 92.189 -2.992 3.253 1.00 34.97 1488 LEU A CA 1
ATOM 4714 C C . LEU A 1 348 ? 91.821 -1.546 2.981 1.00 27.56 1488 LEU A C 1
ATOM 4715 O O . LEU A 1 348 ? 91.861 -1.069 1.852 1.00 33.53 1488 LEU A O 1
ATOM 4731 N N . THR A 1 349 ? 91.468 -0.848 4.043 1.00 26.58 1489 THR A N 1
ATOM 4732 C CA . THR A 1 349 ? 91.266 0.588 4.032 1.00 27.18 1489 THR A CA 1
ATOM 4733 C C . THR A 1 349 ? 92.125 1.184 5.127 1.00 29.21 1489 THR A C 1
ATOM 4734 O O . THR A 1 349 ? 92.454 0.504 6.107 1.00 24.03 1489 THR A O 1
ATOM 4745 N N . ALA A 1 350 ? 92.460 2.469 4.943 1.00 26.93 1490 ALA A N 1
ATOM 4746 C CA . ALA A 1 350 ? 93.323 3.195 5.865 1.00 24.70 1490 ALA A CA 1
ATOM 4747 C C . ALA A 1 350 ? 92.624 3.421 7.189 1.00 25.08 1490 ALA A C 1
ATOM 4748 O O . ALA A 1 350 ? 93.260 3.403 8.254 1.00 25.92 1490 ALA A O 1
ATOM 4755 N N . TYR A 1 351 ? 91.314 3.667 7.128 1.00 23.80 1491 TYR A N 1
ATOM 4756 C CA . TYR A 1 351 ? 90.487 3.801 8.324 1.00 23.05 1491 TYR A CA 1
ATOM 4757 C C . TYR A 1 351 ? 90.510 2.520 9.169 1.00 21.39 1491 TYR A C 1
ATOM 4758 O O . TYR A 1 351 ? 90.734 2.569 10.379 1.00 23.32 1491 TYR A O 1
ATOM 4776 N N . GLN A 1 352 ? 90.260 1.360 8.557 1.00 24.47 1492 GLN A N 1
ATOM 4777 C CA . GLN A 1 352 ? 90.382 0.113 9.309 1.00 25.89 1492 GLN A CA 1
ATOM 4778 C C . GLN A 1 352 ? 91.778 -0.036 9.918 1.00 20.94 1492 GLN A C 1
ATOM 4779 O O . GLN A 1 352 ? 91.921 -0.348 11.109 1.00 23.83 1492 GLN A O 1
ATOM 4793 N N . TYR A 1 353 ? 92.821 0.143 9.101 1.00 24.77 1493 TYR A N 1
ATOM 4794 C CA . TYR A 1 353 ? 94.191 0.011 9.590 1.00 22.59 1493 TYR A CA 1
ATOM 4795 C C . TYR A 1 353 ? 94.433 0.932 10.776 1.00 24.55 1493 TYR A C 1
ATOM 4796 O O . TYR A 1 353 ? 94.887 0.488 11.846 1.00 22.81 1493 TYR A O 1
ATOM 4814 N N . GLN A 1 354 ? 94.085 2.215 10.621 1.00 19.25 1494 GLN A N 1
ATOM 4815 C CA . GLN A 1 354 ? 94.310 3.168 11.701 1.00 25.06 1494 GLN A CA 1
ATOM 4816 C C . GLN A 1 354 ? 93.625 2.731 12.987 1.00 24.64 1494 GLN A C 1
ATOM 4817 O O . GLN A 1 354 ? 94.235 2.769 14.062 1.00 29.73 1494 GLN A O 1
ATOM 4831 N N . LEU A 1 355 ? 92.341 2.357 12.908 1.00 27.42 1495 LEU A N 1
ATOM 4832 C CA . LEU A 1 355 ? 91.599 2.086 14.133 1.00 28.50 1495 LEU A CA 1
ATOM 4833 C C . LEU A 1 355 ? 92.085 0.806 14.795 1.00 22.69 1495 LEU A C 1
ATOM 4834 O O . LEU A 1 355 ? 92.010 0.688 16.018 1.00 21.51 1495 LEU A O 1
ATOM 4850 N N . ALA A 1 356 ? 92.534 -0.168 14.002 1.00 20.30 1496 ALA A N 1
ATOM 4851 C CA . ALA A 1 356 ? 93.072 -1.405 14.572 1.00 27.46 1496 ALA A CA 1
ATOM 4852 C C . ALA A 1 356 ? 94.388 -1.171 15.309 1.00 22.44 1496 ALA A C 1
ATOM 4853 O O . ALA A 1 356 ? 94.624 -1.770 16.369 1.00 22.17 1496 ALA A O 1
ATOM 4860 N N . LEU A 1 357 ? 95.263 -0.323 14.742 1.00 26.51 1497 LEU A N 1
ATOM 4861 C CA . LEU A 1 357 ? 96.527 0.037 15.397 1.00 26.90 1497 LEU A CA 1
ATOM 4862 C C . LEU A 1 357 ? 96.302 0.905 16.620 1.00 27.13 1497 LEU A C 1
ATOM 4863 O O . LEU A 1 357 ? 97.004 0.749 17.621 1.00 24.29 1497 LEU A O 1
ATOM 4879 N N . GLU A 1 358 ? 95.397 1.884 16.538 1.00 27.65 1498 GLU A N 1
ATOM 4880 C CA . GLU A 1 358 ? 95.078 2.658 17.728 1.00 19.89 1498 GLU A CA 1
ATOM 4881 C C . GLU A 1 358 ? 94.591 1.749 18.846 1.00 24.30 1498 GLU A C 1
ATOM 4882 O O . GLU A 1 358 ? 95.033 1.857 19.989 1.00 26.59 1498 GLU A O 1
ATOM 4894 N N . ARG A 1 359 ? 93.681 0.833 18.543 1.00 24.87 1499 ARG A N 1
ATOM 4895 C CA . ARG A 1 359 ? 93.195 -0.006 19.625 1.00 21.83 1499 ARG A CA 1
ATOM 4896 C C . ARG A 1 359 ? 94.285 -0.970 20.108 1.00 22.48 1499 ARG A C 1
ATOM 4897 O O . ARG A 1 359 ? 94.369 -1.253 21.298 1.00 27.58 1499 ARG A O 1
ATOM 4918 N N . TYR A 1 360 ? 95.134 -1.462 19.213 1.00 21.29 1500 TYR A N 1
ATOM 4919 C CA . TYR A 1 360 ? 96.314 -2.259 19.606 1.00 20.41 1500 TYR A CA 1
ATOM 4920 C C . TYR A 1 360 ? 97.173 -1.547 20.670 1.00 32.25 1500 TYR A C 1
ATOM 4921 O O . TYR A 1 360 ? 97.595 -2.148 21.673 1.00 24.43 1500 TYR A O 1
ATOM 4939 N N . GLU A 1 361 ? 97.446 -0.254 20.465 1.00 25.28 1501 GLU A N 1
ATOM 4940 C CA . GLU A 1 361 ? 98.232 0.490 21.436 1.00 29.94 1501 GLU A CA 1
ATOM 4941 C C . GLU A 1 361 ? 97.421 0.851 22.676 1.00 26.64 1501 GLU A C 1
ATOM 4942 O O . GLU A 1 361 ? 97.978 0.930 23.771 1.00 28.77 1501 GLU A O 1
ATOM 4954 N N . TRP A 1 362 ? 96.119 1.088 22.536 1.00 22.33 1502 TRP A N 1
ATOM 4955 C CA . TRP A 1 362 ? 95.306 1.336 23.724 1.00 22.54 1502 TRP A CA 1
ATOM 4956 C C . TRP A 1 362 ? 95.187 0.087 24.589 1.00 27.02 1502 TRP A C 1
ATOM 4957 O O . TRP A 1 362 ? 95.213 0.184 25.817 1.00 26.01 1502 TRP A O 1
ATOM 4978 N N . ASN A 1 363 ? 95.027 -1.091 23.971 1.00 21.23 1503 ASN A N 1
ATOM 4979 C CA . ASN A 1 363 ? 95.069 -2.339 24.715 1.00 23.66 1503 ASN A CA 1
ATOM 4980 C C . ASN A 1 363 ? 96.325 -2.444 25.572 1.00 32.80 1503 ASN A C 1
ATOM 4981 O O . ASN A 1 363 ? 96.278 -2.928 26.709 1.00 25.02 1503 ASN A O 1
ATOM 4992 N N . GLU A 1 364 ? 97.459 -2.016 25.027 1.00 24.73 1504 GLU A N 1
ATOM 4993 C CA . GLU A 1 364 ? 98.734 -2.147 25.724 1.00 30.27 1504 GLU A CA 1
ATOM 4994 C C . GLU A 1 364 ? 98.785 -1.218 26.940 1.00 32.72 1504 GLU A C 1
ATOM 4995 O O . GLU A 1 364 ? 99.241 -1.614 28.020 1.00 29.20 1504 GLU A O 1
ATOM 5007 N N . VAL A 1 365 ? 98.265 0.000 26.788 1.00 26.55 1505 VAL A N 1
ATOM 5008 C CA . VAL A 1 365 ? 98.074 0.889 27.921 1.00 28.75 1505 VAL A CA 1
ATOM 5009 C C . VAL A 1 365 ? 97.244 0.207 28.987 1.00 29.87 1505 VAL A C 1
ATOM 5010 O O . VAL A 1 365 ? 97.645 0.151 30.154 1.00 31.74 1505 VAL A O 1
ATOM 5023 N N . LYS A 1 366 ? 96.081 -0.338 28.603 1.00 28.06 1506 LYS A N 1
ATOM 5024 C CA . LYS A 1 366 ? 95.137 -0.899 29.566 1.00 26.35 1506 LYS A CA 1
ATOM 5025 C C . LYS A 1 366 ? 95.452 -2.336 30.004 1.00 29.32 1506 LYS A C 1
ATOM 5026 O O . LYS A 1 366 ? 94.694 -2.884 30.798 1.00 32.69 1506 LYS A O 1
ATOM 5045 N N . ASN A 1 367 ? 96.545 -2.946 29.550 1.00 27.72 1507 ASN A N 1
ATOM 5046 C CA . ASN A 1 367 ? 96.898 -4.327 29.913 1.00 35.35 1507 ASN A CA 1
ATOM 5047 C C . ASN A 1 367 ? 95.791 -5.287 29.515 1.00 30.83 1507 ASN A C 1
ATOM 5048 O O . ASN A 1 367 ? 95.293 -6.075 30.320 1.00 35.82 1507 ASN A O 1
ATOM 5059 N N . VAL A 1 368 ? 95.421 -5.211 28.243 1.00 27.75 1508 VAL A N 1
ATOM 5060 C CA . VAL A 1 368 ? 94.424 -6.078 27.634 1.00 29.43 1508 VAL A CA 1
ATOM 5061 C C . VAL A 1 368 ? 95.052 -6.687 26.388 1.00 31.86 1508 VAL A C 1
ATOM 5062 O O . VAL A 1 368 ? 95.725 -5.997 25.611 1.00 27.73 1508 VAL A O 1
ATOM 5075 N N . LYS A 1 369 ? 94.871 -7.983 26.202 1.00 28.46 1509 LYS A N 1
ATOM 5076 C CA . LYS A 1 369 ? 95.467 -8.605 25.025 1.00 27.78 1509 LYS A CA 1
ATOM 5077 C C . LYS A 1 369 ? 94.753 -8.173 23.741 1.00 26.38 1509 LYS A C 1
ATOM 5078 O O . LYS A 1 369 ? 93.522 -8.166 23.673 1.00 29.26 1509 LYS A O 1
ATOM 5097 N N . SER A 1 370 ? 95.538 -7.748 22.740 1.00 28.10 1510 SER A N 1
ATOM 5098 C CA . SER A 1 370 ? 95.093 -7.648 21.358 1.00 26.53 1510 SER A CA 1
ATOM 5099 C C . SER A 1 370 ? 95.115 -9.044 20.747 1.00 20.98 1510 SER A C 1
ATOM 5100 O O . SER A 1 370 ? 96.197 -9.588 20.515 1.00 29.77 1510 SER A O 1
ATOM 5108 N N . ILE A 1 371 ? 93.952 -9.638 20.448 1.00 22.24 1511 ILE A N 1
ATOM 5109 C CA . ILE A 1 371 ? 93.996 -10.961 19.823 1.00 25.64 1511 ILE A CA 1
ATOM 5110 C C . ILE A 1 371 ? 94.299 -10.894 18.328 1.00 22.06 1511 ILE A C 1
ATOM 5111 O O . ILE A 1 371 ? 94.475 -11.944 17.701 1.00 28.38 1511 ILE A O 1
ATOM 5127 N N . VAL A 1 372 ? 94.451 -9.712 17.745 1.00 23.03 1512 VAL A N 1
ATOM 5128 C CA . VAL A 1 372 ? 94.983 -9.590 16.380 1.00 24.74 1512 VAL A CA 1
ATOM 5129 C C . VAL A 1 372 ? 96.420 -9.071 16.470 1.00 24.85 1512 VAL A C 1
ATOM 5130 O O . VAL A 1 372 ? 96.637 -7.951 16.961 1.00 29.13 1512 VAL A O 1
ATOM 5143 N N . PRO A 1 373 ? 97.458 -9.870 16.044 1.00 29.69 1513 PRO A N 1
ATOM 5144 C CA . PRO A 1 373 ? 98.855 -9.414 16.155 1.00 30.91 1513 PRO A CA 1
ATOM 5145 C C . PRO A 1 373 ? 99.233 -8.492 15.013 1.00 25.39 1513 PRO A C 1
ATOM 5146 O O . PRO A 1 373 ? 99.685 -8.948 13.958 1.00 23.27 1513 PRO A O 1
ATOM 5157 N N . MET A 1 374 ? 99.063 -7.199 15.230 1.00 24.82 1514 MET A N 1
ATOM 5158 C CA . MET A 1 374 ? 99.054 -6.249 14.124 1.00 28.25 1514 MET A CA 1
ATOM 5159 C C . MET A 1 374 ? 100.425 -6.076 13.486 1.00 24.47 1514 MET A C 1
ATOM 5160 O O . MET A 1 374 ? 100.495 -5.748 12.299 1.00 25.49 1514 MET A O 1
ATOM 5174 N N . ILE A 1 375 ? 101.525 -6.303 14.225 1.00 28.50 1515 ILE A N 1
ATOM 5175 C CA . ILE A 1 375 ? 102.855 -6.195 13.611 1.00 18.68 1515 ILE A CA 1
ATOM 5176 C C . ILE A 1 375 ? 103.062 -7.330 12.647 1.00 27.23 1515 ILE A C 1
ATOM 5177 O O . ILE A 1 375 ? 103.299 -7.117 11.451 1.00 29.40 1515 ILE A O 1
ATOM 5193 N N . HIS A 1 376 ? 102.928 -8.552 13.146 1.00 25.38 1516 HIS A N 1
ATOM 5194 C CA . HIS A 1 376 ? 102.934 -9.722 12.290 1.00 22.25 1516 HIS A CA 1
ATOM 5195 C C . HIS A 1 376 ? 102.026 -9.525 11.080 1.00 24.98 1516 HIS A C 1
ATOM 5196 O O . HIS A 1 376 ? 102.410 -9.808 9.939 1.00 30.18 1516 HIS A O 1
ATOM 5210 N N . VAL A 1 377 ? 100.803 -9.053 11.301 1.00 30.09 1517 VAL A N 1
ATOM 5211 C CA . VAL A 1 377 ? 99.879 -8.897 10.179 1.00 23.76 1517 VAL A CA 1
ATOM 5212 C C . VAL A 1 377 ? 100.416 -7.864 9.194 1.00 27.79 1517 VAL A C 1
ATOM 5213 O O . VAL A 1 377 ? 100.308 -8.020 7.969 1.00 28.04 1517 VAL A O 1
ATOM 5226 N N . SER A 1 378 ? 100.978 -6.778 9.716 1.00 23.61 1518 SER A N 1
ATOM 5227 C CA . SER A 1 378 ? 101.432 -5.687 8.861 1.00 30.16 1518 SER A CA 1
ATOM 5228 C C . SER A 1 378 ? 102.530 -6.139 7.905 1.00 28.07 1518 SER A C 1
ATOM 5229 O O . SER A 1 378 ? 102.451 -5.869 6.700 1.00 28.04 1518 SER A O 1
ATOM 5237 N N . TRP A 1 379 ? 103.549 -6.845 8.417 1.00 25.97 1519 TRP A N 1
ATOM 5238 C CA . TRP A 1 379 ? 104.607 -7.375 7.543 1.00 29.11 1519 TRP A CA 1
ATOM 5239 C C . TRP A 1 379 ? 104.049 -8.357 6.520 1.00 33.46 1519 TRP A C 1
ATOM 5240 O O . TRP A 1 379 ? 104.432 -8.312 5.343 1.00 31.55 1519 TRP A O 1
ATOM 5261 N N . ASN A 1 380 ? 103.150 -9.263 6.950 1.00 29.83 1520 ASN A N 1
ATOM 5262 C CA . ASN A 1 380 ? 102.561 -10.233 6.019 1.00 27.43 1520 ASN A CA 1
ATOM 5263 C C . ASN A 1 380 ? 101.808 -9.542 4.894 1.00 31.31 1520 ASN A C 1
ATOM 5264 O O . ASN A 1 380 ? 101.971 -9.901 3.723 1.00 31.51 1520 ASN A O 1
ATOM 5275 N N . VAL A 1 381 ? 101.001 -8.525 5.220 1.00 32.99 1521 VAL A N 1
ATOM 5276 C CA . VAL A 1 381 ? 100.276 -7.800 4.174 1.00 32.70 1521 VAL A CA 1
ATOM 5277 C C . VAL A 1 381 ? 101.249 -7.163 3.180 1.00 33.61 1521 VAL A C 1
ATOM 5278 O O . VAL A 1 381 ? 101.085 -7.290 1.966 1.00 34.54 1521 VAL A O 1
ATOM 5291 N N . ALA A 1 382 ? 102.251 -6.434 3.687 1.00 28.21 1522 ALA A N 1
ATOM 5292 C CA . ALA A 1 382 ? 103.274 -5.819 2.838 1.00 36.64 1522 ALA A CA 1
ATOM 5293 C C . ALA A 1 382 ? 103.960 -6.830 1.919 1.00 39.47 1522 ALA A C 1
ATOM 5294 O O . ALA A 1 382 ? 104.292 -6.516 0.771 1.00 38.76 1522 ALA A O 1
ATOM 5301 N N . ARG A 1 383 ? 104.165 -8.051 2.399 1.00 31.84 1523 ARG A N 1
ATOM 5302 C CA . ARG A 1 383 ? 104.835 -9.070 1.597 1.00 35.75 1523 ARG A CA 1
ATOM 5303 C C . ARG A 1 383 ? 103.977 -9.619 0.469 1.00 39.36 1523 ARG A C 1
ATOM 5304 O O . ARG A 1 383 ? 104.517 -10.073 -0.540 1.00 38.88 1523 ARG A O 1
ATOM 5325 N N . THR A 1 384 ? 102.666 -9.646 0.607 1.00 32.88 1524 THR A N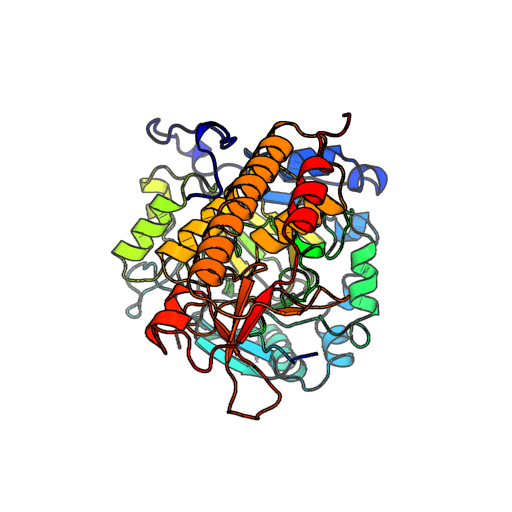 1
ATOM 5326 C CA . THR A 1 384 ? 101.900 -10.437 -0.328 1.00 31.16 1524 THR A CA 1
ATOM 5327 C C . THR A 1 384 ? 100.790 -9.685 -1.032 1.00 35.96 1524 THR A C 1
ATOM 5328 O O . THR A 1 384 ? 100.274 -10.214 -2.009 1.00 41.06 1524 THR A O 1
ATOM 5339 N N . VAL A 1 385 ? 100.432 -8.477 -0.604 1.00 34.96 1525 VAL A N 1
ATOM 5340 C CA . VAL A 1 385 ? 99.299 -7.724 -1.148 1.00 34.29 1525 VAL A CA 1
ATOM 5341 C C . VAL A 1 385 ? 99.784 -6.399 -1.724 1.00 42.11 1525 VAL A C 1
ATOM 5342 O O . VAL A 1 385 ? 100.528 -5.656 -1.066 1.00 38.18 1525 VAL A O 1
ATOM 5355 N N . LYS A 1 386 ? 99.330 -6.090 -2.935 1.00 33.38 1526 LYS A N 1
ATOM 5356 C CA . LYS A 1 386 ? 99.601 -4.803 -3.549 1.00 45.27 1526 LYS A CA 1
ATOM 5357 C C . LYS A 1 386 ? 98.666 -3.752 -2.965 1.00 40.92 1526 LYS A C 1
ATOM 5358 O O . LYS A 1 386 ? 97.450 -3.949 -2.932 1.00 41.61 1526 LYS A O 1
ATOM 5377 N N . ILE A 1 387 ? 99.236 -2.635 -2.516 1.00 33.52 1527 ILE A N 1
ATOM 5378 C CA . ILE A 1 387 ? 98.489 -1.571 -1.860 1.00 39.13 1527 ILE A CA 1
ATOM 5379 C C . ILE A 1 387 ? 98.546 -0.350 -2.765 1.00 38.27 1527 ILE A C 1
ATOM 5380 O O . ILE A 1 387 ? 99.625 0.200 -2.998 1.00 35.62 1527 ILE A O 1
ATOM 5396 N N . SER A 1 388 ? 97.383 0.106 -3.234 1.00 39.25 1528 SER A N 1
ATOM 5397 C CA . SER A 1 388 ? 97.315 1.243 -4.133 1.00 41.71 1528 SER A CA 1
ATOM 5398 C C . SER A 1 388 ? 96.717 2.484 -3.500 1.00 44.95 1528 SER A C 1
ATOM 5399 O O . SER A 1 388 ? 96.874 3.570 -4.070 1.00 43.08 1528 SER A O 1
ATOM 5407 N N . ASP A 1 389 ? 96.053 2.366 -2.348 1.00 41.40 1529 ASP A N 1
ATOM 5408 C CA . ASP A 1 389 ? 95.551 3.542 -1.653 1.00 40.73 1529 ASP A CA 1
ATOM 5409 C C . ASP A 1 389 ? 96.712 4.255 -0.977 1.00 36.07 1529 ASP A C 1
ATOM 5410 O O . ASP A 1 389 ? 97.398 3.646 -0.157 1.00 38.23 1529 ASP A O 1
ATOM 5419 N N . PRO A 1 390 ? 96.972 5.531 -1.288 1.00 47.15 1530 PRO A N 1
ATOM 5420 C CA . PRO A 1 390 ? 98.176 6.175 -0.739 1.00 41.26 1530 PRO A CA 1
ATOM 5421 C C . PRO A 1 390 ? 98.158 6.336 0.764 1.00 35.43 1530 PRO A C 1
ATOM 5422 O O . PRO A 1 390 ? 99.209 6.213 1.410 1.00 39.17 1530 PRO A O 1
ATOM 5433 N N . ASP A 1 391 ? 97.000 6.654 1.333 1.00 35.83 1531 ASP A N 1
ATOM 5434 C CA . ASP A 1 391 ? 96.872 6.754 2.784 1.00 34.49 1531 ASP A CA 1
ATOM 5435 C C . ASP A 1 391 ? 97.218 5.436 3.479 1.00 33.53 1531 ASP A C 1
ATOM 5436 O O . ASP A 1 391 ? 98.020 5.404 4.414 1.00 31.51 1531 ASP A O 1
ATOM 5445 N N . LEU A 1 392 ? 96.595 4.337 3.064 1.00 29.05 1532 LEU A N 1
ATOM 5446 C CA . LEU A 1 392 ? 96.881 3.069 3.725 1.00 31.68 1532 LEU A CA 1
ATOM 5447 C C . LEU A 1 392 ? 98.344 2.694 3.549 1.00 30.61 1532 LEU A C 1
ATOM 5448 O O . LEU A 1 392 ? 99.006 2.305 4.513 1.00 33.69 1532 LEU A O 1
ATOM 5464 N N . PHE A 1 393 ? 98.883 2.856 2.333 1.00 31.00 1533 PHE A N 1
ATOM 5465 C CA . PHE A 1 393 ? 100.311 2.618 2.109 1.00 33.30 1533 PHE A CA 1
ATOM 5466 C C . PHE A 1 393 ? 101.189 3.379 3.096 1.00 25.02 1533 PHE A C 1
ATOM 5467 O O . PHE A 1 393 ? 102.099 2.804 3.697 1.00 27.78 1533 PHE A O 1
ATOM 5484 N N . LYS A 1 394 ? 100.954 4.682 3.250 1.00 34.50 1534 LYS A N 1
ATOM 5485 C CA . LYS A 1 394 ? 101.758 5.495 4.158 1.00 33.24 1534 LYS A CA 1
ATOM 5486 C C . LYS A 1 394 ? 101.801 4.901 5.556 1.00 30.85 1534 LYS A C 1
ATOM 5487 O O . LYS A 1 394 ? 102.853 4.893 6.207 1.00 33.62 1534 LYS A O 1
ATOM 5506 N N . MET A 1 395 ? 100.633 4.492 6.068 1.00 30.21 1535 MET A N 1
ATOM 5507 C CA . MET A 1 395 ? 100.519 4.013 7.449 1.00 31.31 1535 MET A CA 1
ATOM 5508 C C . MET A 1 395 ? 101.237 2.676 7.634 1.00 30.79 1535 MET A C 1
ATOM 5509 O O . MET A 1 395 ? 101.964 2.482 8.610 1.00 31.17 1535 MET A O 1
ATOM 5523 N N . ILE A 1 396 ? 101.022 1.728 6.722 1.00 28.28 1536 ILE A N 1
ATOM 5524 C CA . ILE A 1 396 ? 101.700 0.433 6.833 1.00 31.47 1536 ILE A CA 1
ATOM 5525 C C . ILE A 1 396 ? 103.206 0.612 6.780 1.00 27.73 1536 ILE A C 1
ATOM 5526 O O . ILE A 1 396 ? 103.949 0.033 7.581 1.00 29.74 1536 ILE A O 1
ATOM 5542 N N . LYS A 1 397 ? 103.674 1.455 5.864 1.00 33.16 1537 LYS A N 1
ATOM 5543 C CA . LYS A 1 397 ? 105.103 1.673 5.694 1.00 33.06 1537 LYS A CA 1
ATOM 5544 C C . LYS A 1 397 ? 105.712 2.355 6.920 1.00 32.30 1537 LYS A C 1
ATOM 5545 O O . LYS A 1 397 ? 106.800 1.980 7.371 1.00 26.81 1537 LYS A O 1
ATOM 5564 N N . PHE A 1 398 ? 105.006 3.325 7.499 1.00 24.41 1538 PHE A N 1
ATOM 5565 C CA . PHE A 1 398 ? 105.434 3.905 8.769 1.00 25.56 1538 PHE A CA 1
ATOM 5566 C C . PHE A 1 398 ? 105.512 2.850 9.874 1.00 37.51 1538 PHE A C 1
ATOM 5567 O O . PHE A 1 398 ? 106.509 2.772 10.614 1.00 31.21 1538 PHE A O 1
ATOM 5584 N N . CYS A 1 399 ? 104.462 2.025 10.008 1.00 31.15 1539 CYS A N 1
ATOM 5585 C CA . CYS A 1 399 ? 104.490 0.942 10.987 1.00 27.10 1539 CYS A CA 1
ATOM 5586 C C . CYS A 1 399 ? 105.719 0.064 10.797 1.00 28.13 1539 CYS A C 1
ATOM 5587 O O . CYS A 1 399 ? 106.425 -0.247 11.764 1.00 29.37 1539 CYS A O 1
ATOM 5595 N N . LEU A 1 400 ? 105.974 -0.382 9.556 1.00 31.52 1540 LEU A N 1
ATOM 5596 C CA . LEU A 1 400 ? 107.073 -1.320 9.339 1.00 34.13 1540 LEU A CA 1
ATOM 5597 C C . LEU A 1 400 ? 108.418 -0.672 9.652 1.00 30.92 1540 LEU A C 1
ATOM 5598 O O . LEU A 1 400 ? 109.330 -1.345 10.124 1.00 25.23 1540 LEU A O 1
ATOM 5614 N N . LEU A 1 401 ? 108.550 0.630 9.417 1.00 33.67 1541 LEU A N 1
ATOM 5615 C CA . LEU A 1 401 ? 109.814 1.295 9.694 1.00 30.07 1541 LEU A CA 1
ATOM 5616 C C . LEU A 1 401 ? 110.068 1.413 11.191 1.00 35.26 1541 LEU A C 1
ATOM 5617 O O . LEU A 1 401 ? 111.209 1.234 11.635 1.00 32.91 1541 LEU A O 1
ATOM 5633 N N . GLN A 1 402 ? 109.019 1.674 11.992 1.00 32.22 1542 GLN A N 1
ATOM 5634 C CA . GLN A 1 402 ? 109.184 1.650 13.453 1.00 36.48 1542 GLN A CA 1
ATOM 5635 C C . GLN A 1 402 ? 109.548 0.265 13.946 1.00 37.92 1542 GLN A C 1
ATOM 5636 O O . GLN A 1 402 ? 110.378 0.123 14.851 1.00 37.09 1542 GLN A O 1
ATOM 5650 N N . SER A 1 403 ? 108.951 -0.774 13.349 1.00 34.45 1543 SER A N 1
ATOM 5651 C CA . SER A 1 403 ? 109.208 -2.140 13.797 1.00 37.88 1543 SER A CA 1
ATOM 5652 C C . SER A 1 403 ? 110.611 -2.587 13.418 1.00 38.88 1543 SER A C 1
ATOM 5653 O O . SER A 1 403 ? 111.294 -3.252 14.209 1.00 36.00 1543 SER A O 1
ATOM 5661 N N . MET A 1 404 ? 111.038 -2.273 12.198 1.00 37.95 1544 MET A N 1
ATOM 5662 C CA . MET A 1 404 ? 112.412 -2.559 11.784 1.00 38.73 1544 MET A CA 1
ATOM 5663 C C . MET A 1 404 ? 113.414 -1.853 12.704 1.00 43.15 1544 MET A C 1
ATOM 5664 O O . MET A 1 404 ? 114.398 -2.457 13.151 1.00 37.26 1544 MET A O 1
ATOM 5678 N N . LYS A 1 405 ? 113.128 -0.601 13.066 1.00 39.44 1545 LYS A N 1
ATOM 5679 C CA . LYS A 1 405 ? 113.955 0.121 14.030 1.00 45.08 1545 LYS A CA 1
ATOM 5680 C C . LYS A 1 405 ? 113.998 -0.590 15.382 1.00 42.70 1545 LYS A C 1
ATOM 5681 O O . LYS A 1 405 ? 115.076 -0.950 15.862 1.00 45.52 1545 LYS A O 1
ATOM 5700 N N A HIS A 1 406 ? 112.839 -0.790 16.018 0.46 38.22 1546 HIS A N 1
ATOM 5701 N N B HIS A 1 406 ? 112.833 -0.786 16.017 0.54 38.13 1546 HIS A N 1
ATOM 5702 C CA A HIS A 1 406 ? 112.814 -1.429 17.334 0.46 41.02 1546 HIS A CA 1
ATOM 5703 C CA B HIS A 1 406 ? 112.803 -1.419 17.335 0.54 40.99 1546 HIS A CA 1
ATOM 5704 C C A HIS A 1 406 ? 113.655 -2.703 17.336 0.46 42.39 1546 HIS A C 1
ATOM 5705 C C B HIS A 1 406 ? 113.649 -2.698 17.337 0.54 42.38 1546 HIS A C 1
ATOM 5706 O O A HIS A 1 406 ? 114.485 -2.921 18.227 0.46 42.24 1546 HIS A O 1
ATOM 5707 O O B HIS A 1 406 ? 114.480 -2.911 18.228 0.54 42.22 1546 HIS A O 1
ATOM 5734 N N . CYS A 1 407 ? 113.475 -3.542 16.318 1.00 38.38 1547 CYS A N 1
ATOM 5735 C CA . CYS A 1 407 ? 114.230 -4.785 16.236 1.00 40.98 1547 CYS A CA 1
ATOM 5736 C C . CYS A 1 407 ? 115.735 -4.523 16.203 1.00 49.81 1547 CYS A C 1
ATOM 5737 O O . CYS A 1 407 ? 116.508 -5.219 16.876 1.00 40.04 1547 CYS A O 1
ATOM 5745 N N . GLN A 1 408 ? 116.174 -3.542 15.400 1.00 47.52 1548 GLN A N 1
ATOM 5746 C CA . GLN A 1 408 ? 117.606 -3.292 15.231 1.00 47.40 1548 GLN A CA 1
ATOM 5747 C C . GLN A 1 408 ? 118.244 -2.885 16.550 1.00 43.72 1548 GLN A C 1
ATOM 5748 O O . GLN A 1 408 ? 119.268 -3.442 16.954 1.00 40.42 1548 GLN A O 1
ATOM 5762 N N . VAL A 1 409 ? 117.662 -1.892 17.217 1.00 43.28 1549 VAL A N 1
ATOM 5763 C CA . VAL A 1 409 ? 118.099 -1.490 18.554 1.00 42.97 1549 VAL A CA 1
ATOM 5764 C C . VAL A 1 409 ? 118.272 -2.690 19.473 1.00 46.24 1549 VAL A C 1
ATOM 5765 O O . VAL A 1 409 ? 119.274 -2.799 20.186 1.00 46.07 1549 VAL A O 1
ATOM 5778 N N . GLN A 1 410 ? 117.270 -3.565 19.550 1.00 35.96 1550 GLN A N 1
ATOM 5779 C CA . GLN A 1 410 ? 117.373 -4.556 20.604 1.00 49.56 1550 GLN A CA 1
ATOM 5780 C C . GLN A 1 410 ? 118.297 -5.691 20.175 1.00 47.65 1550 GLN A C 1
ATOM 5781 O O . GLN A 1 410 ? 119.038 -6.214 21.007 1.00 46.95 1550 GLN A O 1
ATOM 5795 N N . ARG A 1 411 ? 118.367 -6.007 18.882 1.00 41.72 1551 ARG A N 1
ATOM 5796 C CA . ARG A 1 411 ? 119.438 -6.879 18.421 1.00 45.32 1551 ARG A CA 1
ATOM 5797 C C . ARG A 1 411 ? 120.818 -6.296 18.765 1.00 53.69 1551 ARG A C 1
ATOM 5798 O O . ARG A 1 411 ? 121.713 -7.023 19.205 1.00 57.09 1551 ARG A O 1
ATOM 5819 N N . GLU A 1 412 ? 121.000 -4.982 18.605 1.00 50.81 1552 GLU A N 1
ATOM 5820 C CA . GLU A 1 412 ? 122.304 -4.368 18.860 1.00 54.21 1552 GLU A CA 1
ATOM 5821 C C . GLU A 1 412 ? 122.728 -4.578 20.300 1.00 48.19 1552 GLU A C 1
ATOM 5822 O O . GLU A 1 412 ? 123.860 -5.002 20.572 1.00 46.72 1552 GLU A O 1
ATOM 5834 N N . SER A 1 413 ? 121.814 -4.313 21.236 1.00 50.13 1553 SER A N 1
ATOM 5835 C CA . SER A 1 413 ? 122.123 -4.431 22.654 1.00 53.46 1553 SER A CA 1
ATOM 5836 C C . SER A 1 413 ? 122.446 -5.875 23.049 1.00 58.72 1553 SER A C 1
ATOM 5837 O O . SER A 1 413 ? 123.271 -6.104 23.941 1.00 49.80 1553 SER A O 1
ATOM 5845 N N . LEU A 1 414 ? 121.835 -6.863 22.385 1.00 53.02 1554 LEU A N 1
ATOM 5846 C CA . LEU A 1 414 ? 122.115 -8.257 22.720 1.00 68.44 1554 LEU A CA 1
ATOM 5847 C C . LEU A 1 414 ? 123.516 -8.681 22.264 1.00 63.35 1554 LEU A C 1
ATOM 5848 O O . LEU A 1 414 ? 124.219 -9.400 22.988 1.00 57.60 1554 LEU A O 1
ATOM 5864 N N . VAL A 1 415 ? 123.940 -8.259 21.070 1.00 62.75 1555 VAL A N 1
ATOM 5865 C CA . VAL A 1 415 ? 125.285 -8.591 20.615 1.00 70.56 1555 VAL A CA 1
ATOM 5866 C C . VAL A 1 415 ? 126.323 -7.865 21.467 1.00 58.88 1555 VAL A C 1
ATOM 5867 O O . VAL A 1 415 ? 127.363 -8.436 21.809 1.00 58.08 1555 VAL A O 1
ATOM 5880 N N . ARG A 1 416 ? 126.035 -6.618 21.864 1.00 56.68 1556 ARG A N 1
ATOM 5881 C CA . ARG A 1 416 ? 126.962 -5.873 22.715 1.00 60.53 1556 ARG A CA 1
ATOM 5882 C C . ARG A 1 416 ? 127.291 -6.649 23.983 1.00 57.28 1556 ARG A C 1
ATOM 5883 O O . ARG A 1 416 ? 128.426 -6.598 24.472 1.00 46.65 1556 ARG A O 1
ATOM 5904 N N . ALA A 1 417 ? 126.313 -7.369 24.528 1.00 49.01 1557 ALA A N 1
ATOM 5905 C CA . ALA A 1 417 ? 126.460 -8.119 25.767 1.00 37.88 1557 ALA A CA 1
ATOM 5906 C C . ALA A 1 417 ? 126.856 -9.579 25.552 1.00 45.33 1557 ALA A C 1
ATOM 5907 O O . ALA A 1 417 ? 126.912 -10.336 26.519 1.00 49.75 1557 ALA A O 1
ATOM 5914 N N . GLY A 1 418 ? 127.154 -9.987 24.325 1.00 42.76 1558 GLY A N 1
ATOM 5915 C CA . GLY A 1 418 ? 127.603 -11.334 24.064 1.00 48.60 1558 GLY A CA 1
ATOM 5916 C C . GLY A 1 418 ? 126.520 -12.384 24.084 1.00 53.77 1558 GLY A C 1
ATOM 5917 O O . GLY A 1 418 ? 126.848 -13.581 24.087 1.00 33.02 1558 GLY A O 1
ATOM 5921 N N . LYS A 1 419 ? 125.243 -11.974 24.071 1.00 55.96 1559 LYS A N 1
ATOM 5922 C CA . LYS A 1 419 ? 124.127 -12.909 24.135 1.00 42.40 1559 LYS A CA 1
ATOM 5923 C C . LYS A 1 419 ? 123.976 -13.635 22.811 1.00 41.74 1559 LYS A C 1
ATOM 5924 O O . LYS A 1 419 ? 123.777 -12.998 21.775 1.00 52.50 1559 LYS A O 1
ATOM 5943 N N . LYS A 1 420 ? 124.069 -14.967 22.840 1.00 41.82 1560 LYS A N 1
ATOM 5944 C CA . LYS A 1 420 ? 123.800 -15.761 21.646 1.00 38.59 1560 LYS A CA 1
ATOM 5945 C C . LYS A 1 420 ? 122.394 -15.461 21.114 1.00 48.12 1560 LYS A C 1
ATOM 5946 O O . LYS A 1 420 ? 121.419 -15.366 21.875 1.00 38.75 1560 LYS A O 1
ATOM 5965 N N . ILE A 1 421 ? 122.314 -15.259 19.805 1.00 43.72 1561 ILE A N 1
ATOM 5966 C CA . ILE A 1 421 ? 121.062 -15.168 19.068 1.00 35.59 1561 ILE A CA 1
ATOM 5967 C C . ILE A 1 421 ? 121.091 -16.263 18.013 1.00 45.61 1561 ILE A C 1
ATOM 5968 O O . ILE A 1 421 ? 122.044 -16.344 17.225 1.00 49.03 1561 ILE A O 1
ATOM 5984 N N . ALA A 1 422 ? 120.079 -17.128 18.023 1.00 40.75 1562 ALA A N 1
ATOM 5985 C CA . ALA A 1 422 ? 119.925 -18.155 17.004 1.00 42.18 1562 ALA A CA 1
ATOM 5986 C C . ALA A 1 422 ? 118.729 -17.859 16.104 1.00 48.69 1562 ALA A C 1
ATOM 5987 O O . ALA A 1 422 ? 117.758 -17.212 16.501 1.00 45.31 1562 ALA A O 1
ATOM 5994 N N . TYR A 1 423 ? 118.799 -18.370 14.889 1.00 50.90 1563 TYR A N 1
ATOM 5995 C CA . TYR A 1 423 ? 117.780 -18.126 13.887 1.00 37.72 1563 TYR A CA 1
ATOM 5996 C C . TYR A 1 423 ? 116.791 -19.281 13.898 1.00 50.03 1563 TYR A C 1
ATOM 5997 O O . TYR A 1 423 ? 117.173 -20.439 13.686 1.00 37.87 1563 TYR A O 1
ATOM 6015 N N . GLN A 1 424 ? 115.524 -18.978 14.149 1.00 34.48 1564 GLN A N 1
ATOM 6016 C CA . GLN A 1 424 ? 114.492 -19.980 13.956 1.00 40.99 1564 GLN A CA 1
ATOM 6017 C C . GLN A 1 424 ? 113.472 -19.375 13.002 1.00 41.98 1564 GLN A C 1
ATOM 6018 O O . GLN A 1 424 ? 112.498 -18.747 13.422 1.00 38.81 1564 GLN A O 1
ATOM 6032 N N . GLY A 1 425 ? 113.693 -19.601 11.721 1.00 43.39 1565 GLY A N 1
ATOM 6033 C CA . GLY A 1 425 ? 112.927 -18.932 10.701 1.00 45.98 1565 GLY A CA 1
ATOM 6034 C C . GLY A 1 425 ? 111.476 -19.341 10.719 1.00 44.09 1565 GLY A C 1
ATOM 6035 O O . GLY A 1 425 ? 111.059 -20.297 11.382 1.00 45.81 1565 GLY A O 1
ATOM 6039 N N . ARG A 1 426 ? 110.683 -18.569 9.980 1.00 43.20 1566 ARG A N 1
ATOM 6040 C CA . ARG A 1 426 ? 109.258 -18.834 9.903 1.00 36.41 1566 ARG A CA 1
ATOM 6041 C C . ARG A 1 426 ? 109.038 -20.047 9.019 1.00 48.04 1566 ARG A C 1
ATOM 6042 O O . ARG A 1 426 ? 109.789 -20.284 8.069 1.00 52.83 1566 ARG A O 1
ATOM 6063 N N . VAL A 1 427 ? 108.035 -20.841 9.372 1.00 41.57 1567 VAL A N 1
ATOM 6064 C CA . VAL A 1 427 ? 107.673 -22.040 8.632 1.00 54.42 1567 VAL A CA 1
ATOM 6065 C C . VAL A 1 427 ? 106.168 -22.007 8.430 1.00 57.82 1567 VAL A C 1
ATOM 6066 O O . VAL A 1 427 ? 105.425 -21.482 9.265 1.00 56.21 1567 VAL A O 1
ATOM 6079 N N . LYS A 1 428 ? 105.716 -22.556 7.310 1.00 58.84 1568 LYS A N 1
ATOM 6080 C CA . LYS A 1 428 ? 104.313 -22.423 6.969 1.00 65.16 1568 LYS A CA 1
ATOM 6081 C C . LYS A 1 428 ? 103.458 -22.837 8.160 1.00 58.93 1568 LYS A C 1
ATOM 6082 O O . LYS A 1 428 ? 103.808 -23.755 8.902 1.00 63.05 1568 LYS A O 1
ATOM 6101 N N . ASP A 1 429 ? 102.368 -22.107 8.379 1.00 61.83 1569 ASP A N 1
ATOM 6102 C CA . ASP A 1 429 ? 101.363 -22.411 9.395 1.00 60.33 1569 ASP A CA 1
ATOM 6103 C C . ASP A 1 429 ? 101.823 -22.100 10.821 1.00 57.84 1569 ASP A C 1
ATOM 6104 O O . ASP A 1 429 ? 101.096 -22.410 11.776 1.00 50.09 1569 ASP A O 1
ATOM 6113 N N . GLU A 1 430 ? 102.988 -21.478 10.999 1.00 49.10 1570 GLU A N 1
ATOM 6114 C CA . GLU A 1 430 ? 103.432 -21.095 12.332 1.00 41.95 1570 GLU A CA 1
ATOM 6115 C C . GLU A 1 430 ? 102.608 -19.918 12.857 1.00 42.84 1570 GLU A C 1
ATOM 6116 O O . GLU A 1 430 ? 102.365 -18.960 12.121 1.00 44.41 1570 GLU A O 1
ATOM 6128 N N . PRO A 1 431 ? 102.191 -19.945 14.122 1.00 39.65 1571 PRO A N 1
ATOM 6129 C CA . PRO A 1 431 ? 101.464 -18.801 14.690 1.00 40.25 1571 PRO A CA 1
ATOM 6130 C C . PRO A 1 431 ? 102.370 -17.607 14.947 1.00 35.46 1571 PRO A C 1
ATOM 6131 O O . PRO A 1 431 ? 103.589 -17.676 14.839 1.00 38.89 1571 PRO A O 1
ATOM 6142 N N . ALA A 1 432 ? 101.730 -16.490 15.283 1.00 34.90 1572 ALA A N 1
ATOM 6143 C CA . ALA A 1 432 ? 102.380 -15.305 15.845 1.00 42.22 1572 ALA A CA 1
ATOM 6144 C C . ALA A 1 432 ? 102.447 -15.412 17.362 1.00 36.04 1572 ALA A C 1
ATOM 6145 O O . ALA A 1 432 ? 101.536 -15.957 17.998 1.00 32.46 1572 ALA A O 1
ATOM 6152 N N . TYR A 1 433 ? 103.491 -14.821 17.948 1.00 32.36 1573 TYR A N 1
ATOM 6153 C CA . TYR A 1 433 ? 103.809 -15.049 19.351 1.00 34.62 1573 TYR A CA 1
ATOM 6154 C C . TYR A 1 433 ? 103.493 -13.849 20.232 1.00 32.12 1573 TYR A C 1
ATOM 6155 O O . TYR A 1 433 ? 103.526 -12.699 19.793 1.00 28.15 1573 TYR A O 1
ATOM 6173 N N . TYR A 1 434 ? 103.188 -14.150 21.493 1.00 26.15 1574 TYR A N 1
ATOM 6174 C CA . TYR A 1 434 ? 102.821 -13.171 22.507 1.00 26.40 1574 TYR A CA 1
ATOM 6175 C C . TYR A 1 434 ? 103.571 -13.523 23.788 1.00 24.33 1574 TYR A C 1
ATOM 6176 O O . TYR A 1 434 ? 103.887 -14.684 24.022 1.00 33.45 1574 TYR A O 1
ATOM 6194 N N . CYS A 1 435 ? 103.804 -12.524 24.644 1.00 23.43 1575 CYS A N 1
ATOM 6195 C CA . CYS A 1 435 ? 104.506 -12.751 25.899 1.00 31.39 1575 CYS A CA 1
ATOM 6196 C C . CYS A 1 435 ? 103.596 -13.473 26.884 1.00 28.85 1575 CYS A C 1
ATOM 6197 O O . CYS A 1 435 ? 102.465 -13.061 27.094 1.00 24.61 1575 CYS A O 1
ATOM 6204 N N . ASN A 1 436 ? 104.119 -14.526 27.514 1.00 26.83 1576 ASN A N 1
ATOM 6205 C CA . ASN A 1 436 ? 103.355 -15.292 28.478 1.00 29.90 1576 ASN A CA 1
ATOM 6206 C C . ASN A 1 436 ? 102.914 -14.452 29.673 1.00 38.17 1576 ASN A C 1
ATOM 6207 O O . ASN A 1 436 ? 101.834 -14.680 30.225 1.00 30.89 1576 ASN A O 1
ATOM 6218 N N . GLU A 1 437 ? 103.714 -13.465 30.070 1.00 36.68 1577 GLU A N 1
ATOM 6219 C CA . GLU A 1 437 ? 103.456 -12.712 31.289 1.00 30.77 1577 GLU A CA 1
ATOM 6220 C C . GLU A 1 437 ? 102.523 -11.530 31.068 1.00 44.93 1577 GLU A C 1
ATOM 6221 O O . GLU A 1 437 ? 101.537 -11.386 31.799 1.00 34.12 1577 GLU A O 1
ATOM 6233 N N . CYS A 1 438 ? 102.822 -10.655 30.098 1.00 33.95 1578 CYS A N 1
ATOM 6234 C CA . CYS A 1 438 ? 102.035 -9.438 29.930 1.00 35.46 1578 CYS A CA 1
ATOM 6235 C C . CYS A 1 438 ? 101.142 -9.447 28.690 1.00 30.89 1578 CYS A C 1
ATOM 6236 O O . CYS A 1 438 ? 100.438 -8.472 28.468 1.00 26.91 1578 CYS A O 1
ATOM 6243 N N . ASP A 1 439 ? 101.166 -10.505 27.869 1.00 31.17 1579 ASP A N 1
ATOM 6244 C CA . ASP A 1 439 ? 100.298 -10.701 26.702 1.00 27.12 1579 ASP A CA 1
ATOM 6245 C C . ASP A 1 439 ? 100.506 -9.708 25.560 1.00 30.89 1579 ASP A C 1
ATOM 6246 O O . ASP A 1 439 ? 99.686 -9.685 24.617 1.00 27.26 1579 ASP A O 1
ATOM 6255 N N . VAL A 1 440 ? 101.579 -8.910 25.582 1.00 26.02 1580 VAL A N 1
ATOM 6256 C CA . VAL A 1 440 ? 101.933 -8.106 24.417 1.00 20.83 1580 VAL A CA 1
ATOM 6257 C C . VAL A 1 440 ? 102.437 -8.996 23.287 1.00 26.00 1580 VAL A C 1
ATOM 6258 O O . VAL A 1 440 ? 103.040 -10.062 23.496 1.00 22.37 1580 VAL A O 1
ATOM 6271 N N . GLU A 1 441 ? 102.185 -8.554 22.065 1.00 21.12 1581 GLU A N 1
ATOM 6272 C CA . GLU A 1 441 ? 102.722 -9.250 20.912 1.00 21.28 1581 GLU A CA 1
ATOM 6273 C C . GLU A 1 441 ? 104.248 -9.172 20.953 1.00 29.45 1581 GLU A C 1
ATOM 6274 O O . GLU A 1 441 ? 104.799 -8.099 21.188 1.00 26.69 1581 GLU A O 1
ATOM 6286 N N . VAL A 1 442 ? 104.927 -10.286 20.653 1.00 30.58 1582 VAL A N 1
ATOM 6287 C CA . VAL A 1 442 ? 106.386 -10.335 20.559 1.00 27.61 1582 VAL A CA 1
ATOM 6288 C C . VAL A 1 442 ? 106.753 -10.733 19.134 1.00 29.83 1582 VAL A C 1
ATOM 6289 O O . VAL A 1 442 ? 106.634 -11.906 18.772 1.00 27.99 1582 VAL A O 1
ATOM 6302 N N . PHE A 1 443 ? 107.230 -9.769 18.336 1.00 24.55 1583 PHE A N 1
ATOM 6303 C CA . PHE A 1 443 ? 107.489 -9.954 16.910 1.00 31.33 1583 PHE A CA 1
ATOM 6304 C C . PHE A 1 443 ? 108.977 -10.175 16.663 1.00 26.59 1583 PHE A C 1
ATOM 6305 O O . PHE A 1 443 ? 109.792 -9.358 17.091 1.00 33.41 1583 PHE A O 1
ATOM 6322 N N . ASN A 1 444 ? 109.322 -11.277 15.967 1.00 28.43 1584 ASN A N 1
ATOM 6323 C CA . ASN A 1 444 ? 110.677 -11.526 15.425 1.00 29.86 1584 ASN A CA 1
ATOM 6324 C C . ASN A 1 444 ? 111.712 -11.986 16.450 1.00 27.94 1584 ASN A C 1
ATOM 6325 O O . ASN A 1 444 ? 112.141 -13.140 16.408 1.00 32.40 1584 ASN A O 1
ATOM 6336 N N . ILE A 1 445 ? 112.113 -11.090 17.351 1.00 25.62 1585 ILE A N 1
ATOM 6337 C CA . ILE A 1 445 ? 113.079 -11.368 18.415 1.00 30.60 1585 ILE A CA 1
ATOM 6338 C C . ILE A 1 445 ? 112.309 -11.919 19.610 1.00 27.56 1585 ILE A C 1
ATOM 6339 O O . ILE A 1 445 ? 111.589 -11.175 20.280 1.00 25.31 1585 ILE A O 1
ATOM 6355 N N . LEU A 1 446 ? 112.518 -13.194 19.908 1.00 28.66 1586 LEU A N 1
ATOM 6356 C CA . LEU A 1 446 ? 111.785 -13.924 20.937 1.00 36.64 1586 LEU A CA 1
ATOM 6357 C C . LEU A 1 446 ? 112.709 -14.297 22.099 1.00 37.79 1586 LEU A C 1
ATOM 6358 O O . LEU A 1 446 ? 113.860 -14.686 21.891 1.00 31.61 1586 LEU A O 1
ATOM 6374 N N . PHE A 1 447 ? 112.204 -14.170 23.320 1.00 31.84 1587 PHE A N 1
ATOM 6375 C CA . PHE A 1 447 ? 112.937 -14.506 24.544 1.00 35.87 1587 PHE A CA 1
ATOM 6376 C C . PHE A 1 447 ? 112.212 -15.690 25.161 1.00 37.18 1587 PHE A C 1
ATOM 6377 O O . PHE A 1 447 ? 111.144 -15.514 25.754 1.00 32.67 1587 PHE A O 1
ATOM 6394 N N . VAL A 1 448 ? 112.761 -16.899 24.975 1.00 27.20 1588 VAL A N 1
ATOM 6395 C CA . VAL A 1 448 ? 112.072 -18.134 25.299 1.00 39.02 1588 VAL A CA 1
ATOM 6396 C C . VAL A 1 448 ? 112.760 -18.846 26.463 1.00 43.22 1588 VAL A C 1
ATOM 6397 O O . VAL A 1 448 ? 113.966 -18.697 26.678 1.00 42.08 1588 VAL A O 1
ATOM 6410 N N . THR A 1 449 ? 111.973 -19.620 27.225 1.00 42.77 1589 THR A N 1
ATOM 6411 C CA . THR A 1 449 ? 112.445 -20.336 28.416 1.00 39.10 1589 THR A CA 1
ATOM 6412 C C . THR A 1 449 ? 111.828 -21.731 28.480 1.00 38.88 1589 THR A C 1
ATOM 6413 O O . THR A 1 449 ? 110.765 -21.990 27.913 1.00 39.56 1589 THR A O 1
ATOM 6424 N N . SER A 1 450 ? 112.492 -22.631 29.201 1.00 35.64 1590 SER A N 1
ATOM 6425 C CA . SER A 1 450 ? 112.094 -24.029 29.261 1.00 51.71 1590 SER A CA 1
ATOM 6426 C C . SER A 1 450 ? 112.063 -24.533 30.705 1.00 67.10 1590 SER A C 1
ATOM 6427 O O . SER A 1 450 ? 112.438 -23.824 31.641 1.00 60.55 1590 SER A O 1
ATOM 6435 N N . GLU A 1 451 ? 111.567 -25.774 30.859 1.00 81.30 1591 GLU A N 1
ATOM 6436 C CA . GLU A 1 451 ? 111.504 -26.554 32.126 1.00 70.52 1591 GLU A CA 1
ATOM 6437 C C . GLU A 1 451 ? 111.358 -25.708 33.398 1.00 57.98 1591 GLU A C 1
ATOM 6438 O O . GLU A 1 451 ? 110.246 -25.282 33.754 1.00 55.54 1591 GLU A O 1
ATOM 6450 N N . GLY A 1 453 ? 108.168 -26.648 32.409 1.00 53.96 1593 GLY A N 1
ATOM 6451 C CA . GLY A 1 453 ? 107.326 -27.822 32.223 1.00 56.66 1593 GLY A CA 1
ATOM 6452 C C . GLY A 1 453 ? 108.086 -29.052 31.747 1.00 61.04 1593 GLY A C 1
ATOM 6453 O O . GLY A 1 453 ? 108.681 -29.775 32.558 1.00 67.43 1593 GLY A O 1
ATOM 6456 N N . SER A 1 454 ? 108.024 -29.312 30.440 1.00 48.09 1594 SER A N 1
ATOM 6457 C CA . SER A 1 454 ? 108.963 -30.208 29.774 1.00 56.10 1594 SER A CA 1
ATOM 6458 C C . SER A 1 454 ? 110.202 -29.418 29.313 1.00 77.31 1594 SER A C 1
ATOM 6459 O O . SER A 1 454 ? 110.189 -28.179 29.262 1.00 75.33 1594 SER A O 1
ATOM 6467 N N . ARG A 1 455 ? 111.283 -30.159 28.988 1.00 83.43 1595 ARG A N 1
ATOM 6468 C CA . ARG A 1 455 ? 112.575 -29.635 28.514 1.00 71.04 1595 ARG A CA 1
ATOM 6469 C C . ARG A 1 455 ? 112.604 -29.359 27.007 1.00 71.61 1595 ARG A C 1
ATOM 6470 O O . ARG A 1 455 ? 113.621 -28.886 26.488 1.00 59.50 1595 ARG A O 1
ATOM 6491 N N . ASN A 1 456 ? 111.504 -29.643 26.307 1.00 74.92 1596 ASN A N 1
ATOM 6492 C CA . ASN A 1 456 ? 111.418 -29.604 24.861 1.00 61.46 1596 ASN A CA 1
ATOM 6493 C C . ASN A 1 456 ? 110.412 -28.559 24.363 1.00 58.63 1596 ASN A C 1
ATOM 6494 O O . ASN A 1 456 ? 110.445 -28.196 23.178 1.00 46.42 1596 ASN A O 1
ATOM 6505 N N . THR A 1 457 ? 109.557 -28.041 25.249 1.00 50.09 1597 THR A N 1
ATOM 6506 C CA . THR A 1 457 ? 108.625 -26.955 24.977 1.00 49.49 1597 THR A CA 1
ATOM 6507 C C . THR A 1 457 ? 109.112 -25.660 25.631 1.00 31.74 1597 THR A C 1
ATOM 6508 O O . THR A 1 457 ? 109.686 -25.676 26.719 1.00 34.56 1597 THR A O 1
ATOM 6519 N N . TYR A 1 458 ? 108.855 -24.528 24.978 1.00 39.80 1598 TYR A N 1
ATOM 6520 C CA . TYR A 1 458 ? 109.360 -23.244 25.452 1.00 32.65 1598 TYR A CA 1
ATOM 6521 C C . TYR A 1 458 ? 108.236 -22.222 25.526 1.00 35.52 1598 TYR A C 1
ATOM 6522 O O . TYR A 1 458 ? 107.337 -22.212 24.684 1.00 33.44 1598 TYR A O 1
ATOM 6540 N N . LEU A 1 459 ? 108.295 -21.354 26.525 1.00 35.63 1599 LEU A N 1
ATOM 6541 C CA . LEU A 1 459 ? 107.385 -20.224 26.622 1.00 33.98 1599 LEU A CA 1
ATOM 6542 C C . LEU A 1 459 ? 108.080 -18.990 26.073 1.00 35.74 1599 LEU A C 1
ATOM 6543 O O . LEU A 1 459 ? 109.299 -18.861 26.160 1.00 37.35 1599 LEU A O 1
ATOM 6559 N N . VAL A 1 460 ? 107.293 -18.076 25.550 1.00 32.67 1600 VAL A N 1
ATOM 6560 C CA . VAL A 1 460 ? 107.789 -16.875 24.896 1.00 30.29 1600 VAL A CA 1
ATOM 6561 C C . VAL A 1 460 ? 107.558 -15.707 25.826 1.00 29.69 1600 VAL A C 1
ATOM 6562 O O . VAL A 1 460 ? 106.526 -15.638 26.508 1.00 32.66 1600 VAL A O 1
ATOM 6575 N N . HIS A 1 461 ? 108.520 -14.790 25.869 1.00 32.68 1601 HIS A N 1
ATOM 6576 C CA . HIS A 1 461 ? 108.379 -13.571 26.633 1.00 29.35 1601 HIS A CA 1
ATOM 6577 C C . HIS A 1 461 ? 108.844 -12.402 25.799 1.00 33.19 1601 HIS A C 1
ATOM 6578 O O . HIS A 1 461 ? 109.630 -12.544 24.848 1.00 30.88 1601 HIS A O 1
ATOM 6592 N N . CYS A 1 462 ? 108.358 -11.238 26.193 1.00 22.93 1602 CYS A N 1
ATOM 6593 C CA . CYS A 1 462 ? 108.962 -10.029 25.688 1.00 37.87 1602 CYS A CA 1
ATOM 6594 C C . CYS A 1 462 ? 110.274 -9.791 26.435 1.00 46.75 1602 CYS A C 1
ATOM 6595 O O . CYS A 1 462 ? 110.613 -10.503 27.388 1.00 35.63 1602 CYS A O 1
ATOM 6602 N N . GLU A 1 463 ? 111.025 -8.784 25.981 1.00 48.37 1603 GLU A N 1
ATOM 6603 C CA . GLU A 1 463 ? 112.318 -8.480 26.592 1.00 52.83 1603 GLU A CA 1
ATOM 6604 C C . GLU A 1 463 ? 112.149 -8.041 28.039 1.00 45.38 1603 GLU A C 1
ATOM 6605 O O . GLU A 1 463 ? 112.846 -8.533 28.934 1.00 41.24 1603 GLU A O 1
ATOM 6617 N N . GLY A 1 464 ? 111.241 -7.091 28.277 1.00 44.52 1604 GLY A N 1
ATOM 6618 C CA . GLY A 1 464 ? 111.027 -6.583 29.626 1.00 45.48 1604 GLY A CA 1
ATOM 6619 C C . GLY A 1 464 ? 110.718 -7.680 30.623 1.00 55.16 1604 GLY A C 1
ATOM 6620 O O . GLY A 1 464 ? 111.288 -7.732 31.714 1.00 56.90 1604 GLY A O 1
ATOM 6624 N N . CYS A 1 465 ? 109.811 -8.578 30.264 1.00 48.65 1605 CYS A N 1
ATOM 6625 C CA . CYS A 1 465 ? 109.424 -9.612 31.209 1.00 52.48 1605 CYS A CA 1
ATOM 6626 C C . CYS A 1 465 ? 110.525 -10.654 31.360 1.00 47.80 1605 CYS A C 1
ATOM 6627 O O . CYS A 1 465 ? 110.728 -11.181 32.454 1.00 52.88 1605 CYS A O 1
ATOM 6634 N N . ALA A 1 466 ? 111.253 -10.958 30.285 1.00 54.82 1606 ALA A N 1
ATOM 6635 C CA . ALA A 1 466 ? 112.372 -11.889 30.400 1.00 58.28 1606 ALA A CA 1
ATOM 6636 C C . ALA A 1 466 ? 113.469 -11.335 31.299 1.00 64.99 1606 ALA A C 1
ATOM 6637 O O . ALA A 1 466 ? 114.129 -12.103 32.009 1.00 53.57 1606 ALA A O 1
ATOM 6644 N N . ARG A 1 467 ? 113.691 -10.015 31.275 1.00 53.93 1607 ARG A N 1
ATOM 6645 C CA . ARG A 1 467 ? 114.743 -9.433 32.101 1.00 65.78 1607 ARG A CA 1
ATOM 6646 C C . ARG A 1 467 ? 114.327 -9.321 33.559 1.00 65.42 1607 ARG A C 1
ATOM 6647 O O . ARG A 1 467 ? 115.178 -9.406 34.448 1.00 72.42 1607 ARG A O 1
ATOM 6668 N N . ARG A 1 468 ? 113.037 -9.135 33.829 1.00 55.09 1608 ARG A N 1
ATOM 6669 C CA . ARG A 1 468 ? 112.547 -9.216 35.199 1.00 57.62 1608 ARG A CA 1
ATOM 6670 C C . ARG A 1 468 ? 112.773 -10.601 35.809 1.00 61.83 1608 ARG A C 1
ATOM 6671 O O . ARG A 1 468 ? 113.011 -10.710 37.016 1.00 65.89 1608 ARG A O 1
ATOM 6692 N N . ARG A 1 469 ? 112.709 -11.669 35.000 1.00 60.33 1609 ARG A N 1
ATOM 6693 C CA . ARG A 1 469 ? 112.873 -13.035 35.497 1.00 59.02 1609 ARG A CA 1
ATOM 6694 C C . ARG A 1 469 ? 114.333 -13.473 35.599 1.00 61.55 1609 ARG A C 1
ATOM 6695 O O . ARG A 1 469 ? 114.621 -14.412 36.342 1.00 72.97 1609 ARG A O 1
ATOM 6716 N N . SER A 1 470 ? 115.249 -12.833 34.865 1.00 74.12 1610 SER A N 1
ATOM 6717 C CA . SER A 1 470 ? 116.685 -13.126 34.921 1.00 66.73 1610 SER A CA 1
ATOM 6718 C C . SER A 1 470 ? 117.448 -11.994 34.235 1.00 64.66 1610 SER A C 1
ATOM 6719 O O . SER A 1 470 ? 117.745 -12.082 33.037 1.00 68.90 1610 SER A O 1
ATOM 6727 N N . ALA A 1 471 ? 117.774 -10.930 34.986 1.00 66.15 1611 ALA A N 1
ATOM 6728 C CA . ALA A 1 471 ? 118.208 -9.664 34.387 1.00 63.95 1611 ALA A CA 1
ATOM 6729 C C . ALA A 1 471 ? 119.464 -9.797 33.523 1.00 63.53 1611 ALA A C 1
ATOM 6730 O O . ALA A 1 471 ? 119.762 -8.880 32.746 1.00 62.70 1611 ALA A O 1
ATOM 6737 N N . GLY A 1 472 ? 120.206 -10.905 33.640 1.00 60.12 1612 GLY A N 1
ATOM 6738 C CA . GLY A 1 472 ? 121.280 -11.238 32.720 1.00 53.69 1612 GLY A CA 1
ATOM 6739 C C . GLY A 1 472 ? 120.870 -12.161 31.596 1.00 54.71 1612 GLY A C 1
ATOM 6740 O O . GLY A 1 472 ? 121.684 -12.496 3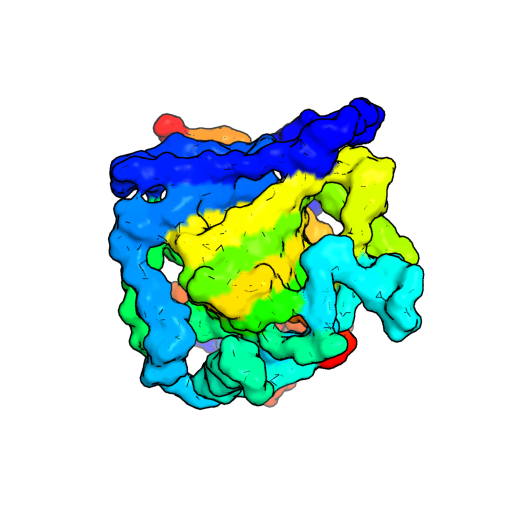0.720 1.00 43.69 1612 GLY A O 1
ATOM 6744 N N . LEU A 1 473 ? 119.600 -12.571 31.609 1.00 53.70 1613 LEU A N 1
ATOM 6745 C CA . LEU A 1 473 ? 118.992 -13.444 30.616 1.00 48.04 1613 LEU A CA 1
ATOM 6746 C C . LEU A 1 473 ? 119.544 -14.846 30.689 1.00 47.91 1613 LEU A C 1
ATOM 6747 O O . LEU A 1 473 ? 119.435 -15.610 29.726 1.00 48.09 1613 LEU A O 1
ATOM 6763 N N . GLN A 1 474 ? 120.123 -15.195 31.831 1.00 58.63 1614 GLN A N 1
ATOM 6764 C CA . GLN A 1 474 ? 120.595 -16.550 32.039 1.00 66.34 1614 GLN A CA 1
ATOM 6765 C C . GLN A 1 474 ? 119.410 -17.504 31.976 1.00 55.05 1614 GLN A C 1
ATOM 6766 O O . GLN A 1 474 ? 118.333 -17.209 32.501 1.00 47.31 1614 GLN A O 1
ATOM 6780 N N . GLY A 1 475 ? 119.596 -18.635 31.293 1.00 53.65 1615 GLY A N 1
ATOM 6781 C CA . GLY A 1 475 ? 118.509 -19.557 31.045 1.00 75.10 1615 GLY A CA 1
ATOM 6782 C C . GLY A 1 475 ? 117.455 -19.086 30.057 1.00 66.18 1615 GLY A C 1
ATOM 6783 O O . GLY A 1 475 ? 116.488 -19.822 29.825 1.00 54.35 1615 GLY A O 1
ATOM 6787 N N . VAL A 1 476 ? 117.604 -17.892 29.476 1.00 48.48 1616 VAL A N 1
ATOM 6788 C CA . VAL A 1 476 ? 116.760 -17.408 28.387 1.00 41.11 1616 VAL A CA 1
ATOM 6789 C C . VAL A 1 476 ? 117.472 -17.673 27.064 1.00 42.02 1616 VAL A C 1
ATOM 6790 O O . VAL A 1 476 ? 118.583 -17.186 26.841 1.00 47.64 1616 VAL A O 1
ATOM 6803 N N . VAL A 1 477 ? 116.849 -18.440 26.183 1.00 35.56 1617 VAL A N 1
ATOM 6804 C CA . VAL A 1 477 ? 117.340 -18.600 24.817 1.00 39.40 1617 VAL A CA 1
ATOM 6805 C C . VAL A 1 477 ? 116.709 -17.503 23.972 1.00 45.66 1617 VAL A C 1
ATOM 6806 O O . VAL A 1 477 ? 115.500 -17.228 24.069 1.00 42.63 1617 VAL A O 1
A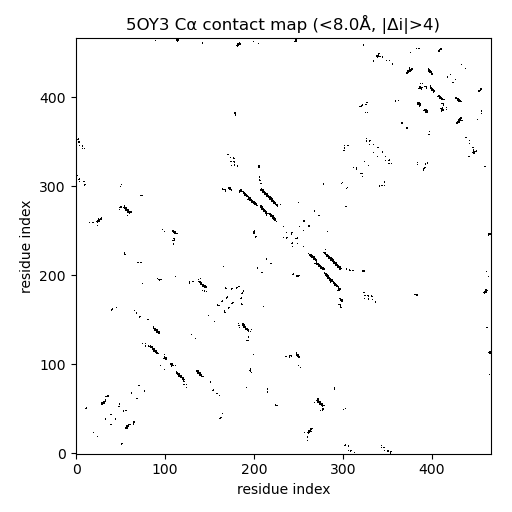TOM 6819 N N . VAL A 1 478 ? 117.521 -16.844 23.161 1.00 40.51 1618 VAL A N 1
ATOM 6820 C CA . VAL A 1 478 ? 117.047 -15.748 22.319 1.00 46.37 1618 VAL A CA 1
ATOM 6821 C C . VAL A 1 478 ? 117.044 -16.215 20.874 1.00 49.30 1618 VAL A C 1
ATOM 6822 O O . VAL A 1 478 ? 118.075 -16.680 20.363 1.00 36.21 1618 VAL A O 1
ATOM 6835 N N . LEU A 1 479 ? 115.880 -16.095 20.229 1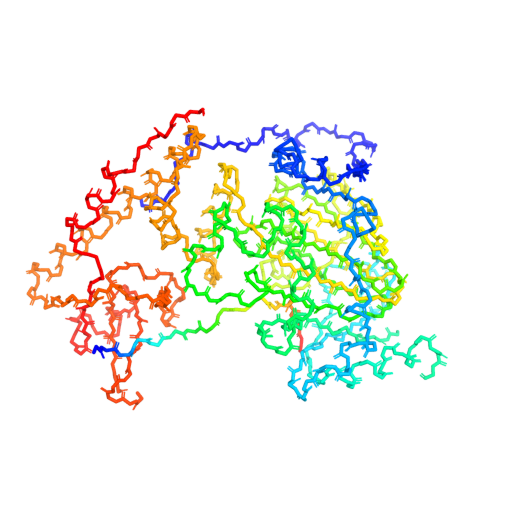.00 31.10 1619 LEU A N 1
ATOM 6836 C CA . LEU A 1 479 ? 115.680 -16.440 18.832 1.00 35.62 1619 LEU A CA 1
ATOM 6837 C C . LEU A 1 479 ? 115.363 -15.193 18.008 1.00 44.73 1619 LEU A C 1
ATOM 6838 O O . LEU A 1 479 ? 114.941 -14.151 18.532 1.00 36.76 1619 LEU A O 1
ATOM 6854 N N . GLU A 1 480 ? 115.612 -15.303 16.702 1.00 32.54 1620 GLU A N 1
ATOM 6855 C CA . GLU A 1 480 ? 115.164 -14.295 15.752 1.00 38.00 1620 GLU A CA 1
ATOM 6856 C C . GLU A 1 480 ? 114.615 -15.046 14.555 1.00 44.10 1620 GLU A C 1
ATOM 6857 O O . GLU A 1 480 ? 115.187 -16.055 14.137 1.00 38.99 1620 GLU A O 1
ATOM 6869 N N . GLN A 1 481 ? 113.463 -14.600 14.056 1.00 37.07 1621 GLN A N 1
ATOM 6870 C CA . GLN A 1 481 ? 112.787 -15.300 12.969 1.00 36.04 1621 GLN A CA 1
ATOM 6871 C C . GLN A 1 481 ? 112.982 -14.614 11.617 1.00 37.76 1621 GLN A C 1
ATOM 6872 O O . GLN A 1 481 ? 112.718 -15.230 10.580 1.00 38.92 1621 GLN A O 1
ATOM 6886 N N . TYR A 1 482 ? 113.457 -13.369 11.615 1.00 41.92 1622 TYR A N 1
ATOM 6887 C CA . TYR A 1 482 ? 113.774 -12.636 10.392 1.00 46.39 1622 TYR A CA 1
ATOM 6888 C C . TYR A 1 482 ? 115.175 -12.036 10.526 1.00 47.51 1622 TYR A C 1
ATOM 6889 O O . TYR A 1 482 ? 115.425 -11.222 11.426 1.00 38.63 1622 TYR A O 1
ATOM 6907 N N . ARG A 1 483 ? 116.094 -12.423 9.638 1.00 44.15 1623 ARG A N 1
ATOM 6908 C CA . ARG A 1 483 ? 117.398 -11.780 9.680 1.00 54.32 1623 ARG A CA 1
ATOM 6909 C C . ARG A 1 483 ? 117.237 -10.297 9.371 1.00 44.32 1623 ARG A C 1
ATOM 6910 O O . ARG A 1 483 ? 116.246 -9.859 8.785 1.00 39.97 1623 ARG A O 1
ATOM 6931 N N . THR A 1 484 ? 118.218 -9.515 9.810 1.00 43.07 1624 THR A N 1
ATOM 6932 C CA . THR A 1 484 ? 118.143 -8.071 9.640 1.00 49.34 1624 THR A CA 1
ATOM 6933 C C . THR A 1 484 ? 117.920 -7.682 8.184 1.00 49.91 1624 THR A C 1
ATOM 6934 O O . THR A 1 484 ? 117.095 -6.809 7.888 1.00 46.19 1624 THR A O 1
ATOM 6945 N N . GLU A 1 485 ? 118.635 -8.324 7.257 1.00 45.75 1625 GLU A N 1
ATOM 6946 C CA . GLU A 1 485 ? 118.471 -8.000 5.848 1.00 47.15 1625 GLU A CA 1
ATOM 6947 C C . GLU A 1 485 ? 117.188 -8.568 5.278 1.00 43.80 1625 GLU A C 1
ATOM 6948 O O . GLU A 1 485 ? 116.708 -8.060 4.265 1.00 36.40 1625 GLU A O 1
ATOM 6960 N N . GLU A 1 486 ? 116.607 -9.590 5.908 1.00 45.96 1626 GLU A N 1
ATOM 6961 C CA . GLU A 1 486 ? 115.287 -10.037 5.482 1.00 41.03 1626 GLU A CA 1
ATOM 6962 C C . GLU A 1 486 ? 114.262 -8.932 5.641 1.00 36.76 1626 GLU A C 1
ATOM 6963 O O . GLU A 1 486 ? 113.420 -8.734 4.760 1.00 33.78 1626 GLU A O 1
ATOM 6975 N N . LEU A 1 487 ? 114.295 -8.228 6.777 1.00 30.17 1627 LEU A N 1
ATOM 6976 C CA . LEU A 1 487 ? 113.360 -7.140 7.002 1.00 30.46 1627 LEU A CA 1
ATOM 6977 C C . LEU A 1 487 ? 113.668 -5.951 6.100 1.00 41.86 1627 LEU A C 1
ATOM 6978 O O . LEU A 1 487 ? 112.741 -5.327 5.565 1.00 36.88 1627 LEU A O 1
ATOM 6994 N N . ALA A 1 488 ? 114.958 -5.610 5.937 1.00 38.41 1628 ALA A N 1
ATOM 6995 C CA . ALA A 1 488 ? 115.348 -4.496 5.068 1.00 35.49 1628 ALA A CA 1
ATOM 6996 C C . ALA A 1 488 ? 114.831 -4.697 3.641 1.00 33.48 1628 ALA A C 1
ATOM 6997 O O . ALA A 1 488 ? 114.238 -3.791 3.046 1.00 38.89 1628 ALA A O 1
ATOM 7004 N N . GLN A 1 489 ? 114.990 -5.910 3.108 1.00 31.53 1629 GLN A N 1
ATOM 7005 C CA . GLN A 1 489 ? 114.553 -6.228 1.759 1.00 36.66 1629 GLN A CA 1
ATOM 7006 C C . GLN A 1 489 ? 113.025 -6.257 1.626 1.00 41.78 1629 GLN A C 1
ATOM 7007 O O . GLN A 1 489 ? 112.487 -5.795 0.617 1.00 37.36 1629 GLN A O 1
ATOM 7021 N N . ALA A 1 490 ? 112.306 -6.808 2.613 1.00 32.55 1630 ALA A N 1
ATOM 7022 C CA . ALA A 1 490 ? 110.846 -6.765 2.570 1.00 36.81 1630 ALA A CA 1
ATOM 7023 C C . ALA A 1 490 ? 110.325 -5.324 2.577 1.00 27.42 1630 ALA A C 1
ATOM 7024 O O . ALA A 1 490 ? 109.441 -4.965 1.791 1.00 34.88 1630 ALA A O 1
ATOM 7031 N N . TYR A 1 491 ? 110.892 -4.480 3.434 1.00 28.99 1631 TYR A N 1
ATOM 7032 C CA . TYR A 1 491 ? 110.524 -3.065 3.489 1.00 33.55 1631 TYR A CA 1
ATOM 7033 C C . TYR A 1 491 ? 110.805 -2.340 2.165 1.00 38.40 1631 TYR A C 1
ATOM 7034 O O . TYR A 1 491 ? 109.970 -1.566 1.681 1.00 37.46 1631 TYR A O 1
ATOM 7052 N N . ASP A 1 492 ? 111.991 -2.540 1.585 1.00 31.59 1632 ASP A N 1
ATOM 7053 C CA . ASP A 1 492 ? 112.287 -1.936 0.284 1.00 40.20 1632 ASP A CA 1
ATOM 7054 C C . ASP A 1 492 ? 111.373 -2.481 -0.809 1.00 39.61 1632 ASP A C 1
ATOM 7055 O O . ASP A 1 492 ? 111.044 -1.768 -1.767 1.00 45.38 1632 ASP A O 1
ATOM 7064 N N . ALA A 1 493 ? 110.984 -3.743 -0.705 1.00 38.48 1633 ALA A N 1
ATOM 7065 C CA . ALA A 1 493 ? 110.109 -4.318 -1.710 1.00 38.50 1633 ALA A CA 1
ATOM 7066 C C . ALA A 1 493 ? 108.692 -3.796 -1.614 1.00 40.42 1633 ALA A C 1
ATOM 7067 O O . ALA A 1 493 ? 107.904 -4.049 -2.528 1.00 37.59 1633 ALA A O 1
ATOM 7074 N N . PHE A 1 494 ? 108.343 -3.080 -0.546 1.00 44.26 1634 PHE A N 1
ATOM 7075 C CA . PHE A 1 494 ? 106.961 -2.663 -0.320 1.00 35.58 1634 PHE A CA 1
ATOM 7076 C C . PHE A 1 494 ? 106.821 -1.236 -0.828 1.00 30.58 1634 PHE A C 1
ATOM 7077 O O . PHE A 1 494 ? 107.216 -0.280 -0.153 1.00 30.81 1634 PHE A O 1
ATOM 7094 N N . THR A 1 495 ? 106.228 -1.093 -2.003 1.00 35.30 1635 THR A N 1
ATOM 7095 C CA . THR A 1 495 ? 106.103 0.204 -2.655 1.00 42.48 1635 THR A CA 1
ATOM 7096 C C . THR A 1 495 ? 104.675 0.401 -3.139 1.00 35.65 1635 THR A C 1
ATOM 7097 O O . THR A 1 495 ? 103.960 -0.556 -3.450 1.00 39.01 1635 THR A O 1
ATOM 7108 N N . LEU A 1 496 ? 104.278 1.657 -3.209 1.00 35.21 1636 LEU A N 1
ATOM 7109 C CA . LEU A 1 496 ? 102.906 1.990 -3.560 1.00 44.63 1636 LEU A CA 1
ATOM 7110 C C . LEU A 1 496 ? 102.599 1.476 -4.946 1.00 46.49 1636 LEU A C 1
ATOM 7111 O O . LEU A 1 496 ? 103.270 1.850 -5.908 1.00 44.22 1636 LEU A O 1
ATOM 7127 N N . ALA A 1 497 ? 101.600 0.613 -5.037 1.00 42.46 1637 ALA A N 1
ATOM 7128 C CA . ALA A 1 497 ? 101.176 0.018 -6.285 1.00 41.95 1637 ALA A CA 1
ATOM 7129 C C . ALA A 1 497 ? 100.374 1.015 -7.125 1.00 51.97 1637 ALA A C 1
ATOM 7130 O O . ALA A 1 497 ? 99.831 1.986 -6.602 1.00 49.15 1637 ALA A O 1
ATOM 7137 N N . PRO A 1 498 ? 100.282 0.800 -8.437 1.00 71.98 1638 PRO A N 1
ATOM 7138 C CA . PRO A 1 498 ? 99.516 1.734 -9.280 1.00 77.02 1638 PRO A CA 1
ATOM 7139 C C . PRO A 1 498 ? 98.006 1.536 -9.160 1.00 63.46 1638 PRO A C 1
ATOM 7140 O O . PRO A 1 498 ? 97.502 0.411 -9.178 1.00 50.62 1638 PRO A O 1
ATOM 7151 N N . ALA A 1 499 ? 97.284 2.651 -9.034 1.00 65.46 1639 ALA A N 1
ATOM 7152 C CA . ALA A 1 499 ? 95.823 2.604 -8.891 1.00 63.62 1639 ALA A CA 1
ATOM 7153 C C . ALA A 1 499 ? 95.157 2.135 -10.184 1.00 69.99 1639 ALA A C 1
ATOM 7154 O O . ALA A 1 499 ? 94.908 0.936 -10.367 1.00 74.00 1639 ALA A O 1
ATOM 7161 N N . ARG B 2 1 ? 113.604 -28.121 15.498 1.00 72.39 17 ARG B N 1
ATOM 7162 C CA . ARG B 2 1 ? 113.388 -26.761 15.976 1.00 61.55 17 ARG B CA 1
ATOM 7163 C C . ARG B 2 1 ? 112.782 -26.816 17.379 1.00 49.01 17 ARG B C 1
ATOM 7164 O O . ARG B 2 1 ? 112.275 -27.855 17.800 1.00 47.80 17 ARG B O 1
ATOM 7184 N N . LYS B 2 2 ? 112.850 -25.693 18.093 1.00 46.61 18 LYS B N 1
ATOM 7185 C CA . LYS B 2 2 ? 112.178 -25.559 19.380 1.00 50.66 18 LYS B CA 1
ATOM 7186 C C . LYS B 2 2 ? 110.672 -25.379 19.212 1.00 43.82 18 LYS B C 1
ATOM 7187 O O . LYS B 2 2 ? 110.211 -24.613 18.359 1.00 42.66 18 LYS B O 1
ATOM 7206 N N . GLN B 2 3 ? 109.908 -26.101 20.037 1.00 44.85 19 GLN B N 1
ATOM 7207 C CA . GLN B 2 3 ? 108.453 -25.997 20.067 1.00 44.51 19 GLN B CA 1
ATOM 7208 C C . GLN B 2 3 ? 108.054 -24.843 20.984 1.00 36.78 19 GLN B C 1
ATOM 7209 O O . GLN B 2 3 ? 108.186 -24.929 22.209 1.00 34.03 19 GLN B O 1
ATOM 7223 N N . LEU B 2 4 ? 107.563 -23.768 20.378 1.00 36.54 20 LEU B N 1
ATOM 7224 C CA . LEU B 2 4 ? 107.222 -22.533 21.064 1.00 32.86 20 LEU B CA 1
ATOM 7225 C C . LEU B 2 4 ? 105.715 -22.502 21.337 1.00 40.97 20 LEU B C 1
ATOM 7226 O O . LEU B 2 4 ? 104.915 -22.659 20.411 1.00 41.94 20 LEU B O 1
ATOM 7242 N N . MET B 2 5 ? 105.333 -22.287 22.598 1.00 36.54 21 MET B N 1
ATOM 7243 C CA . MET B 2 5 ? 103.941 -22.430 23.027 1.00 46.71 21 MET B CA 1
ATOM 7244 C C . MET B 2 5 ? 103.192 -21.101 22.914 1.00 43.20 21 MET B C 1
ATOM 7245 O O . MET B 2 5 ? 103.762 -20.035 23.161 1.00 39.82 21 MET B O 1
ATOM 7259 N N . THR B 2 6 ? 101.899 -21.176 22.553 1.00 41.01 22 THR B N 1
ATOM 7260 C CA . THR B 2 6 ? 101.030 -20.007 22.377 1.00 43.61 22 THR B CA 1
ATOM 7261 C C . THR B 2 6 ? 99.689 -20.222 23.066 1.00 29.65 22 THR B C 1
ATOM 7262 O O . THR B 2 6 ? 99.160 -21.329 23.050 1.00 37.77 22 THR B O 1
ATOM 7273 N N . LYS B 2 7 ? 99.116 -19.159 23.630 1.00 39.84 23 LYS B N 1
ATOM 7274 C CA . LYS B 2 7 ? 97.722 -19.194 24.073 1.00 37.32 23 LYS B CA 1
ATOM 7275 C C . LYS B 2 7 ? 96.790 -19.071 22.869 1.00 38.58 23 LYS B C 1
ATOM 7276 O O . LYS B 2 7 ? 97.022 -18.263 21.966 1.00 43.28 23 LYS B O 1
ATOM 7295 N N . ALA B 2 8 ? 95.753 -19.900 22.833 1.00 38.03 24 ALA B N 1
ATOM 7296 C CA . ALA B 2 8 ? 94.787 -19.813 21.752 1.00 39.81 24 ALA B CA 1
ATOM 7297 C C . ALA B 2 8 ? 93.945 -18.575 21.964 1.00 30.15 24 ALA B C 1
ATOM 7298 O O . ALA B 2 8 ? 93.629 -18.209 23.098 1.00 44.43 24 ALA B O 1
ATOM 7305 N N . ALA B 2 9 ? 93.666 -17.880 20.873 1.00 38.01 25 ALA B N 1
ATOM 7306 C CA . ALA B 2 9 ? 92.905 -16.637 20.884 1.00 29.84 25 ALA B CA 1
ATOM 7307 C C . ALA B 2 9 ? 91.488 -16.942 20.447 1.00 31.64 25 ALA B C 1
ATOM 7308 O O . ALA B 2 9 ? 91.291 -17.608 19.422 1.00 30.28 25 ALA B O 1
ATOM 7315 N N . ARG B 2 10 ? 90.507 -16.448 21.206 1.00 30.47 26 ARG B N 1
ATOM 7316 C CA . ARG B 2 10 ? 89.110 -16.734 20.908 1.00 31.48 26 ARG B CA 1
ATOM 7317 C C . ARG B 2 10 ? 88.204 -15.587 21.350 1.00 36.32 26 ARG B C 1
ATOM 7318 O O . ARG B 2 10 ? 88.262 -15.147 22.501 1.00 30.74 26 ARG B O 1
ATOM 7339 N N . LYS B 2 11 ? 87.355 -15.125 20.433 1.00 31.29 27 LYS B N 1
ATOM 7340 C CA . LYS B 2 11 ? 86.256 -14.235 20.799 1.00 28.52 27 LYS B CA 1
ATOM 7341 C C . LYS B 2 11 ? 85.289 -14.933 21.746 1.00 23.14 27 LYS B C 1
ATOM 7342 O O . LYS B 2 11 ? 84.847 -16.045 21.481 1.00 26.02 27 LYS B O 1
ATOM 7361 N N . SER B 2 12 ? 84.909 -14.244 22.816 1.00 24.54 28 SER B N 1
ATOM 7362 C CA . SER B 2 12 ? 83.939 -14.754 23.771 1.00 26.02 28 SER B CA 1
ATOM 7363 C C . SER B 2 12 ? 83.229 -13.568 24.428 1.00 31.04 28 SER B C 1
ATOM 7364 O O . SER B 2 12 ? 83.867 -12.579 24.808 1.00 29.44 28 SER B O 1
ATOM 7372 N N . ALA B 2 13 ? 81.907 -13.645 24.537 1.00 26.88 29 ALA B N 1
ATOM 7373 C CA . ALA B 2 13 ? 81.169 -12.557 25.152 1.00 24.23 29 ALA B CA 1
ATOM 7374 C C . ALA B 2 13 ? 81.645 -12.302 26.584 1.00 27.43 29 ALA B C 1
ATOM 7375 O O . ALA B 2 13 ? 82.178 -13.192 27.259 1.00 24.55 29 ALA B O 1
ATOM 7382 N N . PRO B 2 14 ? 81.385 -11.112 27.097 1.00 30.87 30 PRO B N 1
ATOM 7383 C CA . PRO B 2 14 ? 81.701 -10.841 28.496 1.00 34.93 30 PRO B CA 1
ATOM 7384 C C . PRO B 2 14 ? 80.820 -11.649 29.448 1.00 36.74 30 PRO B C 1
ATOM 7385 O O . PRO B 2 14 ? 79.708 -12.089 29.112 1.00 23.39 30 PRO B O 1
ATOM 7396 N N . ALA B 2 15 ? 81.363 -11.874 30.640 1.00 32.04 31 ALA B N 1
ATOM 7397 C CA . ALA B 2 15 ? 80.701 -12.652 31.685 1.00 30.93 31 ALA B CA 1
ATOM 7398 C C . ALA B 2 15 ? 80.891 -11.968 33.031 1.00 33.87 31 ALA B C 1
ATOM 7399 O O . ALA B 2 15 ? 81.982 -11.471 33.345 1.00 33.37 31 ALA B O 1
ATOM 7406 N N . THR B 2 16 ? 79.820 -11.955 33.816 1.00 31.59 32 THR B N 1
ATOM 7407 C CA . THR B 2 16 ? 79.800 -11.379 35.151 1.00 33.10 32 THR B CA 1
ATOM 7408 C C . THR B 2 16 ? 79.882 -12.429 36.259 1.00 46.79 32 THR B C 1
ATOM 7409 O O . THR B 2 16 ? 80.296 -12.118 37.384 1.00 50.52 32 THR B O 1
ATOM 7420 N N . GLY B 2 17 ? 79.448 -13.652 35.982 1.00 40.85 33 GLY B N 1
ATOM 7421 C CA . GLY B 2 17 ? 79.591 -14.751 36.926 1.00 63.94 33 GLY B CA 1
ATOM 7422 C C . GLY B 2 17 ? 79.786 -16.067 36.177 1.00 55.67 33 GLY B C 1
ATOM 7423 O O . GLY B 2 17 ? 79.955 -16.056 34.945 1.00 42.11 33 GLY B O 1
#

CATH classification: 2.60.120.650 (+2 more: 1.20.58.1370, 2.10.110.20)

Foldseek 3Di:
DALFDPVLDPQDDDDLVPFDDPDQQADEAAEAEDQALVSQQDVVVVCVLQPLVHQKHKYPLQCVRLVQDLVCVELVNCLVLFDFDKFKKWKFFFDDQLAAADPVRPDGAWAGHIDMDIGGSNVVSVVLVCVVVVVRMDMKTWLAFPAPCVSSVVVLVSQVSGHQQAGLAHLQFLQNLQLADDTQASTKGKIFDAFRDKDAKAQPQLQFKKKKAWRFQFKKKKKKFRLVCLVVVQVSCVVRPAGHHPGGTHDNSVVCVVSSTRMHIDMHGHSMMMIGYGRMIMMMGTRHGTMMMMYTTQGQDLNSLVSSSVVLVVCLVVLHARSRQSLSSLLSCLQPPAAADVSSLVSSLSSLVVVLVVVVVVVVVCVVLVHDEAEDADDRSDGFAAAPPRNRGDAFKWWWADDVHRPDIGTHHPVVCCVVPVSSVRTHIYGHAPSVNSVVSSVSRDRDHD/DDDDDDDDDDDDDDDDD

GO terms:
  GO:0071558 histone H3K27me2/H3K27me3 demethylase activity (F, IMP)
  GO:0005654 nucleoplasm (C, TAS)
  GO:0032452 histone demethylase activity (F, TAS)
  GO:0005515 protein binding (F, IPI)
  GO:0071558 histone H3K27me2/H3K27me3 demethylase activity (F, EXP)